Protein 1ZB7 (pdb70)

Secondary structure (DSSP, 8-state):
--------TTSPP-SSSEEEEE-S--SSS---EEEEEEETTEEEE-S-----EEEEEB-TTTT-SHHHHHHHHHHHHHHHHHHTTSHHHHHHHHHHHH-PPPS--TTS-TTEE--SSTTTEEEEEE--TTSPPEEEEEE-SEEEE---SBTT--EEE----SS--GGGSSS---EEEE--TTEEEEEEEEEE---EEEEEEE--HHHHHHHHHHHHHHHHTT--PPP--B-----B--SS-HHHHHHHHS--TTTS-HHHHHHHHHHHHHHHHHHHHHHTT--EESSSS--HHHHHHHHHHHHT-EE-TTS-EE--HHHHHHHHHIIIIIS-HHHHHHHHT----S-TTPPPEEEEE-S-TT-TTT-BTTTBT--GGGT-SGGGGGGBTTT-GGG-EEPPTTTEEEEE------

CATH classification: 3.90.1240.10

Sequence (414 aa):
PVNIKNFNYNDPINNDDIIMMEPFNDPGPGTYYKAFRIIDRIWIVPERFTYKDVYEYYDPTYLKTDAEKDKFLKTMIKLFNRINSKPSGQRLLDMIVDAIPYLGNASTPPDKFAANVANVSINKKIIQPGAEDQIKGLMTNLIIFGPGPVLSDNFTDSMIMNGHSPISEGFGARMMIRFCPSCLNVFNNVQENKIFSRRAYFADPALTLMHELIHVLHGLYGIKISNLPITPFMQHSDPVQAEELYTFGGHDPSVISPSTDMNIYNKALQNFQDIANRLNIVSSAQGSGIDISLYKQIYKNKYDFVEDPNGKYSVDKDKFDKLYKALMFGFTETNLAGEYGIKTRYSYFSEYLPPIKTEKLLDNTIYTQNEGFNIASKNLKTEFNGQNKAVNKEAYEEISLEHLVIYRIAMCKP

Nearest PDB structures (foldseek):
  1zb7-assembly1_A  TM=1.002E+00  e=2.763E-85  Clostridium botulinum
  5n0b-assembly1_A  TM=9.233E-01  e=1.230E-48  Clostridium tetani
  7by5-assembly1_A  TM=9.310E-01  e=2.118E-47  Clostridium tetani E88
  7oh1-assembly1_A  TM=9.293E-01  e=1.147E-47  Clostridium tetani
  1z7h-assembly1_A  TM=9.147E-01  e=1.084E-47  Clostridium tetani

Structure (mmCIF, N/CA/C/O backbone):
data_1ZB7
#
_entry.id   1ZB7
#
_cell.length_a   178.8660
_cell.length_b   178.8660
_cell.length_c   80.8640
_cell.angle_alpha   90
_cell.angle_beta   90
_cell.angle_gamma   120
#
_symmetry.space_group_name_H-M   'P 62 2 2'
#
loop_
_entity.id
_entity.type
_entity.pdbx_description
1 polymer neurotoxin
2 non-polymer 'ZINC ION'
3 non-polymer 'CITRATE ANION'
4 water water
#
loop_
_atom_site.group_PDB
_atom_site.id
_atom_site.type_symbol
_atom_site.label_atom_id
_atom_site.label_alt_id
_atom_site.label_comp_id
_atom_site.label_asym_id
_atom_site.label_entity_id
_atom_site.label_seq_id
_atom_site.pdbx_PDB_ins_code
_atom_site.Cartn_x
_atom_site.Cartn_y
_atom_site.Cartn_z
_atom_site.occupancy
_atom_site.B_iso_or_equiv
_atom_site.auth_seq_id
_atom_site.auth_comp_id
_atom_site.auth_asym_id
_atom_site.auth_atom_id
_atom_site.pdbx_PDB_model_num
ATOM 1 N N . PRO A 1 2 ? 11.653 53.658 -3.632 1.00 56.69 2 PRO A N 1
ATOM 2 C CA . PRO A 1 2 ? 12.871 54.442 -3.415 1.00 55.42 2 PRO A CA 1
ATOM 3 C C . PRO A 1 2 ? 12.790 55.763 -4.158 1.00 53.86 2 PRO A C 1
ATOM 4 O O . PRO A 1 2 ? 12.234 55.838 -5.259 1.00 52.50 2 PRO A O 1
ATOM 8 N N . VAL A 1 3 ? 13.316 56.779 -3.475 1.00 51.41 3 VAL A N 1
ATOM 9 C CA . VAL A 1 3 ? 13.404 58.181 -3.897 1.00 49.12 3 VAL A CA 1
ATOM 10 C C . VAL A 1 3 ? 14.211 58.290 -5.221 1.00 48.32 3 VAL A C 1
ATOM 11 O O . VAL A 1 3 ? 15.161 57.544 -5.450 1.00 46.18 3 VAL A O 1
ATOM 15 N N . ASN A 1 4 ? 13.762 59.175 -6.092 1.00 46.65 4 ASN A N 1
ATOM 16 C CA . ASN A 1 4 ? 14.524 59.495 -7.257 1.00 47.06 4 ASN A CA 1
ATOM 17 C C . ASN A 1 4 ? 15.643 60.514 -6.971 1.00 45.45 4 ASN A C 1
ATOM 18 O O . ASN A 1 4 ? 15.408 61.529 -6.393 1.00 45.55 4 ASN A O 1
ATOM 23 N N . ILE A 1 5 ? 16.810 60.264 -7.512 1.00 45.12 5 ILE A N 1
ATOM 24 C CA . ILE A 1 5 ? 17.961 61.158 -7.333 1.00 44.94 5 ILE A CA 1
ATOM 25 C C . ILE A 1 5 ? 18.380 61.682 -8.717 1.00 44.62 5 ILE A C 1
ATOM 26 O O . ILE A 1 5 ? 18.778 60.897 -9.576 1.00 41.79 5 ILE A O 1
ATOM 31 N N . LYS A 1 6 ? 18.259 63.003 -8.890 1.00 43.39 6 LYS A N 1
ATOM 32 C CA . LYS A 1 6 ? 18.526 63.647 -10.146 1.00 44.35 6 LYS A CA 1
ATOM 33 C C . LYS A 1 6 ? 20.006 64.021 -10.335 1.00 43.97 6 LYS A C 1
ATOM 34 O O . LYS A 1 6 ? 20.637 64.478 -9.415 1.00 46.18 6 LYS A O 1
ATOM 40 N N . ASN A 1 7 ? 20.530 63.778 -11.538 1.00 42.82 7 ASN A N 1
ATOM 41 C CA . ASN A 1 7 ? 21.834 64.195 -12.004 1.00 42.61 7 ASN A CA 1
ATOM 42 C C . ASN A 1 7 ? 21.839 65.615 -12.509 1.00 40.35 7 ASN A C 1
ATOM 43 O O . ASN A 1 7 ? 20.974 65.992 -13.152 1.00 40.76 7 ASN A O 1
ATOM 48 N N . PHE A 1 8 ? 22.900 66.350 -12.290 1.00 41.16 8 PHE A N 1
ATOM 49 C CA . PHE A 1 8 ? 23.056 67.752 -12.669 1.00 40.69 8 PHE A CA 1
ATOM 50 C C . PHE A 1 8 ? 24.498 67.997 -12.986 1.00 40.57 8 PHE A C 1
ATOM 51 O O . PHE A 1 8 ? 25.389 67.290 -12.462 1.00 40.49 8 PHE A O 1
ATOM 59 N N . ASN A 1 9 ? 24.724 69.004 -13.828 1.00 40.15 9 ASN A N 1
ATOM 60 C CA . ASN A 1 9 ? 26.033 69.628 -14.008 1.00 40.82 9 ASN A CA 1
ATOM 61 C C . ASN A 1 9 ? 25.944 70.969 -13.368 1.00 39.76 9 ASN A C 1
ATOM 62 O O . ASN A 1 9 ? 24.918 71.544 -13.452 1.00 41.31 9 ASN A O 1
ATOM 67 N N . TYR A 1 10 ? 27.007 71.453 -12.727 1.00 39.77 10 TYR A N 1
ATOM 68 C CA . TYR A 1 10 ? 27.047 72.775 -12.180 1.00 39.90 10 TYR A CA 1
ATOM 69 C C . TYR A 1 10 ? 26.604 73.868 -13.118 1.00 40.93 10 TYR A C 1
ATOM 70 O O . TYR A 1 10 ? 25.922 74.789 -12.701 1.00 40.09 10 TYR A O 1
ATOM 79 N N . ASN A 1 11 ? 26.951 73.739 -14.386 1.00 42.97 11 ASN A N 1
ATOM 80 C CA . ASN A 1 11 ? 26.636 74.767 -15.389 1.00 45.03 11 ASN A CA 1
ATOM 81 C C . ASN A 1 11 ? 25.308 74.664 -16.074 1.00 43.45 11 ASN A C 1
ATOM 82 O O . ASN A 1 11 ? 24.957 75.529 -16.868 1.00 44.21 11 ASN A O 1
ATOM 87 N N . ASP A 1 12 ? 24.531 73.645 -15.720 1.00 44.01 12 ASP A N 1
ATOM 88 C CA . ASP A 1 12 ? 23.170 73.513 -16.182 1.00 43.56 12 ASP A CA 1
ATOM 89 C C . ASP A 1 12 ? 22.474 74.841 -15.792 1.00 44.79 12 ASP A C 1
ATOM 90 O O . ASP A 1 12 ? 22.646 75.301 -14.647 1.00 43.69 12 ASP A O 1
ATOM 95 N N . PRO A 1 13 ? 21.712 75.476 -16.724 1.00 45.64 13 PRO A N 1
ATOM 96 C CA . PRO A 1 13 ? 21.082 76.774 -16.385 1.00 45.85 13 PRO A CA 1
ATOM 97 C C . PRO A 1 13 ? 19.963 76.774 -15.311 1.00 46.14 13 PRO A C 1
ATOM 98 O O . PRO A 1 13 ? 19.205 75.796 -15.095 1.00 45.90 13 PRO A O 1
ATOM 102 N N . ILE A 1 14 ? 19.925 77.912 -14.631 1.00 45.36 14 ILE A N 1
ATOM 103 C CA . ILE A 1 14 ? 18.870 78.249 -13.704 1.00 43.97 14 ILE A CA 1
ATOM 104 C C . ILE A 1 14 ? 17.548 77.959 -14.411 1.00 42.77 14 ILE A C 1
ATOM 105 O O . ILE A 1 14 ? 17.337 78.441 -15.513 1.00 40.86 14 ILE A O 1
ATOM 110 N N . ASN A 1 15 ? 16.643 77.201 -13.786 1.00 40.12 15 ASN A N 1
ATOM 111 C CA . ASN A 1 15 ? 15.337 77.043 -14.391 1.00 40.91 15 ASN A CA 1
ATOM 112 C C . ASN A 1 15 ? 14.160 77.438 -13.452 1.00 40.65 15 ASN A C 1
ATOM 113 O O . ASN A 1 15 ? 13.038 77.346 -13.875 1.00 42.07 15 ASN A O 1
ATOM 118 N N . ASN A 1 16 ? 14.480 77.845 -12.196 1.00 41.18 16 ASN A N 1
ATOM 119 C CA . ASN A 1 16 ? 13.551 78.344 -11.186 1.00 39.12 16 ASN A CA 1
ATOM 120 C C . ASN A 1 16 ? 12.747 77.269 -10.560 1.00 40.45 16 ASN A C 1
ATOM 121 O O . ASN A 1 16 ? 11.853 77.556 -9.832 1.00 40.70 16 ASN A O 1
ATOM 126 N N . ASP A 1 17 ? 13.042 76.016 -10.878 1.00 41.23 17 ASP A N 1
ATOM 127 C CA . ASP A 1 17 ? 12.343 74.865 -10.370 1.00 41.21 17 ASP A CA 1
ATOM 128 C C . ASP A 1 17 ? 13.343 74.061 -9.514 1.00 41.74 17 ASP A C 1
ATOM 129 O O . ASP A 1 17 ? 13.332 74.127 -8.259 1.00 42.17 17 ASP A O 1
ATOM 134 N N . ASP A 1 18 ? 14.227 73.299 -10.172 1.00 41.00 18 ASP A N 1
ATOM 135 C CA . ASP A 1 18 ? 15.151 72.464 -9.415 1.00 41.09 18 ASP A CA 1
ATOM 136 C C . ASP A 1 18 ? 16.589 72.984 -9.509 1.00 40.06 18 ASP A C 1
ATOM 137 O O . ASP A 1 18 ? 17.474 72.481 -8.854 1.00 39.92 18 ASP A O 1
ATOM 142 N N . ILE A 1 19 ? 16.773 74.045 -10.274 1.00 40.06 19 ILE A N 1
ATOM 143 C CA . ILE A 1 19 ? 18.028 74.792 -10.291 1.00 40.53 19 ILE A CA 1
ATOM 144 C C . ILE A 1 19 ? 17.667 76.258 -10.083 1.00 40.34 19 ILE A C 1
ATOM 145 O O . ILE A 1 19 ? 16.985 76.864 -10.926 1.00 41.38 19 ILE A O 1
ATOM 150 N N . ILE A 1 20 ? 18.039 76.780 -8.923 1.00 39.48 20 ILE A N 1
ATOM 151 C CA . ILE A 1 20 ? 17.591 78.074 -8.478 1.00 38.69 20 ILE A CA 1
ATOM 152 C C . ILE A 1 20 ? 18.703 78.871 -7.790 1.00 38.95 20 ILE A C 1
ATOM 153 O O . ILE A 1 20 ? 19.807 78.328 -7.447 1.00 38.86 20 ILE A O 1
ATOM 158 N N . MET A 1 21 ? 18.397 80.160 -7.598 1.00 39.73 21 MET A N 1
ATOM 159 C CA . MET A 1 21 ? 19.074 81.094 -6.708 1.00 40.94 21 MET A CA 1
ATOM 160 C C . MET A 1 21 ? 18.325 81.172 -5.402 1.00 41.71 21 MET A C 1
ATOM 161 O O . MET A 1 21 ? 17.130 81.371 -5.371 1.00 41.87 21 MET A O 1
ATOM 166 N N . MET A 1 22 ? 19.032 80.967 -4.311 1.00 42.75 22 MET A N 1
ATOM 167 C CA . MET A 1 22 ? 18.416 80.901 -3.027 1.00 44.22 22 MET A CA 1
ATOM 168 C C . MET A 1 22 ? 19.239 81.603 -1.958 1.00 43.66 22 MET A C 1
ATOM 169 O O . MET A 1 22 ? 20.431 81.672 -2.029 1.00 42.64 22 MET A O 1
ATOM 174 N N . GLU A 1 23 ? 18.540 82.126 -0.973 1.00 46.24 23 GLU A N 1
ATOM 175 C CA . GLU A 1 23 ? 19.127 82.852 0.114 1.00 49.27 23 GLU A CA 1
ATOM 176 C C . GLU A 1 23 ? 18.680 82.125 1.386 1.00 50.48 23 GLU A C 1
ATOM 177 O O . GLU A 1 23 ? 17.594 82.286 1.835 1.00 48.14 23 GLU A O 1
ATOM 183 N N . PRO A 1 24 ? 19.508 81.214 1.894 1.00 54.07 24 PRO A N 1
ATOM 184 C CA . PRO A 1 24 ? 19.092 80.327 3.005 1.00 56.14 24 PRO A CA 1
ATOM 185 C C . PRO A 1 24 ? 19.306 80.787 4.454 1.00 58.30 24 PRO A C 1
ATOM 186 O O . PRO A 1 24 ? 19.022 80.047 5.358 1.00 57.76 24 PRO A O 1
ATOM 190 N N . PHE A 1 25 ? 19.852 81.962 4.657 1.00 62.29 25 PHE A N 1
ATOM 191 C CA . PHE A 1 25 ? 20.144 82.484 5.998 1.00 66.66 25 PHE A CA 1
ATOM 192 C C . PHE A 1 25 ? 19.264 83.680 6.014 1.00 70.26 25 PHE A C 1
ATOM 193 O O . PHE A 1 25 ? 19.276 84.454 5.061 1.00 73.88 25 PHE A O 1
ATOM 201 N N . ASN A 1 26 ? 18.420 83.840 6.998 1.00 73.45 26 ASN A N 1
ATOM 202 C CA . ASN A 1 26 ? 17.404 84.916 6.865 1.00 75.35 26 ASN A CA 1
ATOM 203 C C . ASN A 1 26 ? 17.983 86.388 6.939 1.00 76.95 26 ASN A C 1
ATOM 204 O O . ASN A 1 26 ? 19.179 86.616 7.126 1.00 77.45 26 ASN A O 1
ATOM 209 N N . ASP A 1 27 ? 17.162 87.387 6.684 1.00 79.74 27 ASP A N 1
ATOM 210 C CA . ASP A 1 27 ? 17.705 88.512 5.892 1.00 81.35 27 ASP A CA 1
ATOM 211 C C . ASP A 1 27 ? 18.249 89.764 6.623 1.00 82.24 27 ASP A C 1
ATOM 212 O O . ASP A 1 27 ? 17.555 90.393 7.455 1.00 82.63 27 ASP A O 1
ATOM 217 N N . PRO A 1 28 ? 19.506 90.145 6.276 1.00 82.67 28 PRO A N 1
ATOM 218 C CA . PRO A 1 28 ? 19.910 91.566 6.376 1.00 82.62 28 PRO A CA 1
ATOM 219 C C . PRO A 1 28 ? 19.153 92.454 5.356 1.00 82.34 28 PRO A C 1
ATOM 220 O O . PRO A 1 28 ? 19.699 93.468 4.893 1.00 83.48 28 PRO A O 1
ATOM 224 N N . GLY A 1 29 ? 17.895 92.120 5.062 1.00 81.44 29 GLY A N 1
ATOM 225 C CA . GLY A 1 29 ? 17.257 92.523 3.784 1.00 80.90 29 GLY A CA 1
ATOM 226 C C . GLY A 1 29 ? 18.083 91.953 2.609 1.00 80.00 29 GLY A C 1
ATOM 227 O O . GLY A 1 29 ? 18.186 90.726 2.456 1.00 80.26 29 GLY A O 1
ATOM 228 N N . PRO A 1 30 ? 18.699 92.829 1.784 1.00 78.06 30 PRO A N 1
ATOM 229 C CA . PRO A 1 30 ? 19.620 92.300 0.789 1.00 76.32 30 PRO A CA 1
ATOM 230 C C . PRO A 1 30 ? 20.745 91.403 1.360 1.00 73.88 30 PRO A C 1
ATOM 231 O O . PRO A 1 30 ? 21.791 91.919 1.872 1.00 74.71 30 PRO A O 1
ATOM 235 N N . GLY A 1 31 ? 20.520 90.087 1.241 1.00 68.87 31 GLY A N 1
ATOM 236 C CA . GLY A 1 31 ? 21.537 89.091 1.518 1.00 66.18 31 GLY A CA 1
ATOM 237 C C . GLY A 1 31 ? 22.092 88.445 0.249 1.00 63.28 31 GLY A C 1
ATOM 238 O O . GLY A 1 31 ? 21.777 88.858 -0.860 1.00 63.01 31 GLY A O 1
ATOM 239 N N . THR A 1 32 ? 22.927 87.431 0.434 1.00 59.46 32 THR A N 1
ATOM 240 C CA . THR A 1 32 ? 23.644 86.765 -0.653 1.00 56.52 32 THR A CA 1
ATOM 241 C C . THR A 1 32 ? 22.888 85.532 -1.192 1.00 52.80 32 THR A C 1
ATOM 242 O O . THR A 1 32 ? 22.512 84.662 -0.451 1.00 51.68 32 THR A O 1
ATOM 246 N N . TYR A 1 33 ? 22.673 85.489 -2.498 1.00 49.94 33 TYR A N 1
ATOM 247 C CA . TYR A 1 33 ? 22.036 84.353 -3.158 1.00 48.05 33 TYR A CA 1
ATOM 248 C C . TYR A 1 33 ? 23.009 83.419 -3.857 1.00 47.10 33 TYR A C 1
ATOM 249 O O . TYR A 1 33 ? 23.923 83.849 -4.526 1.00 47.75 33 TYR A O 1
ATOM 258 N N . TYR A 1 34 ? 22.705 82.131 -3.784 1.00 45.60 34 TYR A N 1
ATOM 259 C CA . TYR A 1 34 ? 23.531 81.053 -4.262 1.00 44.40 34 TYR A CA 1
ATOM 260 C C . TYR A 1 34 ? 22.785 80.119 -5.187 1.00 42.92 34 TYR A C 1
ATOM 261 O O . TYR A 1 34 ? 21.584 79.901 -5.025 1.00 41.58 34 TYR A O 1
ATOM 270 N N . LYS A 1 35 ? 23.529 79.472 -6.071 1.00 41.62 35 LYS A N 1
ATOM 271 C CA . LYS A 1 35 ? 23.001 78.549 -7.072 1.00 41.27 35 LYS A CA 1
ATOM 272 C C . LYS A 1 35 ? 22.842 77.201 -6.391 1.00 40.76 35 LYS A C 1
ATOM 273 O O . LYS A 1 35 ? 23.749 76.729 -5.777 1.00 42.83 35 LYS A O 1
ATOM 279 N N . ALA A 1 36 ? 21.608 76.669 -6.364 1.00 41.55 36 ALA A N 1
ATOM 280 C CA . ALA A 1 36 ? 21.274 75.430 -5.662 1.00 39.85 36 ALA A CA 1
ATOM 281 C C . ALA A 1 36 ? 20.539 74.408 -6.560 1.00 37.66 36 ALA A C 1
ATOM 282 O O . ALA A 1 36 ? 19.944 74.770 -7.537 1.00 37.10 36 ALA A O 1
ATOM 284 N N . PHE A 1 37 ? 20.697 73.131 -6.236 1.00 38.62 37 PHE A N 1
ATOM 285 C CA . PHE A 1 37 ? 20.287 71.968 -7.080 1.00 38.37 37 PHE A CA 1
ATOM 286 C C . PHE A 1 37 ? 19.443 71.008 -6.217 1.00 38.95 37 PHE A C 1
ATOM 287 O O . PHE A 1 37 ? 19.870 70.538 -5.138 1.00 39.08 37 PHE A O 1
ATOM 295 N N . ARG A 1 38 ? 18.221 70.780 -6.674 1.00 38.92 38 ARG A N 1
ATOM 296 C CA . ARG A 1 38 ? 17.337 69.899 -5.974 1.00 39.55 38 ARG A CA 1
ATOM 297 C C . ARG A 1 38 ? 17.503 68.513 -6.556 1.00 39.96 38 ARG A C 1
ATOM 298 O O . ARG A 1 38 ? 16.882 68.150 -7.597 1.00 40.94 38 ARG A O 1
ATOM 306 N N . ILE A 1 39 ? 18.292 67.742 -5.844 1.00 39.24 39 ILE A N 1
ATOM 307 C CA . ILE A 1 39 ? 18.574 66.387 -6.239 1.00 40.72 39 ILE A CA 1
ATOM 308 C C . ILE A 1 39 ? 17.515 65.318 -5.856 1.00 41.58 39 ILE A C 1
ATOM 309 O O . ILE A 1 39 ? 17.390 64.253 -6.499 1.00 40.52 39 ILE A O 1
ATOM 314 N N . ILE A 1 40 ? 16.788 65.619 -4.787 1.00 44.03 40 ILE A N 1
ATOM 315 C CA . ILE A 1 40 ? 15.726 64.802 -4.224 1.00 45.09 40 ILE A CA 1
ATOM 316 C C . ILE A 1 40 ? 14.717 65.825 -3.792 1.00 45.12 40 ILE A C 1
ATOM 317 O O . ILE A 1 40 ? 15.079 66.939 -3.452 1.00 44.32 40 ILE A O 1
ATOM 322 N N . ASP A 1 41 ? 13.423 65.492 -3.855 1.00 47.03 41 ASP A N 1
ATOM 323 C CA . ASP A 1 41 ? 12.429 66.364 -3.198 1.00 47.37 41 ASP A CA 1
ATOM 324 C C . ASP A 1 41 ? 12.802 66.835 -1.757 1.00 44.79 41 ASP A C 1
ATOM 325 O O . ASP A 1 41 ? 13.168 66.044 -0.897 1.00 44.31 41 ASP A O 1
ATOM 330 N N . ARG A 1 42 ? 12.735 68.142 -1.594 1.00 43.96 42 ARG A N 1
ATOM 331 C CA . ARG A 1 42 ? 12.982 68.826 -0.371 1.00 45.53 42 ARG A CA 1
ATOM 332 C C . ARG A 1 42 ? 14.461 68.866 0.106 1.00 42.40 42 ARG A C 1
ATOM 333 O O . ARG A 1 42 ? 14.727 69.409 1.130 1.00 41.68 42 ARG A O 1
ATOM 341 N N . ILE A 1 43 ? 15.362 68.367 -0.731 1.00 40.76 43 ILE A N 1
ATOM 342 C CA . ILE A 1 43 ? 16.810 68.256 -0.448 1.00 42.36 43 ILE A CA 1
ATOM 343 C C . ILE A 1 43 ? 17.657 68.930 -1.565 1.00 41.89 43 ILE A C 1
ATOM 344 O O . ILE A 1 43 ? 17.640 68.510 -2.737 1.00 42.98 43 ILE A O 1
ATOM 349 N N . TRP A 1 44 ? 18.386 69.949 -1.164 1.00 40.92 44 TRP A N 1
ATOM 350 C CA . TRP A 1 44 ? 19.103 70.833 -2.022 1.00 39.48 44 TRP A CA 1
ATOM 351 C C . TRP A 1 44 ? 20.622 70.716 -1.735 1.00 39.22 44 TRP A C 1
ATOM 352 O O . TRP A 1 44 ? 21.020 70.603 -0.587 1.00 38.74 44 TRP A O 1
ATOM 363 N N . ILE A 1 45 ? 21.426 70.693 -2.809 1.00 39.30 45 ILE A N 1
ATOM 364 C CA . ILE A 1 45 ? 22.879 70.881 -2.755 1.00 39.14 45 ILE A CA 1
ATOM 365 C C . ILE A 1 45 ? 23.260 72.307 -3.211 1.00 38.13 45 ILE A C 1
ATOM 366 O O . ILE A 1 45 ? 22.900 72.765 -4.243 1.00 38.50 45 ILE A O 1
ATOM 371 N N . VAL A 1 46 ? 24.004 72.965 -2.375 1.00 40.13 46 VAL A N 1
ATOM 372 C CA . VAL A 1 46 ? 24.582 74.266 -2.611 1.00 42.10 46 VAL A CA 1
ATOM 373 C C . VAL A 1 46 ? 26.121 74.098 -2.578 1.00 40.63 46 VAL A C 1
ATOM 374 O O . VAL A 1 46 ? 26.719 74.033 -1.515 1.00 40.93 46 VAL A O 1
ATOM 378 N N . PRO A 1 47 ? 26.731 73.960 -3.730 1.00 41.57 47 PRO A N 1
ATOM 379 C CA . PRO A 1 47 ? 28.204 73.715 -3.816 1.00 45.01 47 PRO A CA 1
ATOM 380 C C . PRO A 1 47 ? 29.038 74.968 -3.619 1.00 45.59 47 PRO A C 1
ATOM 381 O O . PRO A 1 47 ? 29.669 75.422 -4.520 1.00 46.02 47 PRO A O 1
ATOM 385 N N . GLU A 1 48 ? 28.981 75.513 -2.418 1.00 45.57 48 GLU A N 1
ATOM 386 C CA . GLU A 1 48 ? 29.660 76.697 -2.107 1.00 47.37 48 GLU A CA 1
ATOM 387 C C . GLU A 1 48 ? 30.145 76.509 -0.683 1.00 46.77 48 GLU A C 1
ATOM 388 O O . GLU A 1 48 ? 29.587 75.763 0.091 1.00 45.40 48 GLU A O 1
ATOM 394 N N . ARG A 1 49 ? 31.110 77.314 -0.330 1.00 46.82 49 ARG A N 1
ATOM 395 C CA . ARG A 1 49 ? 31.547 77.410 1.034 1.00 47.37 49 ARG A CA 1
ATOM 396 C C . ARG A 1 49 ? 30.492 78.126 1.858 1.00 50.08 49 ARG A C 1
ATOM 397 O O . ARG A 1 49 ? 29.960 79.100 1.434 1.00 47.88 49 ARG A O 1
ATOM 405 N N . PHE A 1 50 ? 30.301 77.601 3.059 1.00 54.56 50 PHE A N 1
ATOM 406 C CA . PHE A 1 50 ? 29.567 78.156 4.125 1.00 59.25 50 PHE A CA 1
ATOM 407 C C . PHE A 1 50 ? 30.245 79.277 4.881 1.00 62.55 50 PHE A C 1
ATOM 408 O O . PHE A 1 50 ? 31.038 79.086 5.776 1.00 65.62 50 PHE A O 1
ATOM 416 N N . THR A 1 51 ? 29.753 80.447 4.645 1.00 67.09 51 THR A N 1
ATOM 417 C CA . THR A 1 51 ? 30.360 81.675 5.040 1.00 70.08 51 THR A CA 1
ATOM 418 C C . THR A 1 51 ? 29.693 82.334 6.217 1.00 72.60 51 THR A C 1
ATOM 419 O O . THR A 1 51 ? 30.350 83.084 6.921 1.00 74.44 51 THR A O 1
ATOM 423 N N . TYR A 1 52 ? 28.405 82.063 6.436 1.00 74.75 52 TYR A N 1
ATOM 424 C CA . TYR A 1 52 ? 27.633 82.817 7.407 1.00 76.60 52 TYR A CA 1
ATOM 425 C C . TYR A 1 52 ? 28.149 82.546 8.813 1.00 76.89 52 TYR A C 1
ATOM 426 O O . TYR A 1 52 ? 28.060 83.422 9.675 1.00 77.60 52 TYR A O 1
ATOM 435 N N . LYS A 1 68 ? 41.941 64.799 23.341 1.00 65.01 68 LYS A N 1
ATOM 436 C CA . LYS A 1 68 ? 43.397 64.942 23.541 1.00 65.90 68 LYS A CA 1
ATOM 437 C C . LYS A 1 68 ? 44.140 65.904 22.577 1.00 65.78 68 LYS A C 1
ATOM 438 O O . LYS A 1 68 ? 44.784 66.882 22.989 1.00 65.71 68 LYS A O 1
ATOM 439 N N . ASP A 1 69 ? 44.096 65.556 21.300 1.00 65.83 69 ASP A N 1
ATOM 440 C CA . ASP A 1 69 ? 44.673 66.349 20.208 1.00 65.29 69 ASP A CA 1
ATOM 441 C C . ASP A 1 69 ? 43.609 66.600 19.148 1.00 63.34 69 ASP A C 1
ATOM 442 O O . ASP A 1 69 ? 42.639 65.881 19.065 1.00 64.53 69 ASP A O 1
ATOM 447 N N . VAL A 1 70 ? 43.757 67.660 18.375 1.00 60.86 70 VAL A N 1
ATOM 448 C CA . VAL A 1 70 ? 42.693 68.139 17.474 1.00 57.73 70 VAL A CA 1
ATOM 449 C C . VAL A 1 70 ? 43.378 68.703 16.202 1.00 54.94 70 VAL A C 1
ATOM 450 O O . VAL A 1 70 ? 44.303 69.464 16.283 1.00 53.19 70 VAL A O 1
ATOM 454 N N . TYR A 1 71 ? 42.874 68.304 15.051 1.00 54.37 71 TYR A N 1
ATOM 455 C CA . TYR A 1 71 ? 43.393 68.687 13.735 1.00 54.39 71 TYR A CA 1
ATOM 456 C C . TYR A 1 71 ? 42.375 69.437 12.850 1.00 53.60 71 TYR A C 1
ATOM 457 O O . TYR A 1 71 ? 41.509 68.812 12.330 1.00 55.92 71 TYR A O 1
ATOM 466 N N . GLU A 1 72 ? 42.514 70.755 12.681 1.00 51.27 72 GLU A N 1
ATOM 467 C CA . GLU A 1 72 ? 41.706 71.535 11.771 1.00 48.78 72 GLU A CA 1
ATOM 468 C C . GLU A 1 72 ? 42.387 71.578 10.370 1.00 47.55 72 GLU A C 1
ATOM 469 O O . GLU A 1 72 ? 43.510 72.047 10.209 1.00 45.52 72 GLU A O 1
ATOM 475 N N . TYR A 1 73 ? 41.631 71.121 9.378 1.00 46.74 73 TYR A N 1
ATOM 476 C CA . TYR A 1 73 ? 41.992 71.166 7.990 1.00 45.60 73 TYR A CA 1
ATOM 477 C C . TYR A 1 73 ? 41.493 72.450 7.341 1.00 43.98 73 TYR A C 1
ATOM 478 O O . TYR A 1 73 ? 40.331 72.621 7.174 1.00 41.84 73 TYR A O 1
ATOM 487 N N . TYR A 1 74 ? 42.444 73.341 7.008 1.00 43.08 74 TYR A N 1
ATOM 488 C CA . TYR A 1 74 ? 42.190 74.520 6.167 1.00 43.13 74 TYR A CA 1
ATOM 489 C C . TYR A 1 74 ? 42.557 74.309 4.711 1.00 42.74 74 TYR A C 1
ATOM 490 O O . TYR A 1 74 ? 43.668 73.826 4.362 1.00 44.16 74 TYR A O 1
ATOM 499 N N . ASP A 1 75 ? 41.725 74.891 3.877 1.00 41.93 75 ASP A N 1
ATOM 500 C CA . ASP A 1 75 ? 41.925 74.989 2.440 1.00 40.20 75 ASP A CA 1
ATOM 501 C C . ASP A 1 75 ? 41.063 76.079 1.847 1.00 40.49 75 ASP A C 1
ATOM 502 O O . ASP A 1 75 ? 39.946 75.833 1.303 1.00 38.60 75 ASP A O 1
ATOM 507 N N . PRO A 1 76 ? 41.555 77.305 1.869 1.00 40.85 76 PRO A N 1
ATOM 508 C CA . PRO A 1 76 ? 40.804 78.431 1.338 1.00 42.85 76 PRO A CA 1
ATOM 509 C C . PRO A 1 76 ? 40.356 78.360 -0.125 1.00 43.08 76 PRO A C 1
ATOM 510 O O . PRO A 1 76 ? 39.494 79.076 -0.541 1.00 45.28 76 PRO A O 1
ATOM 514 N N . THR A 1 77 ? 40.931 77.461 -0.855 1.00 44.61 77 THR A N 1
ATOM 515 C CA . THR A 1 77 ? 40.824 77.320 -2.281 1.00 45.06 77 THR A CA 1
ATOM 516 C C . THR A 1 77 ? 39.798 76.276 -2.635 1.00 43.74 77 THR A C 1
ATOM 517 O O . THR A 1 77 ? 39.419 76.156 -3.793 1.00 44.07 77 THR A O 1
ATOM 521 N N . TYR A 1 78 ? 39.313 75.521 -1.640 1.00 42.51 78 TYR A N 1
ATOM 522 C CA . TYR A 1 78 ? 38.307 74.500 -1.907 1.00 41.92 78 TYR A CA 1
ATOM 523 C C . TYR A 1 78 ? 37.038 75.207 -2.366 1.00 41.70 78 TYR A C 1
ATOM 524 O O . TYR A 1 78 ? 36.665 76.249 -1.841 1.00 40.87 78 TYR A O 1
ATOM 533 N N . LEU A 1 79 ? 36.378 74.626 -3.350 1.00 42.74 79 LEU A N 1
ATOM 534 C CA . LEU A 1 79 ? 35.143 75.159 -3.953 1.00 45.14 79 LEU A CA 1
ATOM 535 C C . LEU A 1 79 ? 35.130 76.573 -4.529 1.00 45.85 79 LEU A C 1
ATOM 536 O O . LEU A 1 79 ? 34.111 77.243 -4.453 1.00 49.67 79 LEU A O 1
ATOM 541 N N . LYS A 1 80 ? 36.227 77.050 -5.064 1.00 47.69 80 LYS A N 1
ATOM 542 C CA . LYS A 1 80 ? 36.280 78.353 -5.705 1.00 48.74 80 LYS A CA 1
ATOM 543 C C . LYS A 1 80 ? 36.027 78.359 -7.178 1.00 47.90 80 LYS A C 1
ATOM 544 O O . LYS A 1 80 ? 35.533 79.342 -7.667 1.00 47.57 80 LYS A O 1
ATOM 550 N N . THR A 1 81 ? 36.467 77.330 -7.896 1.00 47.31 81 THR A N 1
ATOM 551 C CA . THR A 1 81 ? 36.177 77.280 -9.317 1.00 46.97 81 THR A CA 1
ATOM 552 C C . THR A 1 81 ? 34.916 76.483 -9.588 1.00 45.84 81 THR A C 1
ATOM 553 O O . THR A 1 81 ? 34.591 75.578 -8.858 1.00 45.59 81 THR A O 1
ATOM 557 N N . ASP A 1 82 ? 34.227 76.863 -10.651 1.00 45.24 82 ASP A N 1
ATOM 558 C CA . ASP A 1 82 ? 33.138 76.106 -11.217 1.00 45.04 82 ASP A CA 1
ATOM 559 C C . ASP A 1 82 ? 33.392 74.620 -11.478 1.00 44.60 82 ASP A C 1
ATOM 560 O O . ASP A 1 82 ? 32.471 73.794 -11.248 1.00 45.18 82 ASP A O 1
ATOM 565 N N . ALA A 1 83 ? 34.612 74.271 -11.943 1.00 43.41 83 ALA A N 1
ATOM 566 C CA . ALA A 1 83 ? 34.989 72.852 -12.130 1.00 43.40 83 ALA A CA 1
ATOM 567 C C . ALA A 1 83 ? 34.916 72.066 -10.790 1.00 42.64 83 ALA A C 1
ATOM 568 O O . ALA A 1 83 ? 34.434 70.931 -10.724 1.00 43.37 83 ALA A O 1
ATOM 570 N N . GLU A 1 84 ? 35.358 72.691 -9.724 1.00 42.07 84 GLU A N 1
ATOM 571 C CA . GLU A 1 84 ? 35.354 72.031 -8.429 1.00 43.04 84 GLU A CA 1
ATOM 572 C C . GLU A 1 84 ? 33.921 71.974 -7.797 1.00 42.79 84 GLU A C 1
ATOM 573 O O . GLU A 1 84 ? 33.617 71.056 -7.080 1.00 42.76 84 GLU A O 1
ATOM 579 N N . LYS A 1 85 ? 33.111 73.003 -8.015 1.00 41.65 85 LYS A N 1
ATOM 580 C CA . LYS A 1 85 ? 31.703 72.984 -7.682 1.00 42.21 85 LYS A CA 1
ATOM 581 C C . LYS A 1 85 ? 30.957 71.828 -8.294 1.00 40.95 85 LYS A C 1
ATOM 582 O O . LYS A 1 85 ? 30.143 71.174 -7.594 1.00 40.98 85 LYS A O 1
ATOM 588 N N . ASP A 1 86 ? 31.222 71.623 -9.579 1.00 39.17 86 ASP A N 1
ATOM 589 C CA . ASP A 1 86 ? 30.704 70.527 -10.337 1.00 40.04 86 ASP A CA 1
ATOM 590 C C . ASP A 1 86 ? 31.123 69.178 -9.785 1.00 39.09 86 ASP A C 1
ATOM 591 O O . ASP A 1 86 ? 30.309 68.283 -9.645 1.00 39.42 86 ASP A O 1
ATOM 596 N N . LYS A 1 87 ? 32.374 69.063 -9.413 1.00 40.77 87 LYS A N 1
ATOM 597 C CA . LYS A 1 87 ? 32.886 67.840 -8.753 1.00 41.29 87 LYS A CA 1
ATOM 598 C C . LYS A 1 87 ? 32.254 67.535 -7.378 1.00 41.98 87 LYS A C 1
ATOM 599 O O . LYS A 1 87 ? 31.911 66.327 -7.060 1.00 40.87 87 LYS A O 1
ATOM 605 N N . PHE A 1 88 ? 32.120 68.598 -6.561 1.00 40.12 88 PHE A N 1
ATOM 606 C CA . PHE A 1 88 ? 31.382 68.515 -5.281 1.00 39.42 88 PHE A CA 1
ATOM 607 C C . PHE A 1 88 ? 29.907 68.027 -5.454 1.00 39.32 88 PHE A C 1
ATOM 608 O O . PHE A 1 88 ? 29.476 67.099 -4.787 1.00 37.78 88 PHE A O 1
ATOM 616 N N . LEU A 1 89 ? 29.178 68.669 -6.371 1.00 38.98 89 LEU A N 1
ATOM 617 C CA . LEU A 1 89 ? 27.833 68.307 -6.760 1.00 38.76 89 LEU A CA 1
ATOM 618 C C . LEU A 1 89 ? 27.635 66.827 -7.219 1.00 40.28 89 LEU A C 1
ATOM 619 O O . LEU A 1 89 ? 26.744 66.106 -6.701 1.00 40.94 89 LEU A O 1
ATOM 624 N N . LYS A 1 90 ? 28.483 66.402 -8.135 1.00 38.74 90 LYS A N 1
ATOM 625 C CA . LYS A 1 90 ? 28.539 65.051 -8.612 1.00 39.70 90 LYS A CA 1
ATOM 626 C C . LYS A 1 90 ? 28.904 64.052 -7.532 1.00 39.05 90 LYS A C 1
ATOM 627 O O . LYS A 1 90 ? 28.328 62.949 -7.461 1.00 38.44 90 LYS A O 1
ATOM 633 N N . THR A 1 91 ? 29.839 64.429 -6.681 1.00 38.21 91 THR A N 1
ATOM 634 C CA . THR A 1 91 ? 30.219 63.562 -5.562 1.00 38.26 91 THR A CA 1
ATOM 635 C C . THR A 1 91 ? 29.032 63.432 -4.570 1.00 37.74 91 THR A C 1
ATOM 636 O O . THR A 1 91 ? 28.739 62.362 -4.123 1.00 37.82 91 THR A O 1
ATOM 640 N N . MET A 1 92 ? 28.372 64.524 -4.237 1.00 37.80 92 MET A N 1
ATOM 641 C CA . MET A 1 92 ? 27.193 64.484 -3.351 1.00 38.71 92 MET A CA 1
ATOM 642 C C . MET A 1 92 ? 26.102 63.559 -3.918 1.00 38.35 92 MET A C 1
ATOM 643 O O . MET A 1 92 ? 25.488 62.772 -3.186 1.00 38.00 92 MET A O 1
ATOM 648 N N . ILE A 1 93 ? 25.862 63.658 -5.231 1.00 38.49 93 ILE A N 1
ATOM 649 C CA . ILE A 1 93 ? 24.868 62.829 -5.867 1.00 37.72 93 ILE A CA 1
ATOM 650 C C . ILE A 1 93 ? 25.265 61.371 -5.813 1.00 38.59 93 ILE A C 1
ATOM 651 O O . ILE A 1 93 ? 24.402 60.484 -5.621 1.00 38.24 93 ILE A O 1
ATOM 656 N N . LYS A 1 94 ? 26.569 61.103 -6.003 1.00 39.59 94 LYS A N 1
ATOM 657 C CA . LYS A 1 94 ? 27.035 59.747 -6.005 1.00 39.44 94 LYS A CA 1
ATOM 658 C C . LYS A 1 94 ? 26.846 59.177 -4.604 1.00 39.71 94 LYS A C 1
ATOM 659 O O . LYS A 1 94 ? 26.442 58.048 -4.439 1.00 40.57 94 LYS A O 1
ATOM 665 N N . LEU A 1 95 ? 27.113 59.976 -3.596 1.00 40.22 95 LEU A N 1
ATOM 666 C CA . LEU A 1 95 ? 26.958 59.545 -2.230 1.00 39.95 95 LEU A CA 1
ATOM 667 C C . LEU A 1 95 ? 25.522 59.274 -1.897 1.00 39.17 95 LEU A C 1
ATOM 668 O O . LEU A 1 95 ? 25.227 58.258 -1.300 1.00 39.31 95 LEU A O 1
ATOM 673 N N . PHE A 1 96 ? 24.602 60.125 -2.342 1.00 39.20 96 PHE A N 1
ATOM 674 C CA . PHE A 1 96 ? 23.198 59.811 -2.134 1.00 39.00 96 PHE A CA 1
ATOM 675 C C . PHE A 1 96 ? 22.823 58.557 -2.904 1.00 39.61 96 PHE A C 1
ATOM 676 O O . PHE A 1 96 ? 22.011 57.770 -2.431 1.00 41.25 96 PHE A O 1
ATOM 684 N N . ASN A 1 97 ? 23.366 58.368 -4.090 1.00 40.39 97 ASN A N 1
ATOM 685 C CA . ASN A 1 97 ? 23.075 57.127 -4.846 1.00 40.35 97 ASN A CA 1
ATOM 686 C C . ASN A 1 97 ? 23.541 55.887 -4.111 1.00 41.21 97 ASN A C 1
ATOM 687 O O . ASN A 1 97 ? 22.842 54.903 -4.074 1.00 42.32 97 ASN A O 1
ATOM 692 N N . ARG A 1 98 ? 24.683 55.983 -3.465 1.00 41.79 98 ARG A N 1
ATOM 693 C CA . ARG A 1 98 ? 25.171 54.957 -2.610 1.00 41.62 98 ARG A CA 1
ATOM 694 C C . ARG A 1 98 ? 24.232 54.636 -1.421 1.00 41.99 98 ARG A C 1
ATOM 695 O O . ARG A 1 98 ? 23.891 53.454 -1.196 1.00 41.69 98 ARG A O 1
ATOM 703 N N . ILE A 1 99 ? 23.791 55.661 -0.713 1.00 41.18 99 ILE A N 1
ATOM 704 C CA . ILE A 1 99 ? 22.892 55.497 0.392 1.00 41.93 99 ILE A CA 1
ATOM 705 C C . ILE A 1 99 ? 21.631 54.828 -0.149 1.00 42.98 99 ILE A C 1
ATOM 706 O O . ILE A 1 99 ? 21.077 53.895 0.430 1.00 43.04 99 ILE A O 1
ATOM 711 N N . ASN A 1 100 ? 21.196 55.316 -1.294 1.00 44.53 100 ASN A N 1
ATOM 712 C CA . ASN A 1 100 ? 20.001 54.813 -1.947 1.00 44.49 100 ASN A CA 1
ATOM 713 C C . ASN A 1 100 ? 20.132 53.350 -2.515 1.00 44.61 100 ASN A C 1
ATOM 714 O O . ASN A 1 100 ? 19.145 52.871 -3.024 1.00 45.26 100 ASN A O 1
ATOM 719 N N . SER A 1 101 ? 21.269 52.656 -2.340 1.00 44.04 101 SER A N 1
ATOM 720 C CA . SER A 1 101 ? 21.506 51.338 -2.966 1.00 45.29 101 SER A CA 1
ATOM 721 C C . SER A 1 101 ? 20.978 50.205 -2.147 1.00 46.37 101 SER A C 1
ATOM 722 O O . SER A 1 101 ? 20.921 49.113 -2.618 1.00 47.23 101 SER A O 1
ATOM 725 N N . LYS A 1 102 ? 20.581 50.462 -0.919 1.00 48.35 102 LYS A N 1
ATOM 726 C CA . LYS A 1 102 ? 20.174 49.399 -0.001 1.00 48.44 102 LYS A CA 1
ATOM 727 C C . LYS A 1 102 ? 18.892 49.806 0.755 1.00 47.28 102 LYS A C 1
ATOM 728 O O . LYS A 1 102 ? 18.615 50.974 0.922 1.00 45.06 102 LYS A O 1
ATOM 734 N N . PRO A 1 103 ? 18.075 48.829 1.133 1.00 46.56 103 PRO A N 1
ATOM 735 C CA . PRO A 1 103 ? 16.748 49.228 1.696 1.00 46.78 103 PRO A CA 1
ATOM 736 C C . PRO A 1 103 ? 16.782 50.169 2.941 1.00 46.70 103 PRO A C 1
ATOM 737 O O . PRO A 1 103 ? 15.986 51.095 3.025 1.00 46.69 103 PRO A O 1
ATOM 741 N N . SER A 1 104 ? 17.746 49.997 3.849 1.00 47.08 104 SER A N 1
ATOM 742 C CA . SER A 1 104 ? 17.841 50.849 5.038 1.00 46.45 104 SER A CA 1
ATOM 743 C C . SER A 1 104 ? 18.130 52.319 4.718 1.00 45.71 104 SER A C 1
ATOM 744 O O . SER A 1 104 ? 17.463 53.238 5.249 1.00 46.97 104 SER A O 1
ATOM 747 N N . GLY A 1 105 ? 19.062 52.555 3.807 1.00 44.71 105 GLY A N 1
ATOM 748 C CA . GLY A 1 105 ? 19.346 53.923 3.386 1.00 44.14 105 GLY A CA 1
ATOM 749 C C . GLY A 1 105 ? 18.236 54.544 2.587 1.00 43.87 105 GLY A C 1
ATOM 750 O O . GLY A 1 105 ? 17.959 55.744 2.703 1.00 41.80 105 GLY A O 1
ATOM 751 N N . GLN A 1 106 ? 17.593 53.716 1.755 1.00 44.71 106 GLN A N 1
ATOM 752 C CA . GLN A 1 106 ? 16.327 54.089 1.079 1.00 44.97 106 GLN A CA 1
ATOM 753 C C . GLN A 1 106 ? 15.219 54.572 2.005 1.00 44.56 106 GLN A C 1
ATOM 754 O O . GLN A 1 106 ? 14.577 55.573 1.772 1.00 44.85 106 GLN A O 1
ATOM 760 N N . ARG A 1 107 ? 15.003 53.838 3.063 1.00 45.83 107 ARG A N 1
ATOM 761 C CA . ARG A 1 107 ? 14.072 54.219 4.096 1.00 46.68 107 ARG A CA 1
ATOM 762 C C . ARG A 1 107 ? 14.510 55.494 4.749 1.00 45.94 107 ARG A C 1
ATOM 763 O O . ARG A 1 107 ? 13.690 56.386 4.953 1.00 48.50 107 ARG A O 1
ATOM 771 N N . LEU A 1 108 ? 15.805 55.637 5.052 1.00 46.13 108 LEU A N 1
ATOM 772 C CA . LEU A 1 108 ? 16.362 56.930 5.620 1.00 44.49 108 LEU A CA 1
ATOM 773 C C . LEU A 1 108 ? 15.984 58.126 4.758 1.00 42.86 108 LEU A C 1
ATOM 774 O O . LEU A 1 108 ? 15.408 59.107 5.224 1.00 41.39 108 LEU A O 1
ATOM 779 N N . LEU A 1 109 ? 16.214 57.999 3.463 1.00 43.60 109 LEU A N 1
ATOM 780 C CA . LEU A 1 109 ? 15.875 59.106 2.531 1.00 43.02 109 LEU A CA 1
ATOM 781 C C . LEU A 1 109 ? 14.394 59.369 2.372 1.00 42.34 109 LEU A C 1
ATOM 782 O O . LEU A 1 109 ? 13.995 60.507 2.412 1.00 41.53 109 LEU A O 1
ATOM 787 N N . ASP A 1 110 ? 13.557 58.326 2.297 1.00 44.62 110 ASP A N 1
ATOM 788 C CA . ASP A 1 110 ? 12.092 58.481 2.269 1.00 46.08 110 ASP A CA 1
ATOM 789 C C . ASP A 1 110 ? 11.540 59.231 3.492 1.00 45.28 110 ASP A C 1
ATOM 790 O O . ASP A 1 110 ? 10.706 60.117 3.377 1.00 44.02 110 ASP A O 1
ATOM 795 N N . MET A 1 111 ? 12.012 58.839 4.665 1.00 45.03 111 MET A N 1
ATOM 796 C CA . MET A 1 111 ? 11.625 59.503 5.916 1.00 45.87 111 MET A CA 1
ATOM 797 C C . MET A 1 111 ? 12.035 60.967 6.022 1.00 45.47 111 MET A C 1
ATOM 798 O O . MET A 1 111 ? 11.267 61.757 6.477 1.00 45.31 111 MET A O 1
ATOM 803 N N . ILE A 1 112 ? 13.206 61.336 5.507 1.00 44.72 112 ILE A N 1
ATOM 804 C CA . ILE A 1 112 ? 13.624 62.748 5.465 1.00 42.69 112 ILE A CA 1
ATOM 805 C C . ILE A 1 112 ? 12.741 63.584 4.557 1.00 42.33 112 ILE A C 1
ATOM 806 O O . ILE A 1 112 ? 12.308 64.646 4.942 1.00 42.57 112 ILE A O 1
ATOM 811 N N . VAL A 1 113 ? 12.493 63.102 3.344 1.00 42.39 113 VAL A N 1
ATOM 812 C CA . VAL A 1 113 ? 11.605 63.723 2.369 1.00 41.42 113 VAL A CA 1
ATOM 813 C C . VAL A 1 113 ? 10.230 63.967 2.923 1.00 42.07 113 VAL A C 1
ATOM 814 O O . VAL A 1 113 ? 9.673 65.063 2.800 1.00 42.27 113 VAL A O 1
ATOM 818 N N . ASP A 1 114 ? 9.676 62.961 3.565 1.00 42.04 114 ASP A N 1
ATOM 819 C CA . ASP A 1 114 ? 8.401 63.142 4.208 1.00 43.65 114 ASP A CA 1
ATOM 820 C C . ASP A 1 114 ? 8.322 63.993 5.474 1.00 43.16 114 ASP A C 1
ATOM 821 O O . ASP A 1 114 ? 7.170 64.336 5.911 1.00 45.10 114 ASP A O 1
ATOM 826 N N . ALA A 1 115 ? 9.440 64.287 6.129 1.00 42.47 115 ALA A N 1
ATOM 827 C CA . ALA A 1 115 ? 9.410 64.895 7.473 1.00 41.34 115 ALA A CA 1
ATOM 828 C C . ALA A 1 115 ? 9.470 66.395 7.412 1.00 41.48 115 ALA A C 1
ATOM 829 O O . ALA A 1 115 ? 10.333 67.034 7.976 1.00 41.45 115 ALA A O 1
ATOM 831 N N . ILE A 1 116 ? 8.492 66.959 6.712 1.00 43.24 116 ILE A N 1
ATOM 832 C CA . ILE A 1 116 ? 8.308 68.396 6.579 1.00 43.59 116 ILE A CA 1
ATOM 833 C C . ILE A 1 116 ? 8.202 69.019 7.956 1.00 41.91 116 ILE A C 1
ATOM 834 O O . ILE A 1 116 ? 7.480 68.517 8.791 1.00 42.22 116 ILE A O 1
ATOM 839 N N . PRO A 1 117 ? 8.957 70.077 8.210 1.00 39.90 117 PRO A N 1
ATOM 840 C CA . PRO A 1 117 ? 8.763 70.860 9.434 1.00 40.21 117 PRO A CA 1
ATOM 841 C C . PRO A 1 117 ? 7.312 71.359 9.572 1.00 39.77 117 PRO A C 1
ATOM 842 O O . PRO A 1 117 ? 6.602 71.582 8.568 1.00 38.06 117 PRO A O 1
ATOM 846 N N . TYR A 1 118 ? 6.848 71.419 10.820 1.00 38.56 118 TYR A N 1
ATOM 847 C CA . TYR A 1 118 ? 5.616 72.041 11.151 1.00 37.13 118 TYR A CA 1
ATOM 848 C C . TYR A 1 118 ? 5.641 73.506 10.725 1.00 37.46 118 TYR A C 1
ATOM 849 O O . TYR A 1 118 ? 6.647 74.216 10.863 1.00 38.85 118 TYR A O 1
ATOM 858 N N . LEU A 1 119 ? 4.522 73.968 10.160 1.00 38.65 119 LEU A N 1
ATOM 859 C CA . LEU A 1 119 ? 4.287 75.410 9.855 1.00 38.98 119 LEU A CA 1
ATOM 860 C C . LEU A 1 119 ? 4.082 76.292 11.099 1.00 38.42 119 LEU A C 1
ATOM 861 O O . LEU A 1 119 ? 3.009 76.780 11.371 1.00 40.48 119 LEU A O 1
ATOM 866 N N . GLY A 1 120 ? 5.137 76.483 11.867 1.00 40.18 120 GLY A N 1
ATOM 867 C CA . GLY A 1 120 ? 5.087 77.312 13.048 1.00 39.41 120 GLY A CA 1
ATOM 868 C C . GLY A 1 120 ? 6.185 76.962 14.026 1.00 37.75 120 GLY A C 1
ATOM 869 O O . GLY A 1 120 ? 7.021 76.151 13.759 1.00 40.15 120 GLY A O 1
ATOM 870 N N . ASN A 1 121 ? 6.135 77.560 15.208 1.00 39.54 121 ASN A N 1
ATOM 871 C CA . ASN A 1 121 ? 7.102 77.343 16.297 1.00 39.91 121 ASN A CA 1
ATOM 872 C C . ASN A 1 121 ? 6.444 77.895 17.535 1.00 40.84 121 ASN A C 1
ATOM 873 O O . ASN A 1 121 ? 5.355 78.343 17.450 1.00 38.27 121 ASN A O 1
ATOM 878 N N . ALA A 1 122 ? 7.123 77.810 18.676 1.00 41.71 122 ALA A N 1
ATOM 879 C CA . ALA A 1 122 ? 6.599 78.247 19.975 1.00 42.74 122 ALA A CA 1
ATOM 880 C C . ALA A 1 122 ? 5.995 79.613 19.953 1.00 43.50 122 ALA A C 1
ATOM 881 O O . ALA A 1 122 ? 5.129 79.875 20.724 1.00 44.46 122 ALA A O 1
ATOM 883 N N . SER A 1 123 ? 6.431 80.497 19.075 1.00 45.61 123 SER A N 1
ATOM 884 C CA . SER A 1 123 ? 5.925 81.861 19.071 1.00 46.81 123 SER A CA 1
ATOM 885 C C . SER A 1 123 ? 4.839 82.084 18.068 1.00 47.21 123 SER A C 1
ATOM 886 O O . SER A 1 123 ? 4.350 83.208 17.926 1.00 47.87 123 SER A O 1
ATOM 889 N N . THR A 1 124 ? 4.454 81.058 17.303 1.00 47.62 124 THR A N 1
ATOM 890 C CA . THR A 1 124 ? 3.296 81.251 16.412 1.00 47.02 124 THR A CA 1
ATOM 891 C C . THR A 1 124 ? 2.023 80.891 17.132 1.00 45.47 124 THR A C 1
ATOM 892 O O . THR A 1 124 ? 2.027 79.962 17.913 1.00 44.91 124 THR A O 1
ATOM 896 N N . PRO A 1 125 ? 0.928 81.634 16.866 1.00 43.65 125 PRO A N 1
ATOM 897 C CA . PRO A 1 125 ? -0.364 81.275 17.463 1.00 43.80 125 PRO A CA 1
ATOM 898 C C . PRO A 1 125 ? -0.757 79.805 17.173 1.00 42.16 125 PRO A C 1
ATOM 899 O O . PRO A 1 125 ? -0.720 79.390 16.064 1.00 39.05 125 PRO A O 1
ATOM 903 N N . PRO A 1 126 ? -1.152 79.057 18.205 1.00 42.63 126 PRO A N 1
ATOM 904 C CA . PRO A 1 126 ? -1.471 77.650 18.110 1.00 42.70 126 PRO A CA 1
ATOM 905 C C . PRO A 1 126 ? -2.618 77.352 17.153 1.00 42.71 126 PRO A C 1
ATOM 906 O O . PRO A 1 126 ? -2.674 76.278 16.594 1.00 42.56 126 PRO A O 1
ATOM 910 N N . ASP A 1 127 ? -3.504 78.315 16.968 1.00 42.61 127 ASP A N 1
ATOM 911 C CA . ASP A 1 127 ? -4.596 78.187 16.064 1.00 42.83 127 ASP A CA 1
ATOM 912 C C . ASP A 1 127 ? -4.291 78.546 14.581 1.00 42.42 127 ASP A C 1
ATOM 913 O O . ASP A 1 127 ? -5.208 78.478 13.735 1.00 38.00 127 ASP A O 1
ATOM 918 N N . LYS A 1 128 ? -3.026 78.860 14.305 1.00 42.16 128 LYS A N 1
ATOM 919 C CA . LYS A 1 128 ? -2.568 79.084 12.921 1.00 43.79 128 LYS A CA 1
ATOM 920 C C . LYS A 1 128 ? -1.340 78.255 12.422 1.00 41.69 128 LYS A C 1
ATOM 921 O O . LYS A 1 128 ? -0.620 77.681 13.206 1.00 42.89 128 LYS A O 1
ATOM 927 N N . PHE A 1 129 ? -1.319 78.056 11.103 1.00 40.23 129 PHE A N 1
ATOM 928 C CA . PHE A 1 129 ? -0.222 77.714 10.392 1.00 41.75 129 PHE A CA 1
ATOM 929 C C . PHE A 1 129 ? 0.482 79.042 9.939 1.00 42.92 129 PHE A C 1
ATOM 930 O O . PHE A 1 129 ? -0.195 80.014 9.518 1.00 42.52 129 PHE A O 1
ATOM 938 N N . ALA A 1 130 ? 1.800 79.038 10.038 1.00 41.05 130 ALA A N 1
ATOM 939 C CA . ALA A 1 130 ? 2.655 80.152 9.661 1.00 42.64 130 ALA A CA 1
ATOM 940 C C . ALA A 1 130 ? 3.854 79.541 8.870 1.00 42.25 130 ALA A C 1
ATOM 941 O O . ALA A 1 130 ? 4.697 78.930 9.447 1.00 44.16 130 ALA A O 1
ATOM 943 N N . ALA A 1 131 ? 3.848 79.650 7.555 1.00 42.63 131 ALA A N 1
ATOM 944 C CA . ALA A 1 131 ? 4.935 79.197 6.691 1.00 42.80 131 ALA A CA 1
ATOM 945 C C . ALA A 1 131 ? 6.067 80.196 6.623 1.00 45.13 131 ALA A C 1
ATOM 946 O O . ALA A 1 131 ? 7.183 79.855 6.299 1.00 45.33 131 ALA A O 1
ATOM 948 N N . ASN A 1 132 ? 5.784 81.435 6.946 1.00 47.44 132 ASN A N 1
ATOM 949 C CA . ASN A 1 132 ? 6.702 82.499 6.719 1.00 51.05 132 ASN A CA 1
ATOM 950 C C . ASN A 1 132 ? 7.608 82.696 7.910 1.00 50.82 132 ASN A C 1
ATOM 951 O O . ASN A 1 132 ? 7.740 83.831 8.390 1.00 53.27 132 ASN A O 1
ATOM 956 N N . VAL A 1 133 ? 8.135 81.605 8.462 1.00 49.61 133 VAL A N 1
ATOM 957 C CA . VAL A 1 133 ? 9.001 81.685 9.612 1.00 47.03 133 VAL A CA 1
ATOM 958 C C . VAL A 1 133 ? 10.310 80.952 9.317 1.00 47.06 133 VAL A C 1
ATOM 959 O O . VAL A 1 133 ? 10.334 80.038 8.480 1.00 45.89 133 VAL A O 1
ATOM 963 N N . ALA A 1 134 ? 11.346 81.301 10.085 1.00 45.67 134 ALA A N 1
ATOM 964 C CA . ALA A 1 134 ? 12.730 80.989 9.724 1.00 46.21 134 ALA A CA 1
ATOM 965 C C . ALA A 1 134 ? 13.018 79.509 9.840 1.00 45.35 134 ALA A C 1
ATOM 966 O O . ALA A 1 134 ? 13.847 79.009 9.081 1.00 45.88 134 ALA A O 1
ATOM 968 N N . ASN A 1 135 ? 12.288 78.794 10.710 1.00 43.28 135 ASN A N 1
ATOM 969 C CA . ASN A 1 135 ? 12.444 77.328 10.747 1.00 42.25 135 ASN A CA 1
ATOM 970 C C . ASN A 1 135 ? 11.770 76.582 9.574 1.00 41.91 135 ASN A C 1
ATOM 971 O O . ASN A 1 135 ? 11.901 75.344 9.463 1.00 43.41 135 ASN A O 1
ATOM 976 N N . VAL A 1 136 ? 10.988 77.301 8.770 1.00 41.13 136 VAL A N 1
ATOM 977 C CA . VAL A 1 136 ? 10.230 76.683 7.724 1.00 40.91 136 VAL A CA 1
ATOM 978 C C . VAL A 1 136 ? 10.703 77.048 6.270 1.00 41.57 136 VAL A C 1
ATOM 979 O O . VAL A 1 136 ? 10.861 76.145 5.432 1.00 42.55 136 VAL A O 1
ATOM 983 N N . SER A 1 137 ? 10.847 78.351 6.030 1.00 41.82 137 SER A N 1
ATOM 984 C CA . SER A 1 137 ? 10.994 79.009 4.719 1.00 42.79 137 SER A CA 1
ATOM 985 C C . SER A 1 137 ? 12.296 79.852 4.565 1.00 43.33 137 SER A C 1
ATOM 986 O O . SER A 1 137 ? 12.748 80.529 5.497 1.00 42.71 137 SER A O 1
ATOM 989 N N . ILE A 1 138 ? 12.866 79.759 3.366 1.00 43.73 138 ILE A N 1
ATOM 990 C CA . ILE A 1 138 ? 13.942 80.616 2.843 1.00 44.87 138 ILE A CA 1
ATOM 991 C C . ILE A 1 138 ? 13.444 81.400 1.643 1.00 45.35 138 ILE A C 1
ATOM 992 O O . ILE A 1 138 ? 12.343 81.189 1.144 1.00 44.31 138 ILE A O 1
ATOM 997 N N . ASN A 1 139 ? 14.262 82.334 1.190 1.00 47.07 139 ASN A N 1
ATOM 998 C CA . ASN A 1 139 ? 13.979 83.123 -0.009 1.00 47.44 139 ASN A CA 1
ATOM 999 C C . ASN A 1 139 ? 14.548 82.414 -1.240 1.00 46.36 139 ASN A C 1
ATOM 1000 O O . ASN A 1 139 ? 15.705 81.983 -1.269 1.00 45.61 139 ASN A O 1
ATOM 1005 N N . LYS A 1 140 ? 13.726 82.362 -2.256 1.00 46.11 140 LYS A N 1
ATOM 1006 C CA . LYS A 1 140 ? 14.067 81.928 -3.591 1.00 46.84 140 LYS A CA 1
ATOM 1007 C C . LYS A 1 140 ? 13.846 83.106 -4.556 1.00 48.19 140 LYS A C 1
ATOM 1008 O O . LYS A 1 140 ? 12.867 83.866 -4.472 1.00 47.54 140 LYS A O 1
ATOM 1014 N N . LYS A 1 141 ? 14.716 83.231 -5.532 1.00 50.24 141 LYS A N 1
ATOM 1015 C CA . LYS A 1 141 ? 14.618 84.308 -6.486 1.00 51.55 141 LYS A CA 1
ATOM 1016 C C . LYS A 1 141 ? 14.265 83.709 -7.823 1.00 53.90 141 LYS A C 1
ATOM 1017 O O . LYS A 1 141 ? 15.070 82.942 -8.368 1.00 57.28 141 LYS A O 1
ATOM 1023 N N . ILE A 1 142 ? 13.117 84.101 -8.364 1.00 55.34 142 ILE A N 1
ATOM 1024 C CA . ILE A 1 142 ? 12.632 83.687 -9.684 1.00 57.42 142 ILE A CA 1
ATOM 1025 C C . ILE A 1 142 ? 13.322 84.576 -10.711 1.00 59.01 142 ILE A C 1
ATOM 1026 O O . ILE A 1 142 ? 13.080 85.747 -10.723 1.00 59.67 142 ILE A O 1
ATOM 1031 N N . ILE A 1 143 ? 14.187 84.013 -11.540 1.00 61.73 143 ILE A N 1
ATOM 1032 C CA . ILE A 1 143 ? 14.949 84.774 -12.500 1.00 64.53 143 ILE A CA 1
ATOM 1033 C C . ILE A 1 143 ? 14.236 84.773 -13.833 1.00 67.12 143 ILE A C 1
ATOM 1034 O O . ILE A 1 143 ? 14.186 83.751 -14.510 1.00 67.25 143 ILE A O 1
ATOM 1039 N N . GLN A 1 144 ? 13.739 85.933 -14.228 1.00 70.53 144 GLN A N 1
ATOM 1040 C CA . GLN A 1 144 ? 13.049 86.084 -15.501 1.00 73.58 144 GLN A CA 1
ATOM 1041 C C . GLN A 1 144 ? 13.743 87.170 -16.307 1.00 74.96 144 GLN A C 1
ATOM 1042 O O . GLN A 1 144 ? 13.985 88.261 -15.785 1.00 74.40 144 GLN A O 1
ATOM 1048 N N . PRO A 1 145 ? 14.149 86.842 -17.550 1.00 77.26 145 PRO A N 1
ATOM 1049 C CA . PRO A 1 145 ? 14.723 87.842 -18.465 1.00 78.46 145 PRO A CA 1
ATOM 1050 C C . PRO A 1 145 ? 13.725 88.883 -18.963 1.00 78.71 145 PRO A C 1
ATOM 1051 O O . PRO A 1 145 ? 12.668 88.530 -19.492 1.00 79.64 145 PRO A O 1
ATOM 1055 N N . GLY A 1 146 ? 14.051 90.156 -18.746 1.00 78.92 146 GLY A N 1
ATOM 1056 C CA . GLY A 1 146 ? 13.177 91.250 -19.162 1.00 79.34 146 GLY A CA 1
ATOM 1057 C C . GLY A 1 146 ? 12.538 91.974 -17.998 1.00 79.48 146 GLY A C 1
ATOM 1058 O O . GLY A 1 146 ? 12.334 93.181 -18.062 1.00 79.98 146 GLY A O 1
ATOM 1059 N N . ALA A 1 147 ? 12.224 91.250 -16.926 1.00 79.48 147 ALA A N 1
ATOM 1060 C CA . ALA A 1 147 ? 11.574 91.862 -15.762 1.00 79.00 147 ALA A CA 1
ATOM 1061 C C . ALA A 1 147 ? 12.402 91.743 -14.494 1.00 78.16 147 ALA A C 1
ATOM 1062 O O . ALA A 1 147 ? 13.311 90.911 -14.402 1.00 77.93 147 ALA A O 1
ATOM 1064 N N . GLU A 1 148 ? 12.067 92.581 -13.513 1.00 76.95 148 GLU A N 1
ATOM 1065 C CA . GLU A 1 148 ? 12.685 92.486 -12.189 1.00 75.88 148 GLU A CA 1
ATOM 1066 C C . GLU A 1 148 ? 12.383 91.141 -11.515 1.00 73.81 148 GLU A C 1
ATOM 1067 O O . GLU A 1 148 ? 11.282 90.599 -11.609 1.00 73.23 148 GLU A O 1
ATOM 1073 N N . ASP A 1 149 ? 13.392 90.616 -10.845 1.00 71.50 149 ASP A N 1
ATOM 1074 C CA . ASP A 1 149 ? 13.336 89.285 -10.232 1.00 69.68 149 ASP A CA 1
ATOM 1075 C C . ASP A 1 149 ? 12.525 89.265 -8.940 1.00 67.91 149 ASP A C 1
ATOM 1076 O O . ASP A 1 149 ? 12.740 90.087 -8.056 1.00 68.15 149 ASP A O 1
ATOM 1081 N N . GLN A 1 150 ? 11.584 88.323 -8.855 1.00 64.89 150 GLN A N 1
ATOM 1082 C CA . GLN A 1 150 ? 10.697 88.237 -7.712 1.00 63.06 150 GLN A CA 1
ATOM 1083 C C . GLN A 1 150 ? 11.298 87.355 -6.642 1.00 59.55 150 GLN A C 1
ATOM 1084 O O . GLN A 1 150 ? 11.972 86.399 -6.956 1.00 58.21 150 GLN A O 1
ATOM 1090 N N . ILE A 1 151 ? 11.025 87.698 -5.388 1.00 56.78 151 ILE A N 1
ATOM 1091 C CA . ILE A 1 151 ? 11.461 86.963 -4.210 1.00 54.92 151 ILE A CA 1
ATOM 1092 C C . ILE A 1 151 ? 10.241 86.217 -3.627 1.00 52.98 151 ILE A C 1
ATOM 1093 O O . ILE A 1 151 ? 9.284 86.807 -3.221 1.00 53.39 151 ILE A O 1
ATOM 1098 N N . LYS A 1 152 ? 10.314 84.903 -3.574 1.00 51.70 152 LYS A N 1
ATOM 1099 C CA . LYS A 1 152 ? 9.210 84.007 -3.171 1.00 49.91 152 LYS A CA 1
ATOM 1100 C C . LYS A 1 152 ? 9.711 83.103 -2.022 1.00 47.25 152 LYS A C 1
ATOM 1101 O O . LYS A 1 152 ? 10.900 82.788 -1.923 1.00 47.75 152 LYS A O 1
ATOM 1107 N N . GLY A 1 153 ? 8.841 82.753 -1.121 1.00 44.21 153 GLY A N 1
ATOM 1108 C CA . GLY A 1 153 ? 9.148 81.839 -0.041 1.00 44.77 153 GLY A CA 1
ATOM 1109 C C . GLY A 1 153 ? 9.341 80.410 -0.556 1.00 44.95 153 GLY A C 1
ATOM 1110 O O . GLY A 1 153 ? 8.840 80.088 -1.598 1.00 45.44 153 GLY A O 1
ATOM 1111 N N . LEU A 1 154 ? 10.164 79.596 0.114 1.00 44.82 154 LEU A N 1
ATOM 1112 C CA . LEU A 1 154 ? 10.435 78.255 -0.337 1.00 43.64 154 LEU A CA 1
ATOM 1113 C C . LEU A 1 154 ? 10.683 77.405 0.836 1.00 42.79 154 LEU A C 1
ATOM 1114 O O . LEU A 1 154 ? 11.601 77.671 1.603 1.00 43.03 154 LEU A O 1
ATOM 1119 N N . MET A 1 155 ? 9.925 76.315 0.906 1.00 41.79 155 MET A N 1
ATOM 1120 C CA . MET A 1 155 ? 10.025 75.377 1.984 1.00 42.21 155 MET A CA 1
ATOM 1121 C C . MET A 1 155 ? 10.951 74.208 1.580 1.00 42.31 155 MET A C 1
ATOM 1122 O O . MET A 1 155 ? 10.836 73.675 0.479 1.00 42.45 155 MET A O 1
ATOM 1127 N N . THR A 1 156 ? 11.881 73.833 2.465 1.00 40.99 156 THR A N 1
ATOM 1128 C CA . THR A 1 156 ? 12.805 72.795 2.213 1.00 40.58 156 THR A CA 1
ATOM 1129 C C . THR A 1 156 ? 12.932 71.945 3.475 1.00 40.01 156 THR A C 1
ATOM 1130 O O . THR A 1 156 ? 12.672 72.441 4.556 1.00 38.55 156 THR A O 1
ATOM 1134 N N . ASN A 1 157 ? 13.442 70.716 3.365 1.00 38.84 157 ASN A N 1
ATOM 1135 C CA . ASN A 1 157 ? 13.783 69.902 4.557 1.00 38.49 157 ASN A CA 1
ATOM 1136 C C . ASN A 1 157 ? 15.294 69.939 4.924 1.00 40.05 157 ASN A C 1
ATOM 1137 O O . ASN A 1 157 ? 15.658 69.990 6.091 1.00 41.43 157 ASN A O 1
ATOM 1142 N N . LEU A 1 158 ? 16.1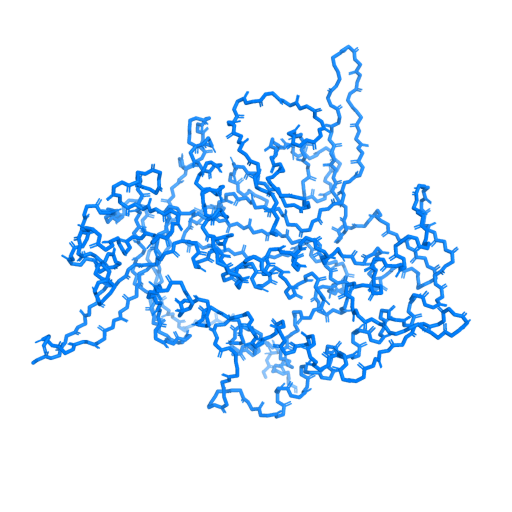47 69.893 3.884 1.00 41.45 158 LEU A N 1
ATOM 1143 C CA . LEU A 1 158 ? 17.575 69.779 3.948 1.00 40.33 158 LEU A CA 1
ATOM 1144 C C . LEU A 1 158 ? 18.267 70.575 2.842 1.00 41.20 158 LEU A C 1
ATOM 1145 O O . LEU A 1 158 ? 17.936 70.422 1.631 1.00 41.57 158 LEU A O 1
ATOM 1150 N N . ILE A 1 159 ? 19.172 71.471 3.286 1.00 41.75 159 ILE A N 1
ATOM 1151 C CA . ILE A 1 159 ? 20.135 72.162 2.467 1.00 41.99 159 ILE A CA 1
ATOM 1152 C C . ILE A 1 159 ? 21.607 71.758 2.876 1.00 42.23 159 ILE A C 1
ATOM 1153 O O . ILE A 1 159 ? 21.994 71.843 4.049 1.00 41.40 159 ILE A O 1
ATOM 1158 N N . ILE A 1 160 ? 22.345 71.212 1.883 1.00 41.76 160 ILE A N 1
ATOM 1159 C CA . ILE A 1 160 ? 23.748 70.822 2.028 1.00 41.44 160 ILE A CA 1
ATOM 1160 C C . ILE A 1 160 ? 24.659 71.806 1.347 1.00 40.56 160 ILE A C 1
ATOM 1161 O O . ILE A 1 160 ? 24.690 71.923 0.121 1.00 40.91 160 ILE A O 1
ATOM 1166 N N . PHE A 1 161 ? 25.393 72.536 2.187 1.00 40.76 161 PHE A N 1
ATOM 1167 C CA . PHE A 1 161 ? 26.546 73.342 1.796 1.00 40.66 161 PHE A CA 1
ATOM 1168 C C . PHE A 1 161 ? 27.848 72.604 1.794 1.00 40.45 161 PHE A C 1
ATOM 1169 O O . PHE A 1 161 ? 27.985 71.557 2.394 1.00 38.42 161 PHE A O 1
ATOM 1177 N N . GLY A 1 162 ? 28.833 73.251 1.170 1.00 41.10 162 GLY A N 1
ATOM 1178 C CA . GLY A 1 162 ? 30.222 72.994 1.367 1.00 40.40 162 GLY A CA 1
ATOM 1179 C C . GLY A 1 162 ? 30.640 73.502 2.754 1.00 41.34 162 GLY A C 1
ATOM 1180 O O . GLY A 1 162 ? 29.829 74.113 3.510 1.00 41.05 162 GLY A O 1
ATOM 1181 N N . PRO A 1 163 ? 31.908 73.269 3.116 1.00 40.39 163 PRO A N 1
ATOM 1182 C CA . PRO A 1 163 ? 32.405 73.573 4.464 1.00 40.03 163 PRO A CA 1
ATOM 1183 C C . PRO A 1 163 ? 32.615 75.060 4.715 1.00 39.38 163 PRO A C 1
ATOM 1184 O O . PRO A 1 163 ? 32.634 75.868 3.771 1.00 38.57 163 PRO A O 1
ATOM 1188 N N . GLY A 1 164 ? 32.694 75.443 5.987 1.00 39.04 164 GLY A N 1
ATOM 1189 C CA . GLY A 1 164 ? 33.101 76.807 6.325 1.00 40.17 164 GLY A CA 1
ATOM 1190 C C . GLY A 1 164 ? 34.638 76.828 6.237 1.00 39.88 164 GLY A C 1
ATOM 1191 O O . GLY A 1 164 ? 35.210 76.082 5.495 1.00 40.25 164 GLY A O 1
ATOM 1192 N N . PRO A 1 165 ? 35.304 77.685 6.956 1.00 40.52 165 PRO A N 1
ATOM 1193 C CA . PRO A 1 165 ? 36.813 77.685 6.938 1.00 40.53 165 PRO A CA 1
ATOM 1194 C C . PRO A 1 165 ? 37.582 76.366 7.276 1.00 40.83 165 PRO A C 1
ATOM 1195 O O . PRO A 1 165 ? 38.674 76.107 6.709 1.00 39.36 165 PRO A O 1
ATOM 1199 N N . VAL A 1 166 ? 37.026 75.578 8.188 1.00 40.38 166 VAL A N 1
ATOM 1200 C CA . VAL A 1 166 ? 37.581 74.326 8.613 1.00 41.46 166 VAL A CA 1
ATOM 1201 C C . VAL A 1 166 ? 36.877 73.232 7.803 1.00 43.88 166 VAL A C 1
ATOM 1202 O O . VAL A 1 166 ? 35.709 73.056 7.950 1.00 43.18 166 VAL A O 1
ATOM 1206 N N . LEU A 1 167 ? 37.583 72.514 6.926 1.00 45.81 167 LEU A N 1
ATOM 1207 C CA . LEU A 1 167 ? 36.954 71.467 6.144 1.00 48.20 167 LEU A CA 1
ATOM 1208 C C . LEU A 1 167 ? 36.653 70.211 6.942 1.00 50.44 167 LEU A C 1
ATOM 1209 O O . LEU A 1 167 ? 35.688 69.521 6.672 1.00 52.61 167 LEU A O 1
ATOM 1214 N N . SER A 1 168 ? 37.514 69.896 7.884 1.00 54.60 168 SER A N 1
ATOM 1215 C CA . SER A 1 168 ? 37.506 68.650 8.640 1.00 58.22 168 SER A CA 1
ATOM 1216 C C . SER A 1 168 ? 36.297 68.632 9.625 1.00 62.84 168 SER A C 1
ATOM 1217 O O . SER A 1 168 ? 36.187 67.714 10.453 1.00 65.77 168 SER A O 1
ATOM 1220 N N . ASP A 1 169 ? 35.413 69.632 9.568 1.00 65.74 169 ASP A N 1
ATOM 1221 C CA . ASP A 1 169 ? 34.422 69.789 10.603 1.00 68.20 169 ASP A CA 1
ATOM 1222 C C . ASP A 1 169 ? 32.995 69.848 9.994 1.00 69.14 169 ASP A C 1
ATOM 1223 O O . ASP A 1 169 ? 32.265 70.830 10.163 1.00 71.45 169 ASP A O 1
ATOM 1228 N N . ASN A 1 170 ? 32.620 68.769 9.275 1.00 69.35 170 ASN A N 1
ATOM 1229 C CA . ASN A 1 170 ? 31.188 68.417 8.992 1.00 68.75 170 ASN A CA 1
ATOM 1230 C C . ASN A 1 170 ? 30.331 68.711 10.195 1.00 69.65 170 ASN A C 1
ATOM 1231 O O . ASN A 1 170 ? 30.690 68.348 11.329 1.00 69.88 170 ASN A O 1
ATOM 1236 N N . PHE A 1 171 ? 29.199 69.350 9.950 1.00 70.18 171 PHE A N 1
ATOM 1237 C CA . PHE A 1 171 ? 28.348 69.774 11.031 1.00 71.96 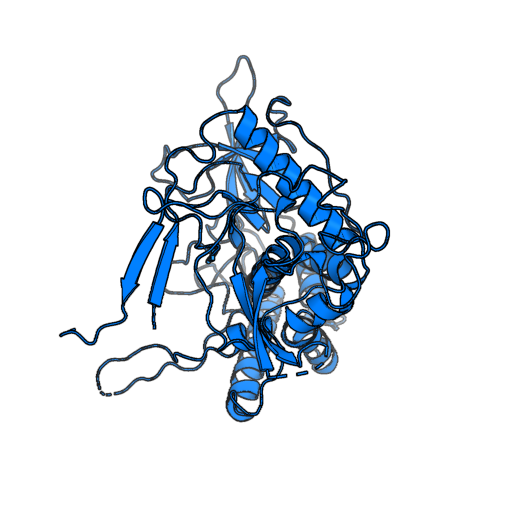171 PHE A CA 1
ATOM 1238 C C . PHE A 1 171 ? 26.902 70.067 10.581 1.00 71.74 171 PHE A C 1
ATOM 1239 O O . PHE A 1 171 ? 26.688 70.725 9.588 1.00 69.22 171 PHE A O 1
ATOM 1247 N N . THR A 1 172 ? 25.925 69.592 11.344 1.00 73.74 172 THR A N 1
ATOM 1248 C CA . THR A 1 172 ? 24.521 69.916 11.073 1.00 75.87 172 THR A CA 1
ATOM 1249 C C . THR A 1 172 ? 23.855 70.748 12.141 1.00 77.33 172 THR A C 1
ATOM 1250 O O . THR A 1 172 ? 24.005 70.484 13.312 1.00 77.91 172 THR A O 1
ATOM 1254 N N . ASP A 1 173 ? 23.037 71.694 11.687 1.00 79.69 173 ASP A N 1
ATOM 1255 C CA . ASP A 1 173 ? 22.370 72.707 12.532 1.00 80.77 173 ASP A CA 1
ATOM 1256 C C . ASP A 1 173 ? 21.031 73.223 11.942 1.00 81.20 173 ASP A C 1
ATOM 1257 O O . ASP A 1 173 ? 20.538 72.754 10.905 1.00 77.65 173 ASP A O 1
ATOM 1262 N N . SER A 1 174 ? 20.437 74.152 12.698 1.00 83.52 174 SER A N 1
ATOM 1263 C CA . SER A 1 174 ? 19.408 75.092 12.221 1.00 85.23 174 SER A CA 1
ATOM 1264 C C . SER A 1 174 ? 19.871 76.544 12.414 1.00 86.77 174 SER A C 1
ATOM 1265 O O . SER A 1 174 ? 21.001 76.820 12.844 1.00 86.54 174 SER A O 1
ATOM 1268 N N . MET A 1 175 ? 18.990 77.471 12.049 1.00 88.26 175 MET A N 1
ATOM 1269 C CA . MET A 1 175 ? 19.021 78.831 12.598 1.00 89.82 175 MET A CA 1
ATOM 1270 C C . MET A 1 175 ? 17.963 78.773 13.700 1.00 91.15 175 MET A C 1
ATOM 1271 O O . MET A 1 175 ? 16.752 78.631 13.387 1.00 92.17 175 MET A O 1
ATOM 1272 N N . ILE A 1 176 ? 18.397 78.824 14.970 1.00 91.98 176 ILE A N 1
ATOM 1273 C CA . ILE A 1 176 ? 17.431 78.752 16.101 1.00 92.60 176 ILE A CA 1
ATOM 1274 C C . ILE A 1 176 ? 16.932 80.156 16.583 1.00 92.75 176 ILE A C 1
ATOM 1275 O O . ILE A 1 176 ? 17.615 81.193 16.516 1.00 91.30 176 ILE A O 1
ATOM 1280 N N . MET A 1 177 ? 15.679 80.125 17.029 1.00 93.23 177 MET A N 1
ATOM 1281 C CA . MET A 1 177 ? 14.831 81.289 17.144 1.00 93.48 177 MET A CA 1
ATOM 1282 C C . MET A 1 177 ? 15.202 82.087 18.384 1.00 93.07 177 MET A C 1
ATOM 1283 O O . MET A 1 177 ? 16.150 81.731 19.124 1.00 93.31 177 MET A O 1
ATOM 1288 N N . ASN A 1 178 ? 14.477 83.187 18.571 1.00 92.01 178 ASN A N 1
ATOM 1289 C CA . ASN A 1 178 ? 14.580 84.005 19.779 1.00 91.13 178 ASN A CA 1
ATOM 1290 C C . ASN A 1 178 ? 13.820 83.317 20.934 1.00 89.56 178 ASN A C 1
ATOM 1291 O O . ASN A 1 178 ? 12.570 83.277 20.957 1.00 89.19 178 ASN A O 1
ATOM 1296 N N . GLY A 1 179 ? 14.593 82.792 21.884 1.00 87.50 179 GLY A N 1
ATOM 1297 C CA . GLY A 1 179 ? 14.064 81.929 22.935 1.00 85.72 179 GLY A CA 1
ATOM 1298 C C . GLY A 1 179 ? 14.080 80.497 22.406 1.00 83.88 179 GLY A C 1
ATOM 1299 O O . GLY A 1 179 ? 15.140 79.928 22.147 1.00 84.42 179 GLY A O 1
ATOM 1300 N N . HIS A 1 180 ? 12.887 79.953 22.205 1.00 80.77 180 HIS A N 1
ATOM 1301 C CA . HIS A 1 180 ? 12.645 78.547 21.836 1.00 78.13 180 HIS A CA 1
ATOM 1302 C C . HIS A 1 180 ? 13.528 77.813 20.747 1.00 73.81 180 HIS A C 1
ATOM 1303 O O . HIS A 1 180 ? 14.292 78.421 19.950 1.00 73.76 180 HIS A O 1
ATOM 1310 N N . SER A 1 181 ? 13.406 76.485 20.729 1.00 67.62 181 SER A N 1
ATOM 1311 C CA . SER A 1 181 ? 14.173 75.654 19.789 1.00 62.72 181 SER A CA 1
ATOM 1312 C C . SER A 1 181 ? 13.331 74.558 19.121 1.00 57.01 181 SER A C 1
ATOM 1313 O O . SER A 1 181 ? 13.116 73.492 19.698 1.00 55.09 181 SER A O 1
ATOM 1316 N N . PRO A 1 182 ? 12.844 74.839 17.909 1.00 51.34 182 PRO A N 1
ATOM 1317 C CA . PRO A 1 182 ? 11.902 73.926 17.233 1.00 49.53 182 PRO A CA 1
ATOM 1318 C C . PRO A 1 182 ? 12.343 72.493 16.985 1.00 46.26 182 PRO A C 1
ATOM 1319 O O . PRO A 1 182 ? 11.498 71.592 16.959 1.00 43.40 182 PRO A O 1
ATOM 1323 N N . ILE A 1 183 ? 13.636 72.296 16.825 1.00 44.88 183 ILE A N 1
ATOM 1324 C CA . ILE A 1 183 ? 14.193 70.982 16.612 1.00 45.77 183 ILE A CA 1
ATOM 1325 C C . ILE A 1 183 ? 14.174 70.049 17.835 1.00 43.81 183 ILE A C 1
ATOM 1326 O O . ILE A 1 183 ? 14.416 68.866 17.669 1.00 40.67 183 ILE A O 1
ATOM 1331 N N . SER A 1 184 ? 13.886 70.612 19.020 1.00 42.88 184 SER A N 1
ATOM 1332 C CA . SER A 1 184 ? 13.739 69.867 20.230 1.00 43.57 184 SER A CA 1
ATOM 1333 C C . SER A 1 184 ? 12.307 69.954 20.823 1.00 43.86 184 SER A C 1
ATOM 1334 O O . SER A 1 184 ? 12.096 69.485 21.946 1.00 43.70 184 SER A O 1
ATOM 1337 N N . GLU A 1 185 ? 11.345 70.567 20.113 1.00 43.85 185 GLU A N 1
ATOM 1338 C CA . GLU A 1 185 ? 9.987 70.715 20.634 1.00 43.58 185 GLU A CA 1
ATOM 1339 C C . GLU A 1 185 ? 8.899 70.192 19.687 1.00 43.05 185 GLU A C 1
ATOM 1340 O O . GLU A 1 185 ? 7.751 70.687 19.733 1.00 45.33 185 GLU A O 1
ATOM 1346 N N . GLY A 1 186 ? 9.236 69.227 18.831 1.00 41.06 186 GLY A N 1
ATOM 1347 C CA . GLY A 1 186 ? 8.233 68.540 17.976 1.00 40.38 186 GLY A CA 1
ATOM 1348 C C . GLY A 1 186 ? 7.939 69.263 16.661 1.00 40.20 186 GLY A C 1
ATOM 1349 O O . GLY A 1 186 ? 7.607 68.645 15.680 1.00 39.18 186 GLY A O 1
ATOM 1350 N N . PHE A 1 187 ? 8.069 70.588 16.637 1.00 40.49 187 PHE A N 1
ATOM 1351 C CA . PHE A 1 187 ? 7.839 71.346 15.383 1.00 41.05 187 PHE A CA 1
ATOM 1352 C C . PHE A 1 187 ? 8.792 70.883 14.292 1.00 41.86 187 PHE A C 1
ATOM 1353 O O . PHE A 1 187 ? 8.392 70.703 13.149 1.00 42.76 187 PHE A O 1
ATOM 1361 N N . GLY A 1 188 ? 10.055 70.655 14.678 1.00 41.90 188 GLY A N 1
ATOM 1362 C CA . GLY A 1 188 ? 11.136 70.378 13.759 1.00 42.34 188 GLY A CA 1
ATOM 1363 C C . GLY A 1 188 ? 11.510 71.673 13.063 1.00 42.09 188 GLY A C 1
ATOM 1364 O O . GLY A 1 188 ? 10.897 72.725 13.331 1.00 43.56 188 GLY A O 1
ATOM 1365 N N . ALA A 1 189 ? 12.399 71.578 12.103 1.00 40.88 189 ALA A N 1
ATOM 1366 C CA . ALA A 1 189 ? 12.998 72.781 11.507 1.00 42.14 189 ALA A CA 1
ATOM 1367 C C . ALA A 1 189 ? 13.724 72.334 10.307 1.00 41.53 189 ALA A C 1
ATOM 1368 O O . ALA A 1 189 ? 14.187 71.199 10.264 1.00 40.95 189 ALA A O 1
ATOM 1370 N N . ARG A 1 190 ? 13.703 73.174 9.274 1.00 41.42 190 ARG A N 1
ATOM 1371 C CA . ARG A 1 190 ? 14.487 72.911 8.108 1.00 40.38 190 ARG A CA 1
ATOM 1372 C C . ARG A 1 190 ? 15.956 72.804 8.595 1.00 39.92 190 ARG A C 1
ATOM 1373 O O . ARG A 1 190 ? 16.405 73.541 9.478 1.00 37.34 190 ARG A O 1
ATOM 1381 N N . MET A 1 191 ? 16.679 71.864 8.004 1.00 41.66 191 MET A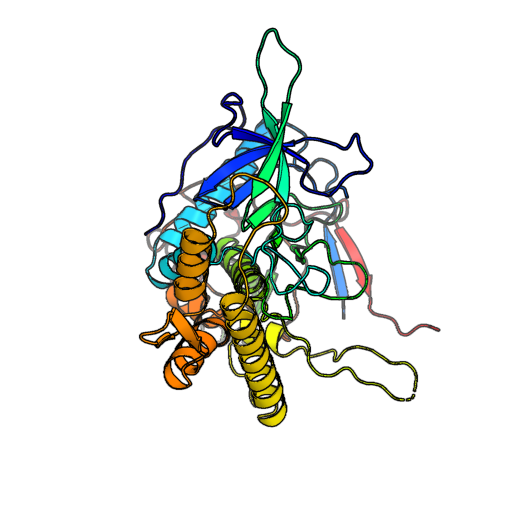 N 1
ATOM 1382 C CA . MET A 1 191 ? 18.062 71.495 8.474 1.00 41.02 191 MET A CA 1
ATOM 1383 C C . MET A 1 191 ? 19.099 71.914 7.443 1.00 41.98 191 MET A C 1
ATOM 1384 O O . MET A 1 191 ? 18.818 71.908 6.268 1.00 40.74 191 MET A O 1
ATOM 1389 N N . MET A 1 192 ? 20.243 72.376 7.899 1.00 44.02 192 MET A N 1
ATOM 1390 C CA . MET A 1 192 ? 21.426 72.641 7.079 1.00 46.49 192 MET A CA 1
ATOM 1391 C C . MET A 1 192 ? 22.626 71.848 7.555 1.00 46.62 192 MET A C 1
ATOM 1392 O O . MET A 1 192 ? 22.910 71.794 8.751 1.00 47.05 192 MET A O 1
ATOM 1397 N N . ILE A 1 193 ? 23.320 71.247 6.580 1.00 46.58 193 ILE A N 1
ATOM 1398 C CA . ILE A 1 193 ? 24.587 70.536 6.757 1.00 46.36 193 ILE A CA 1
ATOM 1399 C C . ILE A 1 193 ? 25.692 71.323 6.034 1.00 45.87 193 ILE A C 1
ATOM 1400 O O . ILE A 1 193 ? 25.508 71.790 4.916 1.00 45.08 193 ILE A O 1
ATOM 1405 N N . ARG A 1 194 ? 26.835 71.468 6.690 1.00 45.71 194 ARG A N 1
ATOM 1406 C CA . ARG A 1 194 ? 28.131 71.724 6.039 1.00 46.26 194 ARG A CA 1
ATOM 1407 C C . ARG A 1 194 ? 28.915 70.433 5.866 1.00 44.02 194 ARG A C 1
ATOM 1408 O O . ARG A 1 194 ? 29.190 69.773 6.857 1.00 44.38 194 ARG A O 1
ATOM 1416 N N . PHE A 1 195 ? 29.300 70.115 4.631 1.00 41.80 195 PHE A N 1
ATOM 1417 C CA . PHE A 1 195 ? 29.895 68.865 4.287 1.00 39.98 195 PHE A CA 1
ATOM 1418 C C . PHE A 1 195 ? 31.067 69.003 3.325 1.00 40.95 195 PHE A C 1
ATOM 1419 O O . PHE A 1 195 ? 31.010 69.786 2.352 1.00 40.74 195 PHE A O 1
ATOM 1427 N N . CYS A 1 196 ? 32.150 68.217 3.617 1.00 40.45 196 CYS A N 1
ATOM 1428 C CA . CYS A 1 196 ? 33.268 67.976 2.753 1.00 40.57 196 CYS A CA 1
ATOM 1429 C C . CYS A 1 196 ? 33.395 66.493 2.391 1.00 40.71 196 CYS A C 1
ATOM 1430 O O . CYS A 1 196 ? 33.891 65.683 3.179 1.00 42.35 196 CYS A O 1
ATOM 1433 N N . PRO A 1 197 ? 32.906 66.105 1.222 1.00 41.81 197 PRO A N 1
ATOM 1434 C CA . PRO A 1 197 ? 32.911 64.672 0.943 1.00 41.75 197 PRO A CA 1
ATOM 1435 C C . PRO A 1 197 ? 34.274 64.016 0.742 1.00 42.25 197 PRO A C 1
ATOM 1436 O O . PRO A 1 197 ? 34.441 62.804 0.972 1.00 42.65 197 PRO A O 1
ATOM 1440 N N . SER A 1 198 ? 35.227 64.842 0.341 1.00 43.06 198 SER A N 1
ATOM 1441 C CA . SER A 1 198 ? 36.528 64.454 -0.059 1.00 42.90 198 SER A CA 1
ATOM 1442 C C . SER A 1 198 ? 37.559 64.497 1.123 1.00 42.91 198 SER A C 1
ATOM 1443 O O . SER A 1 198 ? 38.699 64.003 1.024 1.00 40.72 198 SER A O 1
ATOM 1446 N N . CYS A 1 199 ? 37.069 64.941 2.256 1.00 42.84 199 CYS A N 1
ATOM 1447 C CA . CYS A 1 199 ? 37.847 65.007 3.513 1.00 44.45 199 CYS A CA 1
ATOM 1448 C C . CYS A 1 199 ? 37.524 63.789 4.406 1.00 43.47 199 CYS A C 1
ATOM 1449 O O . CYS A 1 199 ? 36.427 63.713 4.887 1.00 44.88 199 CYS A O 1
ATOM 1454 N N . LEU A 1 200 ? 38.438 62.838 4.597 1.00 43.44 200 LEU A N 1
ATOM 1455 C CA . LEU A 1 200 ? 38.082 61.571 5.210 1.00 43.61 200 LEU A CA 1
ATOM 1456 C C . LEU A 1 200 ? 38.570 61.517 6.618 1.00 43.77 200 LEU A C 1
ATOM 1457 O O . LEU A 1 200 ? 39.749 61.810 6.883 1.00 47.20 200 LEU A O 1
ATOM 1462 N N . ASN A 1 201 ? 37.679 61.183 7.525 1.00 43.08 201 ASN A N 1
ATOM 1463 C CA . ASN A 1 201 ? 38.039 60.872 8.920 1.00 43.80 201 ASN A CA 1
ATOM 1464 C C . ASN A 1 201 ? 38.913 59.635 8.916 1.00 41.37 201 ASN A C 1
ATOM 1465 O O . ASN A 1 201 ? 38.693 58.731 8.154 1.00 39.89 201 ASN A O 1
ATOM 1470 N N . VAL A 1 202 ? 39.830 59.594 9.856 1.00 41.80 202 VAL A N 1
ATOM 1471 C CA . VAL A 1 202 ? 40.767 58.463 10.069 1.00 41.20 202 VAL A CA 1
ATOM 1472 C C . VAL A 1 202 ? 40.641 57.967 11.521 1.00 40.03 202 VAL A C 1
ATOM 1473 O O . VAL A 1 202 ? 40.648 58.713 12.430 1.00 39.14 202 VAL A O 1
ATOM 1477 N N . PHE A 1 203 ? 40.533 56.662 11.703 1.00 41.43 203 PHE A N 1
ATOM 1478 C CA . PHE A 1 203 ? 40.439 56.034 13.022 1.00 40.51 203 PHE A CA 1
ATOM 1479 C C . PHE A 1 203 ? 41.349 54.767 13.092 1.00 42.87 203 PHE A C 1
ATOM 1480 O O . PHE A 1 203 ? 41.924 54.400 12.114 1.00 40.56 203 PHE A O 1
ATOM 1488 N N . ASN A 1 204 ? 41.484 54.187 14.292 1.00 45.72 204 ASN A N 1
ATOM 1489 C CA . ASN A 1 204 ? 42.254 53.005 14.605 1.00 48.55 204 ASN A CA 1
ATOM 1490 C C . ASN A 1 204 ? 41.462 51.755 14.910 1.00 49.21 204 ASN A C 1
ATOM 1491 O O . ASN A 1 204 ? 40.367 51.825 15.372 1.00 50.19 204 ASN A O 1
ATOM 1496 N N . ASN A 1 205 ? 42.108 50.610 14.761 1.00 50.11 205 ASN A N 1
ATOM 1497 C CA . ASN A 1 205 ? 41.669 49.330 15.266 1.00 50.24 205 ASN A CA 1
ATOM 1498 C C . ASN A 1 205 ? 42.940 48.643 15.708 1.00 50.67 205 ASN A C 1
ATOM 1499 O O . ASN A 1 205 ? 43.905 48.562 14.964 1.00 48.11 205 ASN A O 1
ATOM 1504 N N . VAL A 1 206 ? 42.917 48.143 16.934 1.00 51.87 206 VAL A N 1
ATOM 1505 C CA . VAL A 1 206 ? 43.887 47.241 17.420 1.00 52.55 206 VAL A CA 1
ATOM 1506 C C . VAL A 1 206 ? 43.568 45.879 16.767 1.00 54.03 206 VAL A C 1
ATOM 1507 O O . VAL A 1 206 ? 42.449 45.331 16.903 1.00 51.63 206 VAL A O 1
ATOM 1511 N N . GLN A 1 207 ? 44.560 45.352 16.054 1.00 55.71 207 GLN A N 1
ATOM 1512 C CA . GLN A 1 207 ? 44.340 44.160 15.247 1.00 59.16 207 GLN A CA 1
ATOM 1513 C C . GLN A 1 207 ? 45.446 43.085 15.336 1.00 60.99 207 GLN A C 1
ATOM 1514 O O . GLN A 1 207 ? 46.664 43.381 15.463 1.00 58.47 207 GLN A O 1
ATOM 1520 N N . GLU A 1 208 ? 44.927 41.852 15.362 1.00 64.91 208 GLU A N 1
ATOM 1521 C CA . GLU A 1 208 ? 45.696 40.594 15.422 1.00 69.10 208 GLU A CA 1
ATOM 1522 C C . GLU A 1 208 ? 46.414 40.337 14.092 1.00 71.06 208 GLU A C 1
ATOM 1523 O O . GLU A 1 208 ? 45.715 40.204 13.068 1.00 71.96 208 GLU A O 1
ATOM 1529 N N . ASN A 1 209 ? 47.761 40.339 14.097 1.00 73.56 209 ASN A N 1
ATOM 1530 C CA . ASN A 1 209 ? 48.594 40.134 12.852 1.00 76.51 209 ASN A CA 1
ATOM 1531 C C . ASN A 1 209 ? 48.155 38.878 12.062 1.00 78.23 209 ASN A C 1
ATOM 1532 O O . ASN A 1 209 ? 48.843 37.817 12.059 1.00 78.25 209 ASN A O 1
ATOM 1537 N N . LYS A 1 210 ? 47.005 39.052 11.393 1.00 80.04 210 LYS A N 1
ATOM 1538 C CA . LYS A 1 210 ? 46.242 37.968 10.790 1.00 81.50 210 LYS A CA 1
ATOM 1539 C C . LYS A 1 210 ? 46.497 36.642 11.547 1.00 82.08 210 LYS A C 1
ATOM 1540 O O . LYS A 1 210 ? 46.399 36.587 12.829 1.00 82.32 210 LYS A O 1
ATOM 1546 N N . ILE A 1 214 ? 51.143 38.872 17.107 1.00 66.94 214 ILE A N 1
ATOM 1547 C CA . ILE A 1 214 ? 51.401 40.246 17.543 1.00 66.79 214 ILE A CA 1
ATOM 1548 C C . ILE A 1 214 ? 50.223 41.188 17.188 1.00 65.08 214 ILE A C 1
ATOM 1549 O O . ILE A 1 214 ? 49.595 41.053 16.142 1.00 65.10 214 ILE A O 1
ATOM 1554 N N . PHE A 1 215 ? 49.944 42.111 18.117 1.00 62.75 215 PHE A N 1
ATOM 1555 C CA . PHE A 1 215 ? 48.873 43.109 18.037 1.00 60.16 215 PHE A CA 1
ATOM 1556 C C . PHE A 1 215 ? 49.470 44.458 17.673 1.00 58.33 215 PHE A C 1
ATOM 1557 O O . PHE A 1 215 ? 50.557 44.826 18.167 1.00 57.05 215 PHE A O 1
ATOM 1565 N N . SER A 1 216 ? 48.760 45.180 16.797 1.00 55.85 216 SER A N 1
ATOM 1566 C CA . SER A 1 216 ? 49.201 46.501 16.375 1.00 55.11 216 SER A CA 1
ATOM 1567 C C . SER A 1 216 ? 47.982 47.363 16.007 1.00 54.55 216 SER A C 1
ATOM 1568 O O . SER A 1 216 ? 46.871 46.856 15.818 1.00 53.29 216 SER A O 1
ATOM 1571 N N . ARG A 1 217 ? 48.222 48.665 15.889 1.00 53.87 217 ARG A N 1
ATOM 1572 C CA . ARG A 1 217 ? 47.185 49.606 15.559 1.00 54.27 217 ARG A CA 1
ATOM 1573 C C . ARG A 1 217 ? 47.109 49.747 14.064 1.00 53.76 217 ARG A C 1
ATOM 1574 O O . ARG A 1 217 ? 48.073 50.114 13.423 1.00 54.48 217 ARG A O 1
ATOM 1582 N N . ARG A 1 218 ? 45.955 49.424 13.515 1.00 52.10 218 ARG A N 1
ATOM 1583 C CA . ARG A 1 218 ? 45.748 49.632 12.104 1.00 51.62 218 ARG A CA 1
ATOM 1584 C C . ARG A 1 218 ? 44.815 50.837 11.837 1.00 48.00 218 ARG A C 1
ATOM 1585 O O . ARG A 1 218 ? 43.783 50.957 12.429 1.00 47.51 218 ARG A O 1
ATOM 1593 N N . ALA A 1 219 ? 45.260 51.726 10.957 1.00 44.31 219 ALA A N 1
ATOM 1594 C CA . ALA A 1 219 ? 44.623 52.950 10.617 1.00 41.38 219 ALA A CA 1
ATOM 1595 C C . ALA A 1 219 ? 43.634 52.747 9.457 1.00 40.95 219 ALA A C 1
ATOM 1596 O O . ALA A 1 219 ? 43.963 52.132 8.432 1.00 39.47 219 ALA A O 1
ATOM 1598 N N . TYR A 1 220 ? 42.404 53.272 9.600 1.00 40.59 220 TYR A N 1
ATOM 1599 C CA . TYR A 1 220 ? 41.438 53.238 8.519 1.00 39.82 220 TYR A CA 1
ATOM 1600 C C . TYR A 1 220 ? 40.859 54.630 8.319 1.00 40.18 220 TYR A C 1
ATOM 1601 O O . TYR A 1 220 ? 40.900 55.486 9.226 1.00 40.53 220 TYR A O 1
ATOM 1610 N N . PHE A 1 221 ? 40.294 54.802 7.131 1.00 39.30 221 PHE A N 1
ATOM 1611 C CA . PHE A 1 221 ? 39.604 55.973 6.725 1.00 40.36 221 PHE A CA 1
ATOM 1612 C C . PHE A 1 221 ? 38.129 55.683 6.506 1.00 39.52 221 PHE A C 1
ATOM 1613 O O . PHE A 1 221 ? 37.743 54.545 6.169 1.00 38.70 221 PHE A O 1
ATOM 1621 N N . ALA A 1 222 ? 37.313 56.701 6.802 1.00 38.99 222 ALA A N 1
ATOM 1622 C CA . ALA A 1 222 ? 35.844 56.632 6.623 1.00 38.85 222 ALA A CA 1
ATOM 1623 C C . ALA A 1 222 ? 35.411 56.548 5.164 1.00 40.00 222 ALA A C 1
ATOM 1624 O O . ALA A 1 222 ? 36.056 57.102 4.253 1.00 39.85 222 ALA A O 1
ATOM 1626 N N . ASP A 1 223 ? 34.334 55.773 4.955 1.00 40.50 223 ASP A N 1
ATOM 1627 C CA . ASP A 1 223 ? 33.530 55.892 3.774 1.00 41.09 223 ASP A CA 1
ATOM 1628 C C . ASP A 1 223 ? 32.621 57.138 3.907 1.00 40.78 223 ASP A C 1
ATOM 1629 O O . ASP A 1 223 ? 31.762 57.169 4.744 1.00 39.58 223 ASP A O 1
ATOM 1634 N N . PRO A 1 224 ? 32.786 58.135 3.043 1.00 41.03 224 PRO A N 1
ATOM 1635 C CA . PRO A 1 224 ? 32.084 59.398 3.205 1.00 40.98 224 PRO A CA 1
ATOM 1636 C C . PRO A 1 224 ? 30.533 59.320 3.086 1.00 41.33 224 PRO A C 1
ATOM 1637 O O . PRO A 1 224 ? 29.845 60.228 3.515 1.00 40.31 224 PRO A O 1
ATOM 1641 N N . ALA A 1 225 ? 30.030 58.248 2.488 1.00 40.57 225 ALA A N 1
ATOM 1642 C CA . ALA A 1 225 ? 28.621 57.967 2.486 1.00 40.48 225 ALA A CA 1
ATOM 1643 C C . ALA A 1 225 ? 28.127 57.615 3.838 1.00 39.93 225 ALA A C 1
ATOM 1644 O O . ALA A 1 225 ? 26.971 57.912 4.116 1.00 39.80 225 ALA A O 1
ATOM 1646 N N . LEU A 1 226 ? 28.943 56.932 4.653 1.00 40.31 226 LEU A N 1
ATOM 1647 C CA . LEU A 1 226 ? 28.510 56.646 6.019 1.00 41.02 226 LEU A CA 1
ATOM 1648 C C . LEU A 1 226 ? 28.651 57.932 6.864 1.00 40.82 226 LEU A C 1
ATOM 1649 O O . LEU A 1 226 ? 27.785 58.240 7.666 1.00 40.71 226 LEU A O 1
ATOM 1654 N N . THR A 1 227 ? 29.723 58.701 6.605 1.00 39.03 227 THR A N 1
ATOM 1655 C CA . THR A 1 227 ? 29.821 60.015 7.180 1.00 39.66 227 THR A CA 1
ATOM 1656 C C . THR A 1 227 ? 28.536 60.902 6.898 1.00 37.84 227 THR A C 1
ATOM 1657 O O . THR A 1 227 ? 28.048 61.559 7.766 1.00 38.32 227 THR A O 1
ATOM 1661 N N . LEU A 1 228 ? 28.057 60.898 5.670 1.00 36.56 228 LEU A N 1
ATOM 1662 C CA . LEU A 1 228 ? 26.863 61.582 5.268 1.00 36.28 228 LEU A CA 1
ATOM 1663 C C . LEU A 1 228 ? 25.631 61.009 5.977 1.00 36.35 228 LEU A C 1
ATOM 1664 O O . LEU A 1 228 ? 24.802 61.767 6.485 1.00 37.50 228 LEU A O 1
ATOM 1669 N N . MET A 1 229 ? 25.493 59.702 5.996 1.00 37.32 229 MET A N 1
ATOM 1670 C CA . MET A 1 229 ? 24.363 59.016 6.623 1.00 39.66 229 MET A CA 1
ATOM 1671 C C . MET A 1 229 ? 24.246 59.415 8.135 1.00 41.14 229 MET A C 1
ATOM 1672 O O . MET A 1 229 ? 23.183 59.605 8.673 1.00 42.11 229 MET A O 1
ATOM 1677 N N . HIS A 1 230 ? 25.387 59.532 8.782 1.00 41.66 230 HIS A N 1
ATOM 1678 C CA . HIS A 1 230 ? 25.472 59.959 10.134 1.00 41.11 230 HIS A CA 1
ATOM 1679 C C . HIS A 1 230 ? 24.811 61.366 10.309 1.00 39.71 230 HIS A C 1
ATOM 1680 O O . HIS A 1 230 ? 23.934 61.526 11.108 1.00 38.84 230 HIS A O 1
ATOM 1687 N N . GLU A 1 231 ? 25.254 62.373 9.580 1.00 39.99 231 GLU A N 1
ATOM 1688 C CA . GLU A 1 231 ? 24.627 63.696 9.624 1.00 40.99 231 GLU A CA 1
ATOM 1689 C C . GLU A 1 231 ? 23.117 63.631 9.257 1.00 40.39 231 GLU A C 1
ATOM 1690 O O . GLU A 1 231 ? 22.336 64.369 9.839 1.00 39.51 231 GLU A O 1
ATOM 1696 N N . LEU A 1 232 ? 22.747 62.755 8.290 1.00 38.67 232 LEU A N 1
ATOM 1697 C CA . LEU A 1 232 ? 21.370 62.597 7.866 1.00 39.74 232 LEU A CA 1
ATOM 1698 C C . LEU A 1 232 ? 20.495 62.107 8.992 1.00 40.68 232 LEU A C 1
ATOM 1699 O O . LEU A 1 232 ? 19.327 62.474 9.043 1.00 41.84 232 LEU A O 1
ATOM 1704 N N . ILE A 1 233 ? 21.043 61.277 9.877 1.00 40.22 233 ILE A N 1
ATOM 1705 C CA . ILE A 1 233 ? 20.329 60.837 11.083 1.00 39.95 233 ILE A CA 1
ATOM 1706 C C . ILE A 1 233 ? 19.948 61.990 12.018 1.00 39.45 233 ILE A C 1
ATOM 1707 O O . ILE A 1 233 ? 18.838 62.082 12.509 1.00 38.58 233 ILE A O 1
ATOM 1712 N N . HIS A 1 234 ? 20.883 62.885 12.203 1.00 38.86 234 HIS A N 1
ATOM 1713 C CA . HIS A 1 234 ? 20.665 64.093 12.884 1.00 39.25 234 HIS A CA 1
ATOM 1714 C C . HIS A 1 234 ? 19.643 65.010 12.280 1.00 39.36 234 HIS A C 1
ATOM 1715 O O . HIS A 1 234 ? 18.903 65.626 13.036 1.00 39.34 234 HIS A O 1
ATOM 1722 N N . VAL A 1 235 ? 19.745 65.165 10.948 1.00 38.65 235 VAL A N 1
ATOM 1723 C CA . VAL A 1 235 ? 18.767 65.820 10.139 1.00 38.24 235 VAL A CA 1
ATOM 1724 C C . VAL A 1 235 ? 17.360 65.269 10.436 1.00 38.20 2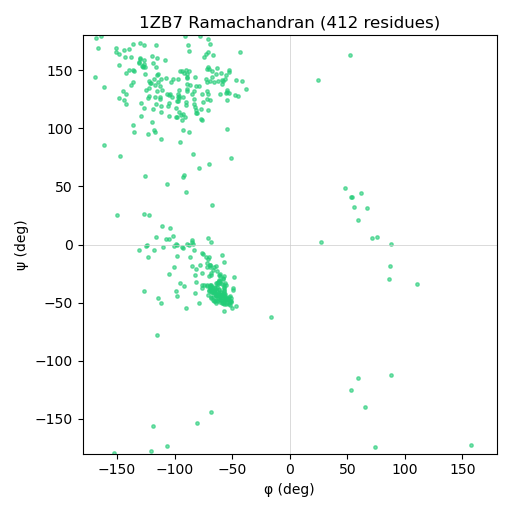35 VAL A C 1
ATOM 1725 O O . VAL A 1 235 ? 16.463 66.050 10.776 1.00 39.20 235 VAL A O 1
ATOM 1729 N N . LEU A 1 236 ? 17.196 63.961 10.341 1.00 36.94 236 LEU A N 1
ATOM 1730 C CA . LEU A 1 236 ? 15.959 63.316 10.626 1.00 38.14 236 LEU A CA 1
ATOM 1731 C C . LEU A 1 236 ? 15.403 63.594 12.050 1.00 38.87 236 LEU A C 1
ATOM 1732 O O . LEU A 1 236 ? 14.226 63.960 12.238 1.00 40.24 236 LEU A O 1
ATOM 1737 N N . HIS A 1 237 ? 16.264 63.484 13.044 1.00 38.90 237 HIS A N 1
ATOM 1738 C CA . HIS A 1 237 ? 15.885 63.809 14.384 1.00 38.50 237 HIS A CA 1
ATOM 1739 C C . HIS A 1 237 ? 15.437 65.241 14.493 1.00 38.65 237 HIS A C 1
ATOM 1740 O O . HIS A 1 237 ? 14.453 65.514 15.146 1.00 38.20 237 HIS A O 1
ATOM 1747 N N . GLY A 1 238 ? 16.220 66.156 13.929 1.00 38.92 238 GLY A N 1
ATOM 1748 C CA . GLY A 1 238 ? 15.815 67.576 13.900 1.00 39.02 238 GLY A CA 1
ATOM 1749 C C . GLY A 1 238 ? 14.498 67.909 13.197 1.00 36.79 238 GLY A C 1
ATOM 1750 O O . GLY A 1 238 ? 13.789 68.811 13.618 1.00 38.70 238 GLY A O 1
ATOM 1751 N N . LEU A 1 239 ? 14.270 67.317 12.040 1.00 36.87 239 LEU A N 1
ATOM 1752 C CA . LEU A 1 239 ? 13.006 67.453 11.317 1.00 37.62 239 LEU A CA 1
ATOM 1753 C C . LEU A 1 239 ? 11.752 66.935 12.080 1.00 37.99 239 LEU A C 1
ATOM 1754 O O . LEU A 1 239 ? 10.631 67.464 11.900 1.00 38.09 239 LEU A O 1
ATOM 1759 N N . TYR A 1 240 ? 11.940 65.915 12.915 1.00 38.66 240 TYR A N 1
ATOM 1760 C CA . TYR A 1 240 ? 10.902 65.392 13.825 1.00 39.02 240 TYR A CA 1
ATOM 1761 C C . TYR A 1 240 ? 10.742 66.150 15.158 1.00 39.80 240 TYR A C 1
ATOM 1762 O O . TYR A 1 240 ? 9.770 65.912 15.935 1.00 39.39 240 TYR A O 1
ATOM 1771 N N . GLY A 1 241 ? 11.609 67.123 15.374 1.00 39.59 241 GLY A N 1
ATOM 1772 C CA . GLY A 1 241 ? 11.573 67.915 16.565 1.00 40.29 241 GLY A CA 1
ATOM 1773 C C . GLY A 1 241 ? 11.921 67.095 17.800 1.00 42.22 241 GLY A C 1
ATOM 1774 O O . GLY A 1 241 ? 11.458 67.408 18.915 1.00 43.60 241 GLY A O 1
ATOM 1775 N N . ILE A 1 242 ? 12.779 66.083 17.634 1.00 44.01 242 ILE A N 1
ATOM 1776 C CA . ILE A 1 242 ? 13.203 65.247 18.733 1.00 44.75 242 ILE A CA 1
ATOM 1777 C C . ILE A 1 242 ? 14.695 65.219 18.953 1.00 46.85 242 ILE A C 1
ATOM 1778 O O . ILE A 1 242 ? 15.214 64.254 19.553 1.00 47.16 242 ILE A O 1
ATOM 1783 N N . LYS A 1 243 ? 15.391 66.288 18.535 1.00 47.70 243 LYS A N 1
ATOM 1784 C CA . LYS A 1 243 ? 16.758 66.432 18.881 1.00 48.94 243 LYS A CA 1
ATOM 1785 C C . LYS A 1 243 ? 16.899 67.049 20.257 1.00 47.93 243 LYS A C 1
ATOM 1786 O O . LYS A 1 243 ? 17.184 68.221 20.433 1.00 48.45 243 LYS A O 1
ATOM 1792 N N . ILE A 1 244 ? 16.683 66.215 21.245 1.00 46.49 244 ILE A N 1
ATOM 1793 C CA . ILE A 1 244 ? 16.434 66.637 22.602 1.00 45.68 244 ILE A CA 1
ATOM 1794 C C . ILE A 1 244 ? 17.696 66.417 23.435 1.00 46.04 244 ILE A C 1
ATOM 1795 O O . ILE A 1 244 ? 18.264 65.357 23.397 1.00 46.04 244 ILE A O 1
ATOM 1800 N N . SER A 1 245 ? 18.098 67.452 24.139 1.00 46.92 245 SER A N 1
ATOM 1801 C CA . SER A 1 245 ? 19.175 67.469 25.098 1.00 49.74 245 SER A CA 1
ATOM 1802 C C . SER A 1 245 ? 18.901 66.768 26.417 1.00 48.68 245 SER A C 1
ATOM 1803 O O . SER A 1 245 ? 17.815 66.763 26.830 1.00 49.37 245 SER A O 1
ATOM 1806 N N . ASN A 1 246 ? 19.900 66.090 26.981 1.00 49.61 246 ASN A N 1
ATOM 1807 C CA . ASN A 1 246 ? 19.926 65.664 28.370 1.00 50.19 246 ASN A CA 1
ATOM 1808 C C . ASN A 1 246 ? 19.654 66.924 29.197 1.00 51.18 246 ASN A C 1
ATOM 1809 O O . ASN A 1 246 ? 20.058 68.039 28.803 1.00 49.58 246 ASN A O 1
ATOM 1814 N N . LEU A 1 247 ? 19.012 66.751 30.346 1.00 52.63 247 LEU A N 1
ATOM 1815 C CA . LEU A 1 247 ? 18.961 67.802 31.373 1.00 54.54 247 LEU A CA 1
ATOM 1816 C C . LEU A 1 247 ? 20.344 68.483 31.501 1.00 55.54 247 LEU A C 1
ATOM 1817 O O . LEU A 1 247 ? 21.373 67.830 31.345 1.00 55.11 247 LEU A O 1
ATOM 1822 N N . PRO A 1 248 ? 20.375 69.809 31.690 1.00 57.55 248 PRO A N 1
ATOM 1823 C CA . PRO A 1 248 ? 21.670 70.436 31.891 1.00 59.90 248 PRO A CA 1
ATOM 1824 C C . PRO A 1 248 ? 22.253 70.075 33.274 1.00 62.05 248 PRO A C 1
ATOM 1825 O O . PRO A 1 248 ? 21.528 69.626 34.164 1.00 62.61 248 PRO A O 1
ATOM 1829 N N . ILE A 1 249 ? 23.529 70.343 33.459 1.00 64.14 249 ILE A N 1
ATOM 1830 C CA . ILE A 1 249 ? 24.150 70.200 34.789 1.00 66.50 249 ILE A CA 1
ATOM 1831 C C . ILE A 1 249 ? 24.162 71.593 35.539 1.00 68.13 249 ILE A C 1
ATOM 1832 O O . ILE A 1 249 ? 25.100 72.367 35.412 1.00 67.19 249 ILE A O 1
ATOM 1837 N N . THR A 1 250 ? 23.076 71.908 36.282 1.00 71.39 250 THR A N 1
ATOM 1838 C CA . THR A 1 250 ? 22.763 73.310 36.759 1.00 72.92 250 THR A CA 1
ATOM 1839 C C . THR A 1 250 ? 22.806 73.455 38.281 1.00 74.04 250 THR A C 1
ATOM 1840 O O . THR A 1 250 ? 22.223 72.632 38.969 1.00 74.40 250 THR A O 1
ATOM 1844 N N . PRO A 1 251 ? 23.501 74.498 38.825 1.00 75.98 251 PRO A N 1
ATOM 1845 C CA . PRO A 1 251 ? 23.675 74.637 40.317 1.00 76.38 251 PRO A CA 1
ATOM 1846 C C . PRO A 1 251 ? 22.433 74.946 41.116 1.00 76.67 251 PRO A C 1
ATOM 1847 O O . PRO A 1 251 ? 22.551 75.006 42.344 1.00 77.98 251 PRO A O 1
ATOM 1851 N N . PHE A 1 257 ? 29.173 76.507 41.160 1.00 74.26 257 PHE A N 1
ATOM 1852 C CA . PHE A 1 257 ? 29.317 76.150 39.731 1.00 73.85 257 PHE A CA 1
ATOM 1853 C C . PHE A 1 257 ? 28.283 76.848 38.764 1.00 74.20 257 PHE A C 1
ATOM 1854 O O . PHE A 1 257 ? 27.236 77.395 39.156 1.00 74.23 257 PHE A O 1
ATOM 1862 N N . MET A 1 258 ? 28.661 76.795 37.482 1.00 74.29 258 MET A N 1
ATOM 1863 C CA . MET A 1 258 ? 28.033 77.505 36.382 1.00 74.03 258 MET A CA 1
ATOM 1864 C C . MET A 1 258 ? 27.360 76.471 35.454 1.00 73.10 258 MET A C 1
ATOM 1865 O O . MET A 1 258 ? 27.994 75.502 35.030 1.00 72.24 258 MET A O 1
ATOM 1870 N N . GLN A 1 259 ? 26.058 76.673 35.217 1.00 72.23 259 GLN A N 1
ATOM 1871 C CA . GLN A 1 259 ? 25.218 75.808 34.378 1.00 71.66 259 GLN A CA 1
ATOM 1872 C C . GLN A 1 259 ? 25.902 75.486 33.072 1.00 70.85 259 GLN A C 1
ATOM 1873 O O . GLN A 1 259 ? 26.599 76.319 32.525 1.00 71.42 259 GLN A O 1
ATOM 1879 N N . HIS A 1 260 ? 25.752 74.248 32.611 1.00 69.88 260 HIS A N 1
ATOM 1880 C CA . HIS A 1 260 ? 26.358 73.791 31.351 1.00 68.82 260 HIS A CA 1
ATOM 1881 C C . HIS A 1 260 ? 25.744 72.487 30.946 1.00 66.61 260 HIS A C 1
ATOM 1882 O O . HIS A 1 260 ? 24.962 71.886 31.715 1.00 66.51 260 HIS A O 1
ATOM 1889 N N . SER A 1 261 ? 26.040 72.076 29.715 1.00 64.11 261 SER A N 1
ATOM 1890 C CA . SER A 1 261 ? 25.395 70.906 29.167 1.00 62.93 261 SER A CA 1
ATOM 1891 C C . SER A 1 261 ? 26.204 69.637 29.478 1.00 61.60 261 SER A C 1
ATOM 1892 O O . SER A 1 261 ? 27.442 69.670 29.671 1.00 61.38 261 SER A O 1
ATOM 1895 N N . ASP A 1 262 ? 25.480 68.531 29.600 1.00 60.12 262 ASP A N 1
ATOM 1896 C CA . ASP A 1 262 ? 26.097 67.224 29.750 1.00 59.86 262 ASP A CA 1
ATOM 1897 C C . ASP A 1 262 ? 27.104 66.939 28.588 1.00 58.67 262 ASP A C 1
ATOM 1898 O O . ASP A 1 262 ? 26.743 67.043 27.414 1.00 60.26 262 ASP A O 1
ATOM 1903 N N . PRO A 1 263 ? 28.369 66.623 28.905 1.00 56.79 263 PRO A N 1
ATOM 1904 C CA . PRO A 1 263 ? 29.309 66.218 27.843 1.00 56.22 263 PRO A CA 1
ATOM 1905 C C . PRO A 1 263 ? 28.837 65.021 27.041 1.00 54.92 263 PRO A C 1
ATOM 1906 O O . PRO A 1 263 ? 29.172 64.902 25.872 1.00 54.92 263 PRO A O 1
ATOM 1910 N N . VAL A 1 264 ? 28.015 64.171 27.655 1.00 53.82 264 VAL A N 1
ATOM 1911 C CA . VAL A 1 264 ? 27.596 62.933 27.013 1.00 52.02 264 VAL A CA 1
ATOM 1912 C C . VAL A 1 264 ? 26.127 63.027 26.706 1.00 49.16 264 VAL A C 1
ATOM 1913 O O . VAL A 1 264 ? 25.324 62.633 27.496 1.00 47.83 264 VAL A O 1
ATOM 1917 N N . GLN A 1 265 ? 25.811 63.523 25.509 1.00 46.44 265 GLN A N 1
ATOM 1918 C CA . GLN A 1 265 ? 24.465 63.728 25.035 1.00 43.75 265 GLN A CA 1
ATOM 1919 C C . GLN A 1 265 ? 23.911 62.448 24.468 1.00 42.83 265 GLN A C 1
ATOM 1920 O O . GLN A 1 265 ? 24.523 61.872 23.593 1.00 43.69 265 GLN A O 1
ATOM 1926 N N . ALA A 1 266 ? 22.759 62.009 24.973 1.00 40.62 266 ALA A N 1
ATOM 1927 C CA . ALA A 1 266 ? 22.146 60.751 24.589 1.00 41.26 266 ALA A CA 1
ATOM 1928 C C . ALA A 1 266 ? 21.767 60.645 23.096 1.00 42.67 266 ALA A C 1
ATOM 1929 O O . ALA A 1 266 ? 21.890 59.573 22.526 1.00 42.88 266 ALA A O 1
ATOM 1931 N N . GLU A 1 267 ? 21.260 61.731 22.491 1.00 43.25 267 GLU A N 1
ATOM 1932 C CA . GLU A 1 267 ? 20.945 61.741 21.076 1.0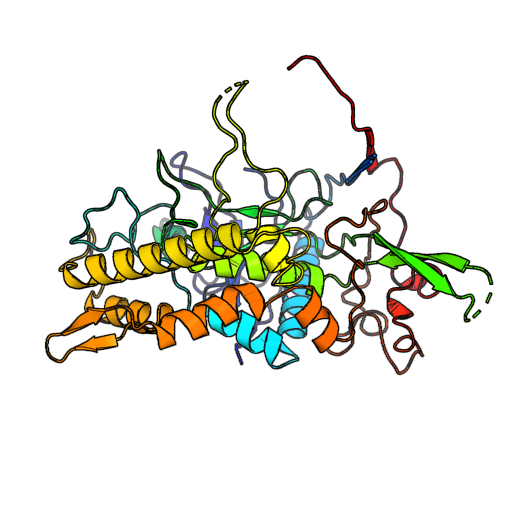0 43.70 267 GLU A CA 1
ATOM 1933 C C . GLU A 1 267 ? 22.205 61.527 20.217 1.00 43.82 267 GLU A C 1
ATOM 1934 O O . GLU A 1 267 ? 22.113 60.938 19.125 1.00 44.31 267 GLU A O 1
ATOM 1940 N N . GLU A 1 268 ? 23.366 62.007 20.686 1.00 43.32 268 GLU A N 1
ATOM 1941 C CA . GLU A 1 268 ? 24.633 61.819 19.964 1.00 43.50 268 GLU A CA 1
ATOM 1942 C C . GLU A 1 268 ? 25.013 60.351 19.988 1.00 41.97 268 GLU A C 1
ATOM 1943 O O . GLU A 1 268 ? 25.383 59.788 18.976 1.00 42.15 268 GLU A O 1
ATOM 1949 N N . LEU A 1 269 ? 24.902 59.735 21.160 1.00 41.31 269 LEU A N 1
ATOM 1950 C CA . LEU A 1 269 ? 25.183 58.341 21.328 1.00 41.78 269 LEU A CA 1
ATOM 1951 C C . LEU A 1 269 ? 24.202 57.421 20.598 1.00 41.35 269 LEU A C 1
ATOM 1952 O O . LEU A 1 269 ? 24.624 56.390 20.058 1.00 41.04 269 LEU A O 1
ATOM 1957 N N . TYR A 1 270 ? 22.917 57.762 20.644 1.00 40.33 270 TYR A N 1
ATOM 1958 C CA . TYR A 1 270 ? 21.898 57.094 19.835 1.00 40.28 270 TYR A CA 1
ATOM 1959 C C . TYR A 1 270 ? 22.246 57.122 18.339 1.00 39.51 270 TYR A C 1
ATOM 1960 O O . TYR A 1 270 ? 22.162 56.101 17.660 1.00 39.54 270 TYR A O 1
ATOM 1969 N N . THR A 1 271 ? 22.662 58.280 17.853 1.00 39.48 271 THR A N 1
ATOM 1970 C CA . THR A 1 271 ? 22.984 58.410 16.465 1.00 41.31 271 THR A CA 1
ATOM 1971 C C . THR A 1 271 ? 24.126 57.501 16.022 1.00 41.78 271 THR A C 1
ATOM 1972 O O . THR A 1 271 ? 24.083 57.023 14.888 1.00 43.56 271 THR A O 1
ATOM 1976 N N . PHE A 1 272 ? 25.078 57.230 16.938 1.00 42.16 272 PHE A N 1
ATOM 1977 C CA . PHE A 1 272 ? 26.214 56.342 16.718 1.00 41.53 272 PHE A CA 1
ATOM 1978 C C . PHE A 1 272 ? 25.876 54.873 16.822 1.00 40.96 272 PHE A C 1
ATOM 1979 O O . PHE A 1 272 ? 26.217 54.105 15.957 1.00 39.17 272 PHE A O 1
ATOM 1987 N N . GLY A 1 273 ? 25.221 54.461 17.884 1.00 41.93 273 GLY A N 1
ATOM 1988 C CA . GLY A 1 273 ? 24.979 53.031 18.115 1.00 43.00 273 GLY A CA 1
ATOM 1989 C C . GLY A 1 273 ? 23.721 52.663 18.868 1.00 44.65 273 GLY A C 1
ATOM 1990 O O . GLY A 1 273 ? 23.704 51.639 19.530 1.00 45.96 273 GLY A O 1
ATOM 1991 N N . GLY A 1 274 ? 22.685 53.509 18.825 1.00 45.70 274 GLY A N 1
ATOM 1992 C CA . GLY A 1 274 ? 21.458 53.215 19.530 1.00 46.07 274 GLY A CA 1
ATOM 1993 C C . GLY A 1 274 ? 21.647 53.202 21.026 1.00 46.75 274 GLY A C 1
ATOM 1994 O O . GLY A 1 274 ? 22.331 54.059 21.575 1.00 47.62 274 GLY A O 1
ATOM 1995 N N . HIS A 1 275 ? 21.014 52.254 21.717 1.00 46.66 275 HIS A N 1
ATOM 1996 C CA . HIS A 1 275 ? 21.175 52.198 23.148 1.00 47.59 275 HIS A CA 1
ATOM 1997 C C . HIS A 1 275 ? 22.642 52.005 23.516 1.00 48.39 275 HIS A C 1
ATOM 1998 O O . HIS A 1 275 ? 23.420 51.411 22.778 1.00 48.87 275 HIS A O 1
ATOM 2005 N N . ASP A 1 276 ? 23.024 52.572 24.651 1.00 49.55 276 ASP A N 1
ATOM 2006 C CA . ASP A 1 276 ? 24.341 52.412 25.167 1.00 49.94 276 ASP A CA 1
ATOM 2007 C C . ASP A 1 276 ? 24.226 52.435 26.666 1.00 49.50 276 ASP A C 1
ATOM 2008 O O . ASP A 1 276 ? 24.558 53.472 27.282 1.00 49.00 276 ASP A O 1
ATOM 2013 N N . PRO A 1 277 ? 23.739 51.306 27.261 1.00 48.83 277 PRO A N 1
ATOM 2014 C CA . PRO A 1 277 ? 23.386 51.217 28.717 1.00 48.90 277 PRO A CA 1
ATOM 2015 C C . PRO A 1 277 ? 24.534 51.415 29.668 1.00 48.35 277 PRO A C 1
ATOM 2016 O O . PRO A 1 277 ? 24.310 51.742 30.839 1.00 47.88 277 PRO A O 1
ATOM 2020 N N . SER A 1 278 ? 25.737 51.175 29.174 1.00 47.96 278 SER A N 1
ATOM 2021 C CA . SER A 1 278 ? 26.922 51.280 29.975 1.00 49.16 278 SER A CA 1
ATOM 2022 C C . SER A 1 278 ? 27.296 52.740 30.126 1.00 49.13 278 SER A C 1
ATOM 2023 O O . SER A 1 278 ? 28.107 53.048 31.010 1.00 49.56 278 SER A O 1
ATOM 2026 N N . VAL A 1 279 ? 26.742 53.599 29.246 1.00 47.57 279 VAL A N 1
ATOM 2027 C CA . VAL A 1 279 ? 26.978 55.027 29.264 1.00 46.32 279 VAL A CA 1
ATOM 2028 C C . VAL A 1 279 ? 25.691 55.843 29.592 1.00 45.47 279 VAL A C 1
ATOM 2029 O O . VAL A 1 279 ? 25.749 56.737 30.416 1.00 45.49 279 VAL A O 1
ATOM 2033 N N . ILE A 1 280 ? 24.553 55.527 28.955 1.00 45.15 280 ILE A N 1
ATOM 2034 C CA . ILE A 1 280 ? 23.293 56.193 29.164 1.00 44.54 280 ILE A CA 1
ATOM 2035 C C . ILE A 1 280 ? 22.434 55.377 30.135 1.00 43.88 280 ILE A C 1
ATOM 2036 O O . ILE A 1 280 ? 22.115 54.231 29.900 1.00 44.33 280 ILE A O 1
ATOM 2041 N N . SER A 1 281 ? 22.019 55.999 31.211 1.00 42.00 281 SER A N 1
ATOM 2042 C CA . SER A 1 281 ? 21.088 55.357 32.101 1.00 42.17 281 SER A CA 1
ATOM 2043 C C . SER A 1 281 ? 19.634 55.208 31.595 1.00 41.54 281 SER A C 1
ATOM 2044 O O . SER A 1 281 ? 19.161 56.019 30.754 1.00 41.61 281 SER A O 1
ATOM 2047 N N . PRO A 1 282 ? 18.935 54.146 32.065 1.00 40.47 282 PRO A N 1
ATOM 2048 C CA . PRO A 1 282 ? 17.523 53.943 31.712 1.00 40.08 282 PRO A CA 1
ATOM 2049 C C . PRO A 1 282 ? 16.608 55.124 32.066 1.00 39.7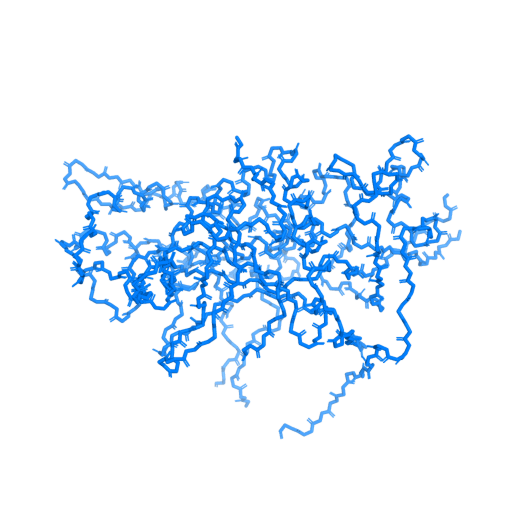7 282 PRO A C 1
ATOM 2050 O O . PRO A 1 282 ? 15.641 55.353 31.372 1.00 38.22 282 PRO A O 1
ATOM 2054 N N . SER A 1 283 ? 16.900 55.828 33.151 1.00 39.60 283 SER A N 1
ATOM 2055 C CA . SER A 1 283 ? 16.247 57.084 33.437 1.00 40.10 283 SER A CA 1
ATOM 2056 C C . SER A 1 283 ? 16.446 58.182 32.402 1.00 39.82 283 SER A C 1
ATOM 2057 O O . SER A 1 283 ? 15.506 58.922 32.122 1.00 39.27 283 SER A O 1
ATOM 2060 N N . THR A 1 284 ? 17.674 58.361 31.937 1.00 39.42 284 THR A N 1
ATOM 2061 C CA . THR A 1 284 ? 17.949 59.293 30.824 1.00 39.82 284 THR A CA 1
ATOM 2062 C C . THR A 1 284 ? 17.256 58.852 29.556 1.00 39.92 284 THR A C 1
ATOM 2063 O O . THR A 1 284 ? 16.623 59.686 28.923 1.00 42.20 284 THR A O 1
ATOM 2067 N N . ASP A 1 285 ? 17.267 57.553 29.236 1.00 39.90 285 ASP A N 1
ATOM 2068 C CA . ASP A 1 285 ? 16.502 57.042 28.089 1.00 39.82 285 ASP A CA 1
ATOM 2069 C C . ASP A 1 285 ? 15.032 57.506 28.173 1.00 40.76 285 ASP A C 1
ATOM 2070 O O . ASP A 1 285 ? 14.475 58.073 27.196 1.00 38.90 285 ASP A O 1
ATOM 2075 N N . MET A 1 286 ? 14.432 57.251 29.336 1.00 41.93 286 MET A N 1
ATOM 2076 C CA . MET A 1 286 ? 13.026 57.492 29.589 1.00 44.27 286 MET A CA 1
ATOM 2077 C C . MET A 1 286 ? 12.630 58.971 29.535 1.00 44.22 286 MET A C 1
ATOM 2078 O O . MET A 1 286 ? 11.667 59.324 28.901 1.00 45.34 286 MET A O 1
ATOM 2083 N N . ASN A 1 287 ? 13.388 59.817 30.211 1.00 44.75 287 ASN A N 1
ATOM 2084 C CA . ASN A 1 287 ? 13.268 61.274 30.108 1.00 44.25 287 ASN A CA 1
ATOM 2085 C C . ASN A 1 287 ? 13.180 61.789 28.616 1.00 42.97 287 ASN A C 1
ATOM 2086 O O . ASN A 1 287 ? 12.276 62.529 28.242 1.00 41.82 287 ASN A O 1
ATOM 2091 N N . ILE A 1 288 ? 14.139 61.381 27.796 1.00 42.33 288 ILE A N 1
ATOM 2092 C CA . ILE A 1 288 ? 14.124 61.695 26.396 1.00 42.54 288 ILE A CA 1
ATOM 2093 C C . ILE A 1 288 ? 12.895 61.079 25.635 1.00 41.16 288 ILE A C 1
ATOM 2094 O O . ILE A 1 288 ? 12.275 61.757 24.817 1.00 39.43 288 ILE A O 1
ATOM 2099 N N . TYR A 1 289 ? 12.579 59.812 25.917 1.00 39.51 289 TYR A N 1
ATOM 2100 C CA . TYR A 1 289 ? 11.345 59.198 25.450 1.00 39.76 289 TYR A CA 1
ATOM 2101 C C . TYR A 1 289 ? 10.102 60.043 25.767 1.00 38.58 289 TYR A C 1
ATOM 2102 O O . TYR A 1 289 ? 9.293 60.325 24.875 1.00 37.96 289 TYR A O 1
ATOM 2111 N N . ASN A 1 290 ? 9.982 60.466 27.012 1.00 38.54 290 ASN A N 1
ATOM 2112 C CA . ASN A 1 290 ? 8.793 61.163 27.504 1.00 38.96 290 ASN A CA 1
ATOM 2113 C C . ASN A 1 290 ? 8.673 62.556 26.909 1.00 38.63 290 ASN A C 1
ATOM 2114 O O . ASN A 1 290 ? 7.577 63.049 26.659 1.00 37.47 290 ASN A O 1
ATOM 2119 N N . LYS A 1 291 ? 9.810 63.226 26.770 1.00 39.48 291 LYS A N 1
ATOM 2120 C CA . LYS A 1 291 ? 9.845 64.540 26.138 1.00 41.30 291 LYS A CA 1
ATOM 2121 C C . LYS A 1 291 ? 9.555 64.470 24.606 1.00 40.98 291 LYS A C 1
ATOM 2122 O O . LYS A 1 291 ? 8.890 65.345 24.074 1.00 43.43 291 LYS A O 1
ATOM 2128 N N . ALA A 1 292 ? 9.980 63.429 23.914 1.00 39.43 292 ALA A N 1
ATOM 2129 C CA . ALA A 1 292 ? 9.605 63.268 22.534 1.00 39.27 292 ALA A CA 1
ATOM 2130 C C . ALA A 1 292 ? 8.054 63.027 22.431 1.00 40.00 292 ALA A C 1
ATOM 2131 O O . ALA A 1 292 ? 7.370 63.585 21.568 1.00 39.33 292 ALA A O 1
ATOM 2133 N N . LEU A 1 293 ? 7.509 62.240 23.356 1.00 38.82 293 LEU A N 1
ATOM 2134 C CA . LEU A 1 293 ? 6.114 61.913 23.348 1.00 39.09 293 LEU A CA 1
ATOM 2135 C C . LEU A 1 293 ? 5.285 63.183 23.567 1.00 39.15 293 LEU A C 1
ATOM 2136 O O . LEU A 1 293 ? 4.430 63.487 22.768 1.00 39.49 293 LEU A O 1
ATOM 2141 N N . GLN A 1 294 ? 5.628 63.947 24.589 1.00 39.34 294 GLN A N 1
ATOM 2142 C CA . GLN A 1 294 ? 5.024 65.222 24.876 1.00 40.32 294 GLN A CA 1
ATOM 2143 C C . GLN A 1 294 ? 5.140 66.193 23.672 1.00 40.26 294 GLN A C 1
ATOM 2144 O O . GLN A 1 294 ? 4.192 66.880 23.341 1.00 40.42 294 GLN A O 1
ATOM 2150 N N . ASN A 1 295 ? 6.294 66.226 23.027 1.00 40.97 295 ASN A N 1
ATOM 2151 C CA . ASN A 1 295 ? 6.449 67.004 21.799 1.00 41.28 295 ASN A CA 1
ATOM 2152 C C . ASN A 1 295 ? 5.384 66.577 20.717 1.00 40.31 295 ASN A C 1
ATOM 2153 O O . ASN A 1 295 ? 4.767 67.407 20.082 1.00 40.00 295 ASN A O 1
ATOM 2158 N N . PHE A 1 296 ? 5.229 65.283 20.481 1.00 39.91 296 PHE A N 1
ATOM 2159 C CA . PHE A 1 296 ? 4.229 64.821 19.507 1.00 39.44 296 PHE A CA 1
ATOM 2160 C C . PHE A 1 296 ? 2.820 65.223 19.944 1.00 39.23 296 PHE A C 1
ATOM 2161 O O . PHE A 1 296 ? 2.026 65.695 19.100 1.00 38.23 296 PHE A O 1
ATOM 2169 N N . GLN A 1 297 ? 2.482 65.006 21.245 1.00 39.04 297 GLN A N 1
ATOM 2170 C CA . GLN A 1 297 ? 1.194 65.420 21.765 1.00 39.45 297 GLN A CA 1
ATOM 2171 C C . GLN A 1 297 ? 0.961 66.940 21.577 1.00 38.53 297 GLN A C 1
ATOM 2172 O O . GLN A 1 297 ? -0.106 67.360 21.179 1.00 38.66 297 GLN A O 1
ATOM 2178 N N . ASP A 1 298 ? 1.978 67.755 21.819 1.00 37.80 298 ASP A N 1
ATOM 2179 C CA . ASP A 1 298 ? 1.862 69.180 21.563 1.00 37.68 298 ASP A CA 1
ATOM 2180 C C . ASP A 1 298 ? 1.487 69.499 20.120 1.00 36.45 298 ASP A C 1
ATOM 2181 O O . ASP A 1 298 ? 0.679 70.428 19.863 1.00 36.68 298 ASP A O 1
ATOM 2186 N N . ILE A 1 299 ? 2.067 68.756 19.185 1.00 35.43 299 ILE A N 1
ATOM 2187 C CA . ILE A 1 299 ? 1.779 68.934 17.758 1.00 35.46 299 ILE A CA 1
ATOM 2188 C C . ILE A 1 299 ? 0.352 68.491 17.456 1.00 35.27 299 ILE A C 1
ATOM 2189 O O . ILE A 1 299 ? -0.382 69.216 16.785 1.00 32.16 299 ILE A O 1
ATOM 2194 N N . ALA A 1 300 ? -0.025 67.328 17.984 1.00 36.21 300 ALA A N 1
ATOM 2195 C CA . ALA A 1 300 ? -1.416 66.870 17.842 1.00 37.61 300 ALA A CA 1
ATOM 2196 C C . ALA A 1 300 ? -2.404 67.898 18.450 1.00 38.18 300 ALA A C 1
ATOM 2197 O O . ALA A 1 300 ? -3.362 68.247 17.767 1.00 39.73 300 ALA A O 1
ATOM 2199 N N . ASN A 1 301 ? -2.196 68.364 19.688 1.00 38.74 301 ASN A N 1
ATOM 2200 C CA . ASN A 1 301 ? -3.011 69.439 20.258 1.00 39.87 301 ASN A CA 1
ATOM 2201 C C . ASN A 1 301 ? -3.133 70.707 19.335 1.00 39.28 301 ASN A C 1
ATOM 2202 O O . ASN A 1 301 ? -4.223 71.218 19.132 1.00 39.36 301 ASN A O 1
ATOM 2207 N N . ARG A 1 302 ? -2.019 71.187 18.772 1.00 39.24 302 ARG A N 1
ATOM 2208 C CA . ARG A 1 302 ? -2.015 72.282 17.792 1.00 40.14 302 ARG A CA 1
ATOM 2209 C C . ARG A 1 302 ? -2.896 71.995 16.563 1.00 40.69 302 ARG A C 1
ATOM 2210 O O . ARG A 1 302 ? -3.712 72.866 16.178 1.00 41.61 302 ARG A O 1
ATOM 2218 N N . LEU A 1 303 ? -2.798 70.769 16.025 1.00 39.50 303 LEU A N 1
ATOM 2219 C CA . LEU A 1 303 ? -3.487 70.395 14.843 1.00 39.99 303 LEU A CA 1
ATOM 2220 C C . LEU A 1 303 ? -4.984 70.465 15.092 1.00 39.33 303 LEU A C 1
ATOM 2221 O O . LEU A 1 303 ? -5.719 70.778 14.197 1.00 38.96 303 LEU A O 1
ATOM 2226 N N . ASN A 1 304 ? -5.404 70.169 16.324 1.00 38.60 304 ASN A N 1
ATOM 2227 C CA . ASN A 1 304 ? -6.795 70.168 16.644 1.00 38.58 304 ASN A CA 1
ATOM 2228 C C . ASN A 1 304 ? -7.378 71.540 16.725 1.00 37.44 304 ASN A C 1
ATOM 2229 O O . ASN A 1 304 ? -8.506 71.626 16.875 1.00 38.49 304 ASN A O 1
ATOM 2234 N N . ILE A 1 305 ? -6.593 72.597 16.719 1.00 38.64 305 ILE A N 1
ATOM 2235 C CA . ILE A 1 305 ? -7.105 73.927 16.812 1.00 39.07 305 ILE A CA 1
ATOM 2236 C C . ILE A 1 305 ? -6.695 74.813 15.699 1.00 38.45 305 ILE A C 1
ATOM 2237 O O . ILE A 1 305 ? -7.140 75.927 15.693 1.00 37.51 305 ILE A O 1
ATOM 2242 N N . VAL A 1 306 ? -5.906 74.331 14.750 1.00 38.99 306 VAL A N 1
ATOM 2243 C CA . VAL A 1 306 ? -5.532 75.128 13.581 1.00 40.41 306 VAL A CA 1
ATOM 2244 C C . VAL A 1 306 ? -6.665 75.266 12.717 1.00 39.25 306 VAL A C 1
ATOM 2245 O O . VAL A 1 306 ? -7.387 74.314 12.491 1.00 43.37 306 VAL A O 1
ATOM 2249 N N . SER A 1 307 ? -6.986 76.504 12.407 1.00 43.99 307 SER A N 1
ATOM 2250 C CA . SER A 1 307 ? -8.205 76.821 11.587 1.00 41.93 307 SER A CA 1
ATOM 2251 C C . SER A 1 307 ? -7.844 77.775 10.434 1.00 42.85 307 SER A C 1
ATOM 2252 O O . SER A 1 307 ? -8.700 78.024 9.613 1.00 41.25 307 SER A O 1
ATOM 2255 N N . SER A 1 308 ? -6.576 78.258 10.372 1.00 41.37 308 SER A N 1
ATOM 2256 C CA . SER A 1 308 ? -6.165 79.074 9.264 1.00 43.03 308 SER A CA 1
ATOM 2257 C C . SER A 1 308 ? -4.667 79.244 9.285 1.00 44.32 308 SER A C 1
ATOM 2258 O O . SER A 1 308 ? -3.928 78.751 10.149 1.00 42.23 308 SER A O 1
ATOM 2261 N N . ALA A 1 309 ? -4.214 79.942 8.270 1.00 44.04 309 ALA A N 1
ATOM 2262 C CA . ALA A 1 309 ? -2.866 80.206 8.036 1.00 44.95 309 ALA A CA 1
ATOM 2263 C C . ALA A 1 309 ? -2.622 81.703 8.132 1.00 47.04 309 ALA A C 1
ATOM 2264 O O . ALA A 1 309 ? -3.496 82.469 7.888 1.00 46.15 309 ALA A O 1
ATOM 2266 N N . GLN A 1 310 ? -1.402 82.110 8.483 1.00 50.76 310 GLN A N 1
ATOM 2267 C CA . GLN A 1 310 ? -1.069 83.542 8.559 1.00 52.57 310 GLN A CA 1
ATOM 2268 C C . GLN A 1 310 ? -1.148 84.250 7.215 1.00 53.43 310 GLN A C 1
ATOM 2269 O O . GLN A 1 310 ? -1.588 85.441 7.158 1.00 53.54 310 GLN A O 1
ATOM 2275 N N . GLY A 1 311 ? -0.819 83.508 6.159 1.00 53.76 311 GLY A N 1
ATOM 2276 C CA . GLY A 1 311 ? -0.722 84.052 4.825 1.00 54.65 311 GLY A CA 1
ATOM 2277 C C . GLY A 1 311 ? -1.717 83.371 3.908 1.00 56.42 311 GLY A C 1
ATOM 2278 O O . GLY A 1 311 ? -2.789 82.875 4.356 1.00 59.74 311 GLY A O 1
ATOM 2279 N N . SER A 1 312 ? -1.428 83.397 2.612 1.00 55.69 312 SER A N 1
ATOM 2280 C CA . SER A 1 312 ? -2.417 83.017 1.608 1.00 55.54 312 SER A CA 1
ATOM 2281 C C . SER A 1 312 ? -1.819 81.777 0.989 1.00 53.78 312 SER A C 1
ATOM 2282 O O . SER A 1 312 ? -0.645 81.546 1.178 1.00 54.34 312 SER A O 1
ATOM 2285 N N . GLY A 1 313 ? -2.615 80.948 0.316 1.00 51.62 313 GLY A N 1
ATOM 2286 C CA . GLY A 1 313 ? -2.092 79.763 -0.361 1.00 50.05 313 GLY A CA 1
ATOM 2287 C C . GLY A 1 313 ? -1.968 78.493 0.459 1.00 49.27 313 GLY A C 1
ATOM 2288 O O . GLY A 1 313 ? -1.811 77.420 -0.101 1.00 50.21 313 GLY A O 1
ATOM 2289 N N . ILE A 1 314 ? -1.968 78.584 1.784 1.00 48.11 314 ILE A N 1
ATOM 2290 C CA . ILE A 1 314 ? -1.772 77.392 2.614 1.00 47.20 314 ILE A CA 1
ATOM 2291 C C . ILE A 1 314 ? -3.109 76.668 2.740 1.00 44.00 314 ILE A C 1
ATOM 2292 O O . ILE A 1 314 ? -4.046 77.184 3.258 1.00 43.46 314 ILE A O 1
ATOM 2297 N N . ASP A 1 315 ? -3.176 75.454 2.273 1.00 41.83 315 ASP A N 1
ATOM 2298 C CA . ASP A 1 315 ? -4.380 74.671 2.370 1.00 41.55 315 ASP A CA 1
ATOM 2299 C C . ASP A 1 315 ? -4.273 73.852 3.636 1.00 41.24 315 ASP A C 1
ATOM 2300 O O . ASP A 1 315 ? -3.492 72.925 3.689 1.00 40.10 315 ASP A O 1
ATOM 2305 N N . ILE A 1 316 ? -5.048 74.233 4.646 1.00 40.69 316 ILE A N 1
ATOM 2306 C CA . ILE A 1 316 ? -4.974 73.673 5.999 1.00 42.77 316 ILE A CA 1
ATOM 2307 C C . ILE A 1 316 ? -5.119 72.153 6.105 1.00 42.62 316 ILE A C 1
ATOM 2308 O O . ILE A 1 316 ? -4.328 71.494 6.819 1.00 42.26 316 ILE A O 1
ATOM 2313 N N . SER A 1 317 ? -6.162 71.610 5.492 1.00 39.97 317 SER A N 1
ATOM 2314 C CA . SER A 1 317 ? -6.443 70.154 5.548 1.00 39.96 317 SER A CA 1
ATOM 2315 C C . SER A 1 317 ? -5.366 69.356 4.864 1.00 39.91 317 SER A C 1
ATOM 2316 O O . SER A 1 317 ? -5.021 68.301 5.259 1.00 39.73 317 SER A O 1
ATOM 2319 N N . LEU A 1 318 ? -4.827 69.858 3.790 1.00 39.20 318 LEU A N 1
ATOM 2320 C CA . LEU A 1 318 ? -3.734 69.180 3.177 1.00 40.60 318 LEU A CA 1
ATOM 2321 C C . LEU A 1 318 ? -2.514 69.026 4.183 1.00 40.25 318 LEU A C 1
ATOM 2322 O O . LEU A 1 318 ? -1.960 67.974 4.356 1.00 39.78 318 LEU A O 1
ATOM 2327 N N . TYR A 1 319 ? -2.147 70.108 4.857 1.00 39.34 319 TYR A N 1
ATOM 2328 C CA . TYR A 1 319 ? -1.056 70.073 5.760 1.00 37.74 319 TYR A CA 1
ATOM 2329 C C . TYR A 1 319 ? -1.357 69.313 7.037 1.00 38.12 319 TYR A C 1
ATOM 2330 O O . TYR A 1 319 ? -0.486 68.729 7.565 1.00 37.73 319 TYR A O 1
ATOM 2339 N N . LYS A 1 320 ? -2.576 69.372 7.550 1.00 39.19 320 LYS A N 1
ATOM 2340 C CA . LYS A 1 320 ? -3.016 68.448 8.592 1.00 39.86 320 LYS A CA 1
ATOM 2341 C C . LYS A 1 320 ? -2.793 66.979 8.238 1.00 39.84 320 LYS A C 1
ATOM 2342 O O . LYS A 1 320 ? -2.347 66.185 9.071 1.00 38.97 320 LYS A O 1
ATOM 2348 N N . GLN A 1 321 ? -3.127 66.613 7.010 1.00 40.48 321 GLN A N 1
ATOM 2349 C CA . GLN A 1 321 ? -2.874 65.247 6.528 1.00 41.39 321 GLN A CA 1
ATOM 2350 C C . GLN A 1 321 ? -1.359 64.803 6.415 1.00 38.75 321 GLN A C 1
ATOM 2351 O O . GLN A 1 321 ? -0.958 63.695 6.739 1.00 37.43 321 GLN A O 1
ATOM 2357 N N . ILE A 1 322 ? -0.570 65.687 5.894 1.00 38.11 322 ILE A N 1
ATOM 2358 C CA . ILE A 1 322 ? 0.842 65.570 5.895 1.00 38.47 322 ILE A CA 1
ATOM 2359 C C . ILE A 1 322 ? 1.414 65.305 7.328 1.00 38.07 322 ILE A C 1
ATOM 2360 O O . ILE A 1 322 ? 2.203 64.362 7.543 1.00 37.67 322 ILE A O 1
ATOM 2365 N N . TYR A 1 323 ? 1.016 66.126 8.293 1.00 37.34 323 TYR A N 1
ATOM 2366 C CA . TYR A 1 323 ? 1.492 65.966 9.666 1.00 37.38 323 TYR A CA 1
ATOM 2367 C C . TYR A 1 323 ? 0.954 64.709 10.322 1.00 38.69 323 TYR A C 1
ATOM 2368 O O . TYR A 1 323 ? 1.676 64.050 11.057 1.00 40.28 323 TYR A O 1
ATOM 2377 N N . LYS A 1 324 ? -0.308 64.381 10.108 1.00 40.65 324 LYS A N 1
ATOM 2378 C CA . LYS A 1 324 ? -0.840 63.083 10.529 1.00 41.67 324 LYS A CA 1
ATOM 2379 C C . LYS A 1 324 ? 0.055 61.914 10.032 1.00 41.61 324 LYS A C 1
ATOM 2380 O O . LYS A 1 324 ? 0.423 61.058 10.791 1.00 41.55 324 LYS A O 1
ATOM 2386 N N . ASN A 1 325 ? 0.405 61.927 8.750 1.00 42.59 325 ASN A N 1
ATOM 2387 C CA . ASN A 1 325 ? 1.323 60.973 8.143 1.00 42.46 325 ASN A CA 1
ATOM 2388 C C . ASN A 1 325 ? 2.719 61.052 8.717 1.00 40.63 325 ASN A C 1
ATOM 2389 O O . ASN A 1 325 ? 3.282 60.014 9.080 1.00 39.78 325 ASN A O 1
ATOM 2394 N N . LYS A 1 326 ? 3.302 62.246 8.830 1.00 38.79 326 LYS A N 1
ATOM 2395 C CA . LYS A 1 326 ? 4.654 62.386 9.439 1.00 36.88 326 LYS A CA 1
ATOM 2396 C C . LYS A 1 326 ? 4.756 61.842 10.868 1.00 37.53 326 LYS A C 1
ATOM 2397 O O . LYS A 1 326 ? 5.704 61.080 11.183 1.00 38.32 326 LYS A O 1
ATOM 2403 N N . TYR A 1 327 ? 3.818 62.247 11.732 1.00 37.01 327 TYR A N 1
ATOM 2404 C CA . TYR A 1 327 ? 3.890 61.914 13.165 1.00 37.17 327 TYR A CA 1
ATOM 2405 C C . TYR A 1 327 ? 3.119 60.644 13.485 1.00 37.46 327 TYR A C 1
ATOM 2406 O O . TYR A 1 327 ? 3.150 60.174 14.617 1.00 36.13 327 TYR A O 1
ATOM 2415 N N . ASP A 1 328 ? 2.476 60.082 12.456 1.00 39.60 328 ASP A N 1
ATOM 2416 C CA . ASP A 1 328 ? 1.662 58.877 12.561 1.00 40.59 328 ASP A CA 1
ATOM 2417 C C . ASP A 1 328 ? 0.561 58.957 13.667 1.00 40.60 328 ASP A C 1
ATOM 2418 O O . ASP A 1 328 ? 0.290 58.016 14.390 1.00 40.32 328 ASP A O 1
ATOM 2423 N N 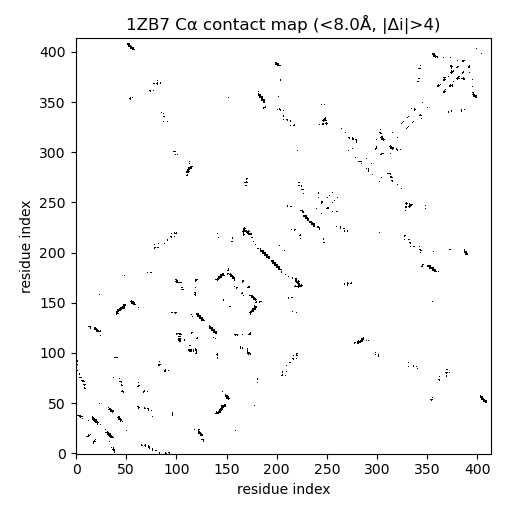. PHE A 1 329 ? -0.069 60.126 13.746 1.00 40.84 329 PHE A N 1
ATOM 2424 C CA . PHE A 1 329 ? -1.229 60.393 14.611 1.00 39.75 329 PHE A CA 1
ATOM 2425 C C . PHE A 1 329 ? -2.411 59.548 14.211 1.00 40.22 329 PHE A C 1
ATOM 2426 O O . PHE A 1 329 ? -2.535 59.163 13.049 1.00 39.05 329 PHE A O 1
ATOM 2434 N N . VAL A 1 330 ? -3.279 59.243 15.194 1.00 40.66 330 VAL A N 1
ATOM 2435 C CA . VAL A 1 330 ? -4.595 58.689 14.904 1.00 40.87 330 VAL A CA 1
ATOM 2436 C C . VAL A 1 330 ? -5.634 59.811 14.857 1.00 39.97 330 VAL A C 1
ATOM 2437 O O . VAL A 1 330 ? -5.475 60.855 15.442 1.00 39.02 330 VAL A O 1
ATOM 2441 N N . GLU A 1 331 ? -6.641 59.612 14.049 1.00 40.32 331 GLU A N 1
ATOM 2442 C CA . GLU A 1 331 ? -7.661 60.615 13.799 1.00 41.79 331 GLU A CA 1
ATOM 2443 C C . GLU A 1 331 ? -8.943 59.984 14.182 1.00 41.39 331 GLU A C 1
ATOM 2444 O O . GLU A 1 331 ? -9.188 58.901 13.740 1.00 42.29 331 GLU A O 1
ATOM 2450 N N . ASP A 1 332 ? -9.735 60.629 15.034 1.00 41.67 332 ASP A N 1
ATOM 2451 C CA . ASP A 1 332 ? -11.021 60.067 15.444 1.00 40.10 332 ASP A CA 1
ATOM 2452 C C . ASP A 1 332 ? -12.101 60.517 14.456 1.00 40.25 332 ASP A C 1
ATOM 2453 O O . ASP A 1 332 ? -11.825 61.348 13.531 1.00 41.61 332 ASP A O 1
ATOM 2458 N N . PRO A 1 333 ? -13.299 59.943 14.594 1.00 39.60 333 PRO A N 1
ATOM 2459 C CA . PRO A 1 333 ? -14.392 60.301 13.694 1.00 39.59 333 PRO A CA 1
ATOM 2460 C C . PRO A 1 333 ? -14.800 61.801 13.672 1.00 41.14 333 PRO A C 1
ATOM 2461 O O . PRO A 1 333 ? -15.605 62.194 12.775 1.00 40.49 333 PRO A O 1
ATOM 2465 N N . ASN A 1 334 ? -14.261 62.622 14.600 1.00 41.45 334 ASN A N 1
ATOM 2466 C CA . ASN A 1 334 ? -14.524 64.068 14.561 1.00 41.37 334 ASN A CA 1
ATOM 2467 C C . ASN A 1 334 ? -13.507 64.892 14.032 1.00 42.20 334 ASN A C 1
ATOM 2468 O O . ASN A 1 334 ? -13.602 66.152 14.168 1.00 42.25 334 ASN A O 1
ATOM 2473 N N . GLY A 1 335 ? -12.444 64.218 13.467 1.00 42.29 335 GLY A N 1
ATOM 2474 C CA . GLY A 1 335 ? -11.368 64.890 12.970 1.00 41.33 335 GLY A CA 1
ATOM 2475 C C . GLY A 1 335 ? -10.268 65.170 13.986 1.00 42.74 335 GLY A C 1
ATOM 2476 O O . GLY A 1 335 ? -9.258 65.834 13.622 1.00 39.36 335 GLY A O 1
ATOM 2477 N N . LYS A 1 336 ? -10.469 64.712 15.248 1.00 41.42 336 LYS A N 1
ATOM 2478 C CA . LYS A 1 336 ? -9.400 64.971 16.266 1.00 41.46 336 LYS A CA 1
ATOM 2479 C C . LYS A 1 336 ? -8.258 64.015 16.281 1.00 40.17 336 LYS A C 1
ATOM 2480 O O . LYS A 1 336 ? -8.447 62.782 16.355 1.00 37.56 336 LYS A O 1
ATOM 2486 N N . TYR A 1 337 ? -7.041 64.626 16.298 1.00 40.18 337 TYR A N 1
ATOM 2487 C CA . TYR A 1 337 ? -5.812 63.918 16.338 1.00 39.89 337 TYR A CA 1
ATOM 2488 C C . TYR A 1 337 ? -5.350 63.631 17.733 1.00 40.77 337 TYR A C 1
ATOM 2489 O O . TYR A 1 337 ? -5.536 64.445 18.673 1.00 40.85 337 TYR A O 1
ATOM 2498 N N . SER A 1 338 ? -4.738 62.448 17.870 1.00 40.47 338 SER A N 1
ATOM 2499 C CA . SER A 1 338 ? -4.193 62.002 19.141 1.00 39.68 338 SER A CA 1
ATOM 2500 C C . SER A 1 338 ? -2.962 61.123 18.852 1.00 39.74 338 SER A C 1
ATOM 2501 O O . SER A 1 338 ? -2.687 60.757 17.716 1.00 39.32 338 SER A O 1
ATOM 2504 N N . VAL A 1 339 ? -2.155 60.914 19.888 1.00 40.80 339 VAL A N 1
ATOM 2505 C CA . VAL A 1 339 ? -0.968 60.068 19.840 1.00 41.19 339 VAL A CA 1
ATOM 2506 C C . VAL A 1 339 ? -1.293 58.714 20.421 1.00 42.11 339 VAL A C 1
ATOM 2507 O O . VAL A 1 339 ? -1.647 58.587 21.620 1.00 40.91 339 VAL A O 1
ATOM 2511 N N . ASP A 1 340 ? -1.166 57.711 19.565 1.00 43.73 340 ASP A N 1
ATOM 2512 C CA . ASP A 1 340 ? -1.285 56.311 19.948 1.00 45.52 340 ASP A CA 1
ATOM 2513 C C . ASP A 1 340 ? 0.063 55.826 20.459 1.00 45.98 340 ASP A C 1
ATOM 2514 O O . ASP A 1 340 ? 1.100 56.012 19.800 1.00 45.13 340 ASP A O 1
ATOM 2519 N N . LYS A 1 341 ? 0.044 55.210 21.642 1.00 47.21 341 LYS A N 1
ATOM 2520 C CA . LYS A 1 341 ? 1.242 54.765 22.329 1.00 48.82 341 LYS A CA 1
ATOM 2521 C C . LYS A 1 341 ? 2.013 53.706 21.551 1.00 48.50 341 LYS A C 1
ATOM 2522 O O . LYS A 1 341 ? 3.187 53.778 21.478 1.00 48.18 341 LYS A O 1
ATOM 2528 N N . ASP A 1 342 ? 1.363 52.745 20.942 1.00 49.52 342 ASP A N 1
ATOM 2529 C CA . ASP A 1 342 ? 2.085 51.762 20.125 1.00 50.73 342 ASP A CA 1
ATOM 2530 C C . ASP A 1 342 ? 2.682 52.361 18.854 1.00 49.74 342 ASP A C 1
ATOM 2531 O O . ASP A 1 342 ? 3.807 52.035 18.459 1.00 50.72 342 ASP A O 1
ATOM 2536 N N . LYS A 1 343 ? 1.950 53.274 18.242 1.00 48.03 343 LYS A N 1
ATOM 2537 C CA . LYS A 1 343 ? 2.446 53.890 17.043 1.00 47.50 343 LYS A CA 1
ATOM 2538 C C . LYS A 1 343 ? 3.632 54.806 17.335 1.00 46.76 343 LYS A C 1
ATOM 2539 O O . LYS A 1 343 ? 4.533 54.894 16.526 1.00 46.79 343 LYS A O 1
ATOM 2545 N N . PHE A 1 344 ? 3.596 55.506 18.469 1.00 45.93 344 PHE A N 1
ATOM 2546 C CA . PHE A 1 344 ? 4.674 56.394 18.851 1.00 44.98 344 PHE A CA 1
ATOM 2547 C C . PHE A 1 344 ? 5.915 55.556 19.134 1.00 45.61 344 PHE A C 1
ATOM 2548 O O . PHE A 1 344 ? 7.026 55.875 18.697 1.00 42.50 344 PHE A O 1
ATOM 2556 N N . ASP A 1 345 ? 5.707 54.500 19.920 1.00 46.83 345 ASP A N 1
ATOM 2557 C CA . ASP A 1 345 ? 6.795 53.598 20.355 1.00 47.97 345 ASP A CA 1
ATOM 2558 C C . ASP A 1 345 ? 7.553 53.016 19.171 1.00 47.01 345 ASP A C 1
ATOM 2559 O O . ASP A 1 345 ? 8.781 53.025 19.125 1.00 46.95 345 ASP A O 1
ATOM 2564 N N . LYS A 1 346 ? 6.813 52.523 18.190 1.00 47.58 346 LYS A N 1
ATOM 2565 C CA . LYS A 1 346 ? 7.435 51.957 16.997 1.00 48.29 346 LYS A CA 1
ATOM 2566 C C . LYS A 1 346 ? 8.203 53.017 16.146 1.00 46.78 346 LYS A C 1
ATOM 2567 O O . LYS A 1 346 ? 9.273 52.709 15.593 1.00 47.66 346 LYS A O 1
ATOM 2573 N N . LEU A 1 347 ? 7.631 54.222 15.994 1.00 44.90 347 LEU A N 1
ATOM 2574 C CA . LEU A 1 347 ? 8.246 55.316 15.254 1.00 44.15 347 LEU A CA 1
ATOM 2575 C C . LEU A 1 347 ? 9.471 55.891 16.027 1.00 44.01 347 LEU A C 1
ATOM 2576 O O . LEU A 1 347 ? 10.513 56.100 15.477 1.00 44.64 347 LEU A O 1
ATOM 2581 N N . TYR A 1 348 ? 9.343 56.083 17.324 1.00 43.39 348 TYR A N 1
ATOM 2582 C CA . TYR A 1 348 ? 10.426 56.557 18.120 1.00 43.74 348 TYR A CA 1
ATOM 2583 C C . TYR A 1 348 ? 11.658 55.647 17.994 1.00 44.88 348 TYR A C 1
ATOM 2584 O O . TYR A 1 348 ? 12.789 56.138 17.814 1.00 44.95 348 TYR A O 1
ATOM 2593 N N . LYS A 1 349 ? 11.418 54.344 18.110 1.00 44.64 349 LYS A N 1
ATOM 2594 C CA . LYS A 1 349 ? 12.482 53.379 18.104 1.00 45.24 349 LYS A CA 1
ATOM 2595 C C . LYS A 1 349 ? 13.136 53.320 16.775 1.00 44.35 349 LYS A C 1
ATOM 2596 O O . LYS A 1 349 ? 14.335 53.135 16.717 1.00 42.44 349 LYS A O 1
ATOM 2602 N N . ALA A 1 350 ? 12.357 53.464 15.712 1.00 43.70 350 ALA A N 1
ATOM 2603 C CA . ALA A 1 350 ? 12.945 53.488 14.387 1.00 44.53 350 ALA A CA 1
ATOM 2604 C C . ALA A 1 350 ? 13.927 54.663 14.234 1.00 44.52 350 ALA A C 1
ATOM 2605 O O . ALA A 1 350 ? 15.051 54.469 13.777 1.00 45.47 350 ALA A O 1
ATOM 2607 N N . LEU A 1 351 ? 13.466 55.847 14.650 1.00 44.64 351 LEU A N 1
ATOM 2608 C CA . LEU A 1 351 ? 14.199 57.108 14.550 1.00 45.05 351 LEU A CA 1
ATOM 2609 C C . LEU A 1 351 ? 15.439 57.218 15.449 1.00 44.66 351 LEU A C 1
ATOM 2610 O O . LEU A 1 351 ? 16.423 57.850 15.036 1.00 43.44 351 LEU A O 1
ATOM 2615 N N . MET A 1 352 ? 15.370 56.641 16.671 1.00 42.89 352 MET A N 1
ATOM 2616 C CA . MET A 1 352 ? 16.458 56.709 17.585 1.00 41.85 352 MET A CA 1
ATOM 2617 C C . MET A 1 352 ? 17.403 55.500 17.558 1.00 41.52 352 MET A C 1
ATOM 2618 O O . MET A 1 352 ? 18.626 55.683 17.745 1.00 40.93 352 MET A O 1
ATOM 2623 N N . PHE A 1 353 ? 16.863 54.317 17.293 1.00 39.87 353 PHE A N 1
ATOM 2624 C CA . PHE A 1 353 ? 17.594 53.111 17.472 1.00 40.97 353 PHE A CA 1
ATOM 2625 C C . PHE A 1 353 ? 17.674 52.294 16.223 1.00 41.97 353 PHE A C 1
ATOM 2626 O O . PHE A 1 353 ? 18.464 51.377 16.168 1.00 43.89 353 PHE A O 1
ATOM 2634 N N . GLY A 1 354 ? 16.917 52.630 15.213 1.00 44.04 354 GLY A N 1
ATOM 2635 C CA . GLY A 1 354 ? 16.905 51.868 13.950 1.00 45.23 354 GLY A CA 1
ATOM 2636 C C . GLY A 1 354 ? 17.974 52.464 13.030 1.00 45.82 354 GLY A C 1
ATOM 2637 O O . GLY A 1 354 ? 18.897 51.803 12.665 1.00 46.49 354 GLY A O 1
ATOM 2638 N N . PHE A 1 355 ? 17.900 53.763 12.793 1.00 45.85 355 PHE A N 1
ATOM 2639 C CA . PHE A 1 355 ? 18.909 54.449 12.041 1.00 45.61 355 PHE A CA 1
ATOM 2640 C C . PHE A 1 355 ? 20.041 54.920 12.953 1.00 46.29 355 PHE A C 1
ATOM 2641 O O . PHE A 1 355 ? 19.930 55.982 13.652 1.00 44.68 355 PHE A O 1
ATOM 2649 N N . THR A 1 356 ? 21.092 54.096 12.983 1.00 45.58 356 THR A N 1
ATOM 2650 C CA . THR A 1 356 ? 22.334 54.448 13.675 1.00 45.60 356 THR A CA 1
ATOM 2651 C C . THR A 1 356 ? 23.454 54.199 12.754 1.00 46.16 356 THR A C 1
ATOM 2652 O O . THR A 1 356 ? 23.367 53.361 11.873 1.00 46.01 356 THR A O 1
ATOM 2656 N N . GLU A 1 357 ? 24.546 54.902 13.015 1.00 47.26 357 GLU A N 1
ATOM 2657 C CA . GLU A 1 357 ? 25.758 54.780 12.212 1.00 46.54 357 GLU A CA 1
ATOM 2658 C C . GLU A 1 357 ? 26.281 53.341 12.189 1.00 45.81 357 GLU A C 1
ATOM 2659 O O . GLU A 1 357 ? 26.721 52.881 11.153 1.00 46.01 357 GLU A O 1
ATOM 2665 N N . THR A 1 358 ? 26.309 52.661 13.335 1.00 45.71 358 THR A N 1
ATOM 2666 C CA . THR A 1 358 ? 26.771 51.272 13.403 1.00 45.84 358 THR A CA 1
ATOM 2667 C C . THR A 1 358 ? 25.801 50.243 12.783 1.00 45.36 358 THR A C 1
ATOM 2668 O O . THR A 1 358 ? 26.236 49.255 12.186 1.00 43.43 358 THR A O 1
ATOM 2672 N N . ASN A 1 359 ? 24.491 50.452 12.914 1.00 45.29 359 ASN A N 1
ATOM 2673 C CA . ASN A 1 359 ? 23.550 49.638 12.122 1.00 45.42 359 ASN A CA 1
ATOM 2674 C C . ASN A 1 359 ? 23.817 49.786 10.639 1.00 43.90 359 ASN A C 1
ATOM 2675 O O . ASN A 1 359 ? 23.949 48.778 9.936 1.00 42.19 359 ASN A O 1
ATOM 2680 N N . LEU A 1 360 ? 23.917 51.024 10.170 1.00 43.38 360 LEU A N 1
ATOM 2681 C CA . LEU A 1 360 ? 24.102 51.250 8.721 1.00 44.67 360 LEU A CA 1
ATOM 2682 C C . LEU A 1 360 ? 25.462 50.778 8.246 1.00 44.91 360 LEU A C 1
ATOM 2683 O O . LEU A 1 360 ? 25.586 50.163 7.227 1.00 47.51 360 LEU A O 1
ATOM 2688 N N . ALA A 1 361 ? 26.489 50.981 9.010 1.00 45.13 361 ALA A N 1
ATOM 2689 C CA . ALA A 1 361 ? 27.800 50.491 8.629 1.00 45.13 361 ALA A CA 1
ATOM 2690 C C . ALA A 1 361 ? 27.737 49.001 8.347 1.00 45.08 361 ALA A C 1
ATOM 2691 O O . ALA A 1 361 ? 28.227 48.489 7.328 1.00 45.49 361 ALA A O 1
ATOM 2693 N N . GLY A 1 362 ? 27.102 48.300 9.258 1.00 45.54 362 GLY A N 1
ATOM 2694 C CA . GLY A 1 362 ? 26.927 46.847 9.145 1.00 46.24 362 GLY A CA 1
ATOM 2695 C C . GLY A 1 362 ? 26.115 46.422 7.932 1.00 47.00 362 GLY A C 1
ATOM 2696 O O . GLY A 1 362 ? 26.481 45.482 7.222 1.00 47.51 362 GLY A O 1
ATOM 2697 N N . GLU A 1 363 ? 25.027 47.127 7.673 1.00 47.92 363 GLU A N 1
ATOM 2698 C CA . GLU A 1 363 ? 24.255 46.880 6.483 1.00 49.06 363 GLU A CA 1
ATOM 2699 C C . GLU A 1 363 ? 25.079 47.117 5.196 1.00 47.51 363 GLU A C 1
ATOM 2700 O O . GLU A 1 363 ? 24.862 46.444 4.207 1.00 47.28 363 GLU A O 1
ATOM 2706 N N . TYR A 1 364 ? 26.004 48.072 5.212 1.00 45.91 364 TYR A N 1
ATOM 2707 C CA . TYR A 1 364 ? 26.722 48.514 3.984 1.00 43.83 364 TYR A CA 1
ATOM 2708 C C . TYR A 1 364 ? 28.139 47.908 3.866 1.00 43.12 364 TYR A C 1
ATOM 2709 O O . TYR A 1 364 ? 28.838 48.147 2.856 1.00 42.68 364 TYR A O 1
ATOM 2718 N N . GLY A 1 365 ? 28.557 47.101 4.852 1.00 41.88 365 GLY A N 1
ATOM 2719 C CA . GLY A 1 365 ? 29.942 46.513 4.844 1.00 40.42 365 GLY A CA 1
ATOM 2720 C C . GLY A 1 365 ? 30.983 47.627 4.902 1.00 40.61 365 GLY A C 1
ATOM 2721 O O . GLY A 1 365 ? 31.965 47.675 4.147 1.00 40.87 365 GLY A O 1
ATOM 2722 N N . ILE A 1 366 ? 30.715 48.586 5.774 1.00 41.15 366 ILE A N 1
ATOM 2723 C CA . ILE A 1 366 ? 31.585 49.740 5.981 1.00 41.62 366 ILE A CA 1
ATOM 2724 C C . ILE A 1 366 ? 32.172 49.624 7.357 1.00 41.32 366 ILE A C 1
ATOM 2725 O O . ILE A 1 366 ? 31.491 49.372 8.339 1.00 40.86 366 ILE A O 1
ATOM 2730 N N . LYS A 1 367 ? 33.489 49.711 7.403 1.00 41.95 367 LYS A N 1
ATOM 2731 C CA . LYS A 1 367 ? 34.166 49.918 8.650 1.00 42.00 367 LYS A CA 1
ATOM 2732 C C . LYS A 1 367 ? 34.012 51.348 9.243 1.00 41.38 367 LYS A C 1
ATOM 2733 O O . LYS A 1 367 ? 34.225 52.347 8.584 1.00 40.80 367 LYS A O 1
ATOM 2739 N N . THR A 1 368 ? 33.678 51.387 10.514 1.00 43.21 368 THR A N 1
ATOM 2740 C CA . THR A 1 368 ? 33.724 52.611 11.314 1.00 43.90 368 THR A CA 1
ATOM 2741 C C . THR A 1 368 ? 34.465 52.395 12.630 1.00 42.91 368 THR A C 1
ATOM 2742 O O . THR A 1 368 ? 34.901 51.312 12.967 1.00 41.80 368 THR A O 1
ATOM 2746 N N . ARG A 1 369 ? 34.661 53.472 13.344 1.00 43.45 369 ARG A N 1
ATOM 2747 C CA . ARG A 1 369 ? 35.235 53.452 14.658 1.00 43.26 369 ARG A CA 1
ATOM 2748 C C . ARG A 1 369 ? 34.488 52.496 15.545 1.00 42.56 369 ARG A C 1
ATOM 2749 O O . ARG A 1 369 ? 33.285 52.286 15.437 1.00 43.36 369 ARG A O 1
ATOM 2757 N N . TYR A 1 370 ? 35.235 51.956 16.461 1.00 42.70 370 TYR A N 1
ATOM 2758 C CA . TYR A 1 370 ? 34.772 50.920 17.332 1.00 42.91 370 TYR A CA 1
ATOM 2759 C C . TYR A 1 370 ? 33.750 51.479 18.326 1.00 42.31 370 TYR A C 1
ATOM 2760 O O . TYR A 1 370 ? 32.750 50.824 18.671 1.00 42.03 370 TYR A O 1
ATOM 2769 N N . SER A 1 371 ? 34.032 52.675 18.813 1.00 42.32 371 SER A N 1
ATOM 2770 C CA . SER A 1 371 ? 33.080 53.381 19.652 1.00 42.75 371 SER A CA 1
ATOM 2771 C C . SER A 1 371 ? 33.046 54.899 19.470 1.00 42.78 371 SER A C 1
ATOM 2772 O O . SER A 1 371 ? 33.844 55.535 18.780 1.00 42.46 371 SER A O 1
ATOM 2775 N N . TYR A 1 372 ? 32.011 55.460 20.049 1.00 44.08 372 TYR A N 1
ATOM 2776 C CA . TYR A 1 372 ? 31.798 56.883 20.043 1.00 43.76 372 TYR A CA 1
ATOM 2777 C C . TYR A 1 372 ? 32.943 57.612 20.741 1.00 42.78 372 TYR A C 1
ATOM 2778 O O . TYR A 1 372 ? 33.249 58.747 20.439 1.00 42.25 372 TYR A O 1
ATOM 2787 N N . PHE A 1 373 ? 33.553 56.967 21.713 1.00 42.38 373 PHE A N 1
ATOM 2788 C CA . PHE A 1 373 ? 34.726 57.523 22.370 1.00 43.03 373 PHE A CA 1
ATOM 2789 C C . PHE A 1 373 ? 36.131 57.278 21.670 1.00 43.93 373 PHE A C 1
ATOM 2790 O O . PHE A 1 373 ? 37.158 57.713 22.163 1.00 44.90 373 PHE A O 1
ATOM 2798 N N . SER A 1 374 ? 36.183 56.598 20.541 1.00 44.87 374 SER A N 1
ATOM 2799 C CA . SER A 1 374 ? 37.449 56.336 19.848 1.00 46.55 374 SER A CA 1
ATOM 2800 C C . SER A 1 374 ? 37.994 57.628 19.289 1.00 48.43 374 SER A C 1
ATOM 2801 O O . SER A 1 374 ? 37.250 58.411 18.712 1.00 49.59 374 SER A O 1
ATOM 2804 N N . GLU A 1 375 ? 39.283 57.856 19.332 1.00 50.02 375 GLU A N 1
ATOM 2805 C CA . GLU A 1 375 ? 39.722 59.121 18.775 1.00 52.08 375 GLU A CA 1
ATOM 2806 C C . GLU A 1 375 ? 40.010 59.059 17.255 1.00 51.00 375 GLU A C 1
ATOM 2807 O O . GLU A 1 375 ? 40.358 58.018 16.703 1.00 52.09 375 GLU A O 1
ATOM 2813 N N . TYR A 1 376 ? 39.788 60.203 16.629 1.00 49.73 376 TYR A N 1
ATOM 2814 C CA . TYR A 1 376 ? 40.173 60.524 15.279 1.00 49.06 376 TYR A CA 1
ATOM 2815 C C . TYR A 1 376 ? 41.635 60.888 15.156 1.00 47.95 376 TYR A C 1
ATOM 2816 O O . TYR A 1 376 ? 42.180 61.643 15.955 1.00 49.12 376 TYR A O 1
ATOM 2825 N N . LEU A 1 377 ? 42.263 60.360 14.122 1.00 45.15 377 LEU A N 1
ATOM 2826 C CA . LEU A 1 377 ? 43.595 60.744 13.795 1.00 44.63 377 LEU A CA 1
ATOM 2827 C C . LEU A 1 377 ? 43.534 61.908 12.813 1.00 43.28 377 LEU A C 1
ATOM 2828 O O . LEU A 1 377 ? 42.462 62.397 12.487 1.00 42.43 377 LEU A O 1
ATOM 2833 N N . PRO A 1 378 ? 44.675 62.418 12.394 1.00 42.22 378 PRO A N 1
ATOM 2834 C CA . PRO A 1 378 ? 44.590 63.496 11.440 1.00 42.39 378 PRO A CA 1
ATOM 2835 C C . PRO A 1 378 ? 43.792 63.124 10.153 1.00 43.52 378 PRO A C 1
ATOM 2836 O O . PRO A 1 378 ? 43.869 62.004 9.649 1.00 44.03 378 PRO A O 1
ATOM 2840 N N . PRO A 1 379 ? 43.009 64.064 9.614 1.00 43.62 379 PRO A N 1
ATOM 2841 C CA . PRO A 1 379 ? 42.212 63.648 8.433 1.00 42.22 379 PRO A CA 1
ATOM 2842 C C . PRO A 1 379 ? 43.098 63.467 7.158 1.00 41.89 379 PRO A C 1
ATOM 2843 O O . PRO A 1 379 ? 44.250 63.848 7.142 1.00 40.79 379 PRO A O 1
ATOM 2847 N N . ILE A 1 380 ? 42.564 62.796 6.142 1.00 40.65 380 ILE A N 1
ATOM 2848 C CA . ILE A 1 380 ? 43.200 62.641 4.868 1.00 39.31 380 ILE A CA 1
ATOM 2849 C C . ILE A 1 380 ? 42.221 63.104 3.766 1.00 38.84 380 ILE A C 1
ATOM 2850 O O . ILE A 1 380 ? 41.104 63.365 4.034 1.00 39.03 380 ILE A O 1
ATOM 2855 N N . LYS A 1 381 ? 42.675 63.204 2.537 1.00 40.67 381 LYS A N 1
ATOM 2856 C CA . LYS A 1 381 ? 41.975 63.826 1.371 1.00 42.92 381 LYS A CA 1
ATOM 2857 C C . LYS A 1 381 ? 41.870 62.695 0.362 1.00 42.32 381 LYS A C 1
ATOM 2858 O O . LYS A 1 381 ? 42.782 61.904 0.214 1.00 45.23 381 LYS A O 1
ATOM 2864 N N . THR A 1 382 ? 40.756 62.570 -0.300 1.00 42.14 382 THR A N 1
ATOM 2865 C CA . THR A 1 382 ? 40.709 61.811 -1.536 1.00 42.18 382 THR A CA 1
ATOM 2866 C C . THR A 1 382 ? 40.237 62.676 -2.659 1.00 40.89 382 THR A C 1
ATOM 2867 O O . THR A 1 382 ? 39.270 63.412 -2.524 1.00 47.22 382 THR A O 1
ATOM 2871 N N . GLU A 1 383 ? 40.845 62.527 -3.800 1.00 40.28 383 GLU A N 1
ATOM 2872 C CA . GLU A 1 383 ? 40.432 63.164 -5.057 1.00 40.44 383 GLU A CA 1
ATOM 2873 C C . GLU A 1 383 ? 39.751 62.143 -5.992 1.00 39.08 383 GLU A C 1
ATOM 2874 O O . GLU A 1 383 ? 39.406 62.492 -7.081 1.00 36.99 383 GLU A O 1
ATOM 2880 N N . LYS A 1 384 ? 39.541 60.912 -5.540 1.00 38.93 384 LYS A N 1
ATOM 2881 C CA . LYS A 1 384 ? 39.143 59.799 -6.414 1.00 39.50 384 LYS A CA 1
ATOM 2882 C C . LYS A 1 384 ? 37.725 59.232 -6.255 1.00 39.15 384 LYS A C 1
ATOM 2883 O O . LYS A 1 384 ? 37.452 58.164 -6.760 1.00 38.40 384 LYS A O 1
ATOM 2889 N N . LEU A 1 385 ? 36.829 59.953 -5.582 1.00 40.70 385 LEU A N 1
ATOM 2890 C CA . LEU A 1 385 ? 35.485 59.461 -5.260 1.00 41.72 385 LEU A CA 1
ATOM 2891 C C . LEU A 1 385 ? 34.619 59.306 -6.501 1.00 44.12 385 LEU A C 1
ATOM 2892 O O . LEU A 1 385 ? 33.710 58.480 -6.522 1.00 44.53 385 LEU A O 1
ATOM 2897 N N . LEU A 1 386 ? 34.914 60.079 -7.541 1.00 46.44 386 LEU A N 1
ATOM 2898 C CA . LEU A 1 386 ? 34.327 59.857 -8.896 1.00 47.11 386 LEU A CA 1
ATOM 2899 C C . LEU A 1 386 ? 35.042 58.834 -9.796 1.00 47.58 386 LEU A C 1
ATOM 2900 O O . LEU A 1 386 ? 34.617 58.642 -10.926 1.00 50.37 386 LEU A O 1
ATOM 2905 N N . ASP A 1 387 ? 36.101 58.179 -9.323 1.00 48.00 387 ASP A N 1
ATOM 2906 C CA . ASP A 1 387 ? 36.779 57.130 -10.045 1.00 45.72 387 ASP A CA 1
ATOM 2907 C C . ASP A 1 387 ? 36.186 55.769 -9.631 1.00 45.78 387 ASP A C 1
ATOM 2908 O O . ASP A 1 387 ? 36.402 55.315 -8.503 1.00 43.99 387 ASP A O 1
ATOM 2913 N N . ASN A 1 388 ? 35.489 55.094 -10.538 1.00 46.27 388 ASN A N 1
ATOM 2914 C CA . ASN A 1 388 ? 34.909 53.769 -10.240 1.00 46.53 388 ASN A CA 1
ATOM 2915 C C . ASN A 1 388 ? 35.911 52.600 -10.072 1.00 46.25 388 ASN A C 1
ATOM 2916 O O . ASN A 1 388 ? 35.557 51.580 -9.518 1.00 47.31 388 ASN A O 1
ATOM 2921 N N . THR A 1 389 ? 37.171 52.783 -10.413 1.00 45.96 389 THR A N 1
ATOM 2922 C CA . THR A 1 389 ? 38.186 51.777 -10.028 1.00 45.39 389 THR A CA 1
ATOM 2923 C C . THR A 1 389 ? 38.580 51.846 -8.559 1.00 45.57 389 THR A C 1
ATOM 2924 O O . THR A 1 389 ? 39.270 50.932 -8.050 1.00 45.21 389 THR A O 1
ATOM 2928 N N . ILE A 1 390 ? 38.088 52.889 -7.858 1.00 44.40 390 ILE A N 1
ATOM 2929 C CA . ILE A 1 390 ? 38.519 53.212 -6.488 1.00 43.24 390 ILE A CA 1
ATOM 2930 C C . ILE A 1 390 ? 37.304 53.334 -5.540 1.00 42.38 390 ILE A C 1
ATOM 2931 O O . ILE A 1 390 ? 37.392 52.988 -4.398 1.00 43.28 390 ILE A O 1
ATOM 2936 N N . TYR A 1 391 ? 36.210 53.933 -5.997 1.00 42.47 391 TYR A N 1
ATOM 2937 C CA . TYR A 1 391 ? 35.022 54.109 -5.163 1.00 42.49 391 TYR A CA 1
ATOM 2938 C C . TYR A 1 391 ? 33.805 53.912 -5.986 1.00 42.18 391 TYR A C 1
ATOM 2939 O O . TYR A 1 391 ? 33.610 54.630 -6.953 1.00 43.78 391 TYR A O 1
ATOM 2948 N N . THR A 1 392 ? 32.971 52.940 -5.595 1.00 42.56 392 THR A N 1
ATOM 2949 C CA . THR A 1 392 ? 31.709 52.645 -6.325 1.00 42.71 392 THR A CA 1
ATOM 2950 C C . THR A 1 392 ? 30.468 52.846 -5.429 1.00 43.34 392 THR A C 1
ATOM 2951 O O . THR A 1 392 ? 30.536 52.787 -4.187 1.00 41.61 392 THR A O 1
ATOM 2955 N N . GLN A 1 393 ? 29.340 53.098 -6.093 1.00 43.82 393 GLN A N 1
ATOM 2956 C CA . GLN A 1 393 ? 28.056 53.170 -5.468 1.00 44.91 393 GLN A CA 1
ATOM 2957 C C . GLN A 1 393 ? 27.727 51.969 -4.605 1.00 44.96 393 GLN A C 1
ATOM 2958 O O . GLN A 1 393 ? 27.281 52.112 -3.439 1.00 43.00 393 GLN A O 1
ATOM 2964 N N . ASN A 1 394 ? 27.933 50.786 -5.185 1.00 44.46 394 ASN A N 1
ATOM 2965 C CA . ASN A 1 394 ? 27.480 49.580 -4.541 1.00 45.28 394 ASN A CA 1
ATOM 2966 C C . ASN A 1 394 ? 28.391 49.047 -3.464 1.00 44.87 394 ASN A C 1
ATOM 2967 O O . ASN A 1 394 ? 27.887 48.442 -2.516 1.00 46.52 394 ASN A O 1
ATOM 2972 N N . GLU A 1 395 ? 29.708 49.237 -3.612 1.00 43.46 395 GLU A N 1
ATOM 2973 C CA . GLU A 1 395 ? 30.705 48.694 -2.651 1.00 42.55 395 GLU A CA 1
ATOM 2974 C C . GLU A 1 395 ? 31.556 49.744 -1.920 1.00 40.92 395 GLU A C 1
ATOM 2975 O O . GLU A 1 395 ? 32.353 49.383 -1.072 1.00 39.93 395 GLU A O 1
ATOM 2981 N N . GLY A 1 396 ? 31.413 51.030 -2.256 1.00 40.15 396 GLY A N 1
ATOM 2982 C CA . GLY A 1 396 ? 32.381 52.075 -1.832 1.00 38.73 396 GLY A CA 1
ATOM 2983 C C . GLY A 1 396 ? 33.802 51.746 -2.181 1.00 38.87 396 GLY A C 1
ATOM 2984 O O . GLY A 1 396 ? 34.083 51.398 -3.306 1.00 39.84 396 GLY A O 1
ATOM 2985 N N . PHE A 1 397 ? 34.709 51.749 -1.188 1.00 38.95 397 PHE A N 1
ATOM 2986 C CA . PHE A 1 397 ? 36.141 51.457 -1.396 1.00 38.21 397 PHE A CA 1
ATOM 2987 C C . PHE A 1 397 ? 36.406 49.964 -1.367 1.00 37.90 397 PHE A C 1
ATOM 2988 O O . PHE A 1 397 ? 37.448 49.508 -1.847 1.00 38.02 397 PHE A O 1
ATOM 2996 N N . ASN A 1 398 ? 35.472 49.217 -0.810 1.00 38.08 398 ASN A N 1
ATOM 2997 C CA . ASN A 1 398 ? 35.699 47.822 -0.435 1.00 40.16 398 ASN A CA 1
ATOM 2998 C C . ASN A 1 398 ? 35.283 46.859 -1.600 1.00 40.63 398 ASN A C 1
ATOM 2999 O O . ASN A 1 398 ? 34.403 46.023 -1.463 1.00 41.18 398 ASN A O 1
ATOM 3004 N N . ILE A 1 399 ? 35.930 47.047 -2.731 1.00 40.92 399 ILE A N 1
ATOM 3005 C CA . ILE A 1 399 ? 35.542 46.413 -4.029 1.00 41.72 399 ILE A CA 1
ATOM 3006 C C . ILE A 1 399 ? 36.058 44.957 -4.117 1.00 41.43 399 ILE A C 1
ATOM 3007 O O . ILE A 1 399 ? 37.271 44.691 -4.041 1.00 39.09 399 ILE A O 1
ATOM 3012 N N . ALA A 1 400 ? 35.114 44.017 -4.127 1.00 42.69 400 ALA A N 1
ATOM 3013 C CA . ALA A 1 400 ? 35.497 42.560 -4.097 1.00 43.81 400 ALA A CA 1
ATOM 3014 C C . ALA A 1 400 ? 36.420 42.166 -5.257 1.00 43.97 400 ALA A C 1
ATOM 3015 O O . ALA A 1 400 ? 37.385 41.364 -5.061 1.00 43.86 400 ALA A O 1
ATOM 3017 N N . SER A 1 401 ? 36.223 42.777 -6.429 1.00 44.79 401 SER A N 1
ATOM 3018 C CA . SER A 1 401 ? 37.047 42.369 -7.613 1.00 46.11 401 SER A CA 1
ATOM 3019 C C . SER A 1 401 ? 38.508 42.792 -7.439 1.00 46.86 401 SER A C 1
ATOM 3020 O O . SER A 1 401 ? 39.429 42.262 -8.146 1.00 46.26 401 SER A O 1
ATOM 3023 N N . LYS A 1 402 ? 38.770 43.726 -6.513 1.00 46.42 402 LYS A N 1
ATOM 3024 C CA . LYS A 1 402 ? 40.192 44.066 -6.271 1.00 47.28 402 LYS A CA 1
ATOM 3025 C C . LYS A 1 402 ? 40.722 43.455 -4.997 1.00 47.08 402 LYS A C 1
ATOM 3026 O O . LYS A 1 402 ? 41.809 43.809 -4.547 1.00 46.26 402 LYS A O 1
ATOM 3032 N N . ASN A 1 403 ? 39.976 42.498 -4.458 1.00 47.24 403 ASN A N 1
ATOM 3033 C CA . ASN A 1 403 ? 40.255 41.938 -3.137 1.00 48.68 403 ASN A CA 1
ATOM 3034 C C . ASN A 1 403 ? 40.358 43.009 -2.045 1.00 47.50 403 ASN A C 1
ATOM 3035 O O . ASN A 1 403 ? 41.234 42.951 -1.170 1.00 47.44 403 ASN A O 1
ATOM 3040 N N . LEU A 1 404 ? 39.472 43.994 -2.113 1.00 47.83 404 LEU A N 1
ATOM 3041 C CA . LEU A 1 404 ? 39.414 45.051 -1.070 1.00 46.48 404 LEU A CA 1
ATOM 3042 C C . LEU A 1 404 ? 38.208 44.906 -0.182 1.00 46.86 404 LEU A C 1
ATOM 3043 O O . LEU A 1 404 ? 37.965 45.767 0.711 1.00 47.83 404 LEU A O 1
ATOM 3048 N N . LYS A 1 405 ? 37.442 43.829 -0.380 1.00 47.24 405 LYS A N 1
ATOM 3049 C CA . LYS A 1 405 ? 36.271 43.578 0.466 1.00 49.15 405 LYS A CA 1
ATOM 3050 C C . LYS A 1 405 ? 36.663 42.899 1.781 1.00 49.49 405 LYS A C 1
ATOM 3051 O O . LYS A 1 405 ? 36.195 43.302 2.859 1.00 51.64 405 LYS A O 1
ATOM 3057 N N . THR A 1 406 ? 37.572 41.944 1.702 1.00 49.34 406 THR A N 1
ATOM 3058 C CA . THR A 1 406 ? 38.010 41.162 2.849 1.00 49.38 406 THR A CA 1
ATOM 3059 C C . THR A 1 406 ? 38.628 42.098 3.895 1.00 47.65 406 THR A C 1
ATOM 3060 O O . THR A 1 406 ? 39.491 42.920 3.559 1.00 45.05 406 THR A O 1
ATOM 3064 N N . GLU A 1 407 ? 38.160 41.959 5.145 1.00 47.09 407 GLU A N 1
ATOM 3065 C CA . GLU A 1 407 ? 38.683 42.715 6.316 1.00 47.60 407 GLU A CA 1
ATOM 3066 C C . GLU A 1 407 ? 38.557 44.250 6.167 1.00 46.06 407 GLU A C 1
ATOM 3067 O O . GLU A 1 407 ? 39.295 44.994 6.800 1.00 46.26 407 GLU A O 1
ATOM 3073 N N . PHE A 1 408 ? 37.652 44.692 5.293 1.00 45.69 408 PHE A N 1
ATOM 3074 C CA . PHE A 1 408 ? 37.536 46.099 4.827 1.00 44.46 408 PHE A CA 1
ATOM 3075 C C . PHE A 1 408 ? 38.914 46.691 4.405 1.00 44.07 408 PHE A C 1
ATOM 3076 O O . PHE A 1 408 ? 39.297 47.829 4.809 1.00 44.89 408 PHE A O 1
ATOM 3084 N N . ASN A 1 409 ? 39.645 45.939 3.596 1.00 42.26 409 ASN A N 1
ATOM 3085 C CA . ASN A 1 409 ? 40.964 46.359 3.128 1.00 41.66 409 ASN A CA 1
ATOM 3086 C C . ASN A 1 409 ? 40.961 47.648 2.304 1.00 39.81 409 ASN A C 1
ATOM 3087 O O . ASN A 1 409 ? 41.965 48.387 2.227 1.00 38.12 409 ASN A O 1
ATOM 3092 N N . GLY A 1 410 ? 39.840 47.905 1.672 1.00 38.75 410 GLY A N 1
ATOM 3093 C CA . GLY A 1 410 ? 39.716 49.121 0.861 1.00 40.06 410 GLY A CA 1
ATOM 3094 C C . GLY A 1 410 ? 39.692 50.413 1.703 1.00 39.67 410 GLY A C 1
ATOM 3095 O O . GLY A 1 410 ? 39.937 51.458 1.192 1.00 38.96 410 GLY A O 1
ATOM 3096 N N . GLN A 1 411 ? 39.389 50.303 2.993 1.00 40.44 411 GLN A N 1
ATOM 3097 C CA . GLN A 1 411 ? 39.450 51.437 3.944 1.00 41.05 411 GLN A CA 1
ATOM 3098 C C . GLN A 1 411 ? 40.749 51.439 4.774 1.00 40.21 411 GLN A C 1
ATOM 3099 O O . GLN A 1 411 ? 40.995 52.324 5.578 1.00 38.95 411 GLN A O 1
ATOM 3105 N N . ASN A 1 412 ? 41.599 50.464 4.529 1.00 40.51 412 ASN A N 1
ATOM 3106 C CA . ASN A 1 412 ? 42.820 50.254 5.314 1.00 40.68 412 ASN A CA 1
ATOM 3107 C C . ASN A 1 412 ? 43.895 51.195 4.804 1.00 41.29 412 ASN A C 1
ATOM 3108 O O . ASN A 1 412 ? 44.306 51.085 3.677 1.00 40.02 412 ASN A O 1
ATOM 3113 N N . LYS A 1 413 ? 44.358 52.142 5.629 1.00 42.83 413 LYS A N 1
ATOM 3114 C CA . LYS A 1 413 ? 45.335 53.124 5.086 1.00 43.35 413 LYS A CA 1
ATOM 3115 C C . LYS A 1 413 ? 46.613 52.427 4.529 1.00 43.20 413 LYS A C 1
ATOM 3116 O O . LYS A 1 413 ? 47.239 52.978 3.606 1.00 42.73 413 LYS A O 1
ATOM 3122 N N . ALA A 1 414 ? 47.038 51.307 5.149 1.00 41.78 414 ALA A N 1
ATOM 3123 C CA . ALA A 1 414 ? 48.306 50.648 4.716 1.00 42.92 414 ALA A CA 1
ATOM 3124 C C . ALA A 1 414 ? 48.175 49.861 3.414 1.00 43.76 414 ALA A C 1
ATOM 3125 O O . ALA A 1 414 ? 49.159 49.700 2.744 1.00 47.58 414 ALA A O 1
ATOM 3127 N N . VAL A 1 415 ? 46.973 49.413 3.057 1.00 44.04 415 VAL A N 1
ATOM 3128 C CA . VAL A 1 415 ? 46.696 48.613 1.906 1.00 43.49 415 VAL A CA 1
ATOM 3129 C C . VAL A 1 415 ? 46.182 49.417 0.713 1.00 43.82 415 VAL A C 1
ATOM 3130 O O . VAL A 1 415 ? 46.541 49.121 -0.378 1.00 44.19 415 VAL A O 1
ATOM 3134 N N . ASN A 1 416 ? 45.262 50.359 0.901 1.00 43.83 416 ASN A N 1
ATOM 3135 C CA . ASN A 1 416 ? 44.618 51.023 -0.230 1.00 44.12 416 ASN A CA 1
ATOM 3136 C C . ASN A 1 416 ? 45.153 52.466 -0.392 1.00 44.16 416 ASN A C 1
ATOM 3137 O O . ASN A 1 416 ? 44.412 53.452 -0.404 1.00 44.48 416 ASN A O 1
ATOM 3142 N N . LYS A 1 417 ? 46.463 52.563 -0.440 1.00 44.81 417 LYS A N 1
ATOM 3143 C CA . LYS A 1 417 ? 47.165 53.840 -0.553 1.00 46.03 417 LYS A CA 1
ATOM 3144 C C . LYS A 1 417 ? 46.800 54.693 -1.769 1.00 44.98 417 LYS A C 1
ATOM 3145 O O . LYS A 1 417 ? 46.846 55.920 -1.732 1.00 45.40 417 LYS A O 1
ATOM 3151 N N . GLU A 1 418 ? 46.419 54.061 -2.843 1.00 45.03 418 GLU A N 1
ATOM 3152 C CA . GLU A 1 418 ? 46.091 54.808 -4.056 1.00 47.15 418 GLU A CA 1
ATOM 3153 C C . GLU A 1 418 ? 44.775 55.622 -3.873 1.00 47.01 418 GLU A C 1
ATOM 3154 O O . GLU A 1 418 ? 44.477 56.600 -4.605 1.00 47.04 418 GLU A O 1
ATOM 3160 N N . ALA A 1 419 ? 43.988 55.250 -2.858 1.00 46.37 419 ALA A N 1
ATOM 3161 C CA . ALA A 1 419 ? 42.689 55.868 -2.665 1.00 45.53 419 ALA A CA 1
ATOM 3162 C C . ALA A 1 419 ? 42.768 57.319 -2.156 1.00 45.00 419 ALA A C 1
ATOM 3163 O O . ALA A 1 419 ? 41.828 58.089 -2.319 1.00 44.82 419 ALA A O 1
ATOM 3165 N N . TYR A 1 420 ? 43.901 57.712 -1.581 1.00 44.80 420 TYR A N 1
ATOM 3166 C CA . TYR A 1 420 ? 43.957 58.957 -0.745 1.00 44.39 420 TYR A CA 1
ATOM 3167 C C . TYR A 1 420 ? 45.286 59.593 -0.779 1.00 44.64 420 TYR A C 1
ATOM 3168 O O . TYR A 1 420 ? 46.235 58.982 -1.138 1.00 44.68 420 TYR A O 1
ATOM 3177 N N . GLU A 1 421 ? 45.368 60.802 -0.264 1.00 47.34 421 GLU A N 1
ATOM 3178 C CA . GLU A 1 421 ? 46.657 61.405 0.004 1.00 47.48 421 GLU A CA 1
ATOM 3179 C C . GLU A 1 421 ? 46.674 62.070 1.386 1.00 46.54 421 GLU A C 1
ATOM 3180 O O . GLU A 1 421 ? 45.611 62.524 1.885 1.00 46.22 421 GLU A O 1
ATOM 3186 N N . GLU A 1 422 ? 47.847 62.092 2.033 1.00 45.78 422 GLU A N 1
ATOM 3187 C CA . GLU A 1 422 ? 48.035 62.687 3.350 1.00 46.71 422 GLU A CA 1
ATOM 3188 C C . GLU A 1 422 ? 47.931 64.206 3.159 1.00 46.18 422 GLU A C 1
ATOM 3189 O O . GLU A 1 422 ? 48.149 64.691 2.071 1.00 43.53 422 GLU A O 1
ATOM 3195 N N . ILE A 1 423 ? 47.517 64.922 4.212 1.00 46.47 423 ILE A N 1
ATOM 3196 C CA . ILE A 1 423 ? 47.357 66.420 4.171 1.00 47.05 423 ILE A CA 1
ATOM 3197 C C . ILE A 1 423 ? 48.629 67.081 4.751 1.00 45.80 423 ILE A C 1
ATOM 3198 O O . ILE A 1 423 ? 49.085 66.696 5.797 1.00 46.83 423 ILE A O 1
ATOM 3203 N N . SER A 1 424 ? 49.271 68.000 4.035 1.00 45.82 424 SER A N 1
ATOM 3204 C CA . SER A 1 424 ? 50.443 68.734 4.571 1.00 44.56 424 SER A CA 1
ATOM 3205 C C . SER A 1 424 ? 50.135 69.668 5.725 1.00 44.12 424 SER A C 1
ATOM 3206 O O . SER A 1 424 ? 48.985 70.105 5.946 1.00 42.74 424 SER A O 1
ATOM 3209 N N . LEU A 1 425 ? 51.213 70.035 6.401 1.00 44.37 425 LEU A N 1
ATOM 3210 C CA . LEU A 1 425 ? 51.219 71.021 7.459 1.00 44.54 425 LEU A CA 1
ATOM 3211 C C . LEU A 1 425 ? 50.900 72.432 7.040 1.00 44.06 425 LEU A C 1
ATOM 3212 O O . LEU A 1 425 ? 50.531 73.277 7.870 1.00 45.05 425 LEU A O 1
ATOM 3217 N N . GLU A 1 426 ? 51.027 72.718 5.759 1.00 44.58 426 GLU A N 1
ATOM 3218 C CA . GLU A 1 426 ? 50.423 73.955 5.199 1.00 43.89 426 GLU A CA 1
ATOM 3219 C C . GLU A 1 426 ? 48.934 74.146 5.294 1.00 41.90 426 GLU A C 1
ATOM 3220 O O . GLU A 1 426 ? 48.471 75.294 5.300 1.00 41.94 426 GLU A O 1
ATOM 3226 N N . HIS A 1 427 ? 48.230 73.021 5.379 1.00 42.35 427 HIS A N 1
ATOM 3227 C CA . HIS A 1 427 ? 46.767 72.946 5.565 1.00 41.61 427 HIS A CA 1
ATOM 3228 C C . HIS A 1 427 ? 46.300 72.645 7.015 1.00 42.36 427 HIS A C 1
ATOM 3229 O O . HIS A 1 427 ? 45.186 72.850 7.330 1.00 42.27 427 HIS A O 1
ATOM 3236 N N . LEU A 1 428 ? 47.160 72.096 7.877 1.00 44.60 428 LEU A N 1
ATOM 3237 C CA . LEU A 1 428 ? 46.672 71.364 9.040 1.00 45.28 428 LEU A CA 1
ATOM 3238 C C . LEU A 1 428 ? 47.031 72.155 10.283 1.00 44.61 428 LEU A C 1
ATOM 3239 O O . LEU A 1 428 ? 48.146 72.443 10.437 1.00 44.56 428 LEU A O 1
ATOM 3244 N N . VAL A 1 429 ? 46.031 72.686 11.022 1.00 44.33 429 VAL A N 1
ATOM 3245 C CA . VAL A 1 429 ? 46.295 73.423 12.271 1.00 44.32 429 VAL A CA 1
ATOM 3246 C C . VAL A 1 429 ? 46.091 72.449 13.442 1.00 44.01 429 VAL A C 1
ATOM 3247 O O . VAL A 1 429 ? 45.062 71.768 13.532 1.00 43.56 429 VAL A O 1
ATOM 3251 N N . ILE A 1 430 ? 47.060 72.390 14.317 1.00 45.28 430 ILE A N 1
ATOM 3252 C CA . ILE A 1 430 ? 47.095 71.375 15.390 1.00 47.17 430 ILE A CA 1
ATOM 3253 C C . ILE A 1 430 ? 46.864 72.055 16.770 1.00 46.88 430 ILE A C 1
ATOM 3254 O O . ILE A 1 430 ? 47.494 73.043 17.114 1.00 45.02 430 ILE A O 1
ATOM 3259 N N . TYR A 1 431 ? 45.996 71.468 17.562 1.00 47.80 431 TYR A N 1
ATOM 3260 C CA . TYR A 1 431 ? 45.817 71.933 18.929 1.00 49.63 431 TYR A CA 1
ATOM 3261 C C . TYR A 1 431 ? 45.922 70.831 19.961 1.00 51.35 431 TYR A C 1
ATOM 3262 O O . TYR A 1 431 ? 45.565 69.677 19.692 1.00 52.43 431 TYR A O 1
ATOM 3271 N N . ARG A 1 432 ? 46.310 71.219 21.165 1.00 53.80 432 ARG A N 1
ATOM 3272 C CA . ARG A 1 432 ? 46.230 70.319 22.315 1.00 55.55 432 ARG A CA 1
ATOM 3273 C C . ARG A 1 432 ? 45.246 70.843 23.334 1.00 54.97 432 ARG A C 1
ATOM 3274 O O . ARG A 1 432 ? 44.987 72.030 23.425 1.00 55.36 432 ARG A O 1
ATOM 3282 N N . ILE A 1 433 ? 44.581 69.904 23.976 1.00 54.78 433 ILE A N 1
ATOM 3283 C CA . ILE A 1 433 ? 43.593 70.199 24.984 1.00 54.84 433 ILE A CA 1
ATOM 3284 C C . ILE A 1 433 ? 44.361 70.748 26.248 1.00 51.49 433 ILE A C 1
ATOM 3285 O O . ILE A 1 433 ? 45.349 70.217 26.618 1.00 51.17 433 ILE A O 1
ATOM 3290 N N . ALA A 1 434 ? 43.946 71.888 26.784 1.00 48.72 434 ALA A N 1
ATOM 3291 C CA . ALA A 1 434 ? 44.582 72.506 27.940 1.00 48.05 434 ALA A CA 1
ATOM 3292 C C . ALA A 1 434 ? 43.502 72.863 29.001 1.00 47.48 434 ALA A C 1
ATOM 3293 O O . ALA A 1 434 ? 42.341 72.941 28.697 1.00 46.63 434 ALA A O 1
ATOM 3295 N N . MET A 1 435 ? 43.909 73.045 30.249 1.00 48.38 435 MET A N 1
ATOM 3296 C CA . MET A 1 435 ? 43.006 73.529 31.315 1.00 48.92 435 MET A CA 1
ATOM 3297 C C . MET A 1 435 ? 43.382 74.982 31.559 1.00 47.26 435 MET A C 1
ATOM 3298 O O . MET A 1 435 ? 44.541 75.263 31.855 1.00 46.80 435 MET A O 1
ATOM 3303 N N . CYS A 1 436 ? 42.428 75.888 31.399 1.00 45.92 436 CYS A N 1
ATOM 3304 C CA . CYS A 1 436 ? 42.705 77.323 31.448 1.00 46.29 436 CYS A CA 1
ATOM 3305 C C . CYS A 1 436 ? 41.742 78.044 32.361 1.00 45.38 436 CYS A C 1
ATOM 3306 O O . CYS A 1 436 ? 40.659 77.534 32.602 1.00 43.19 436 CYS A O 1
ATOM 3309 N N . LYS A 1 437 ? 42.128 79.209 32.866 1.00 46.08 437 LYS A N 1
ATOM 3310 C CA . LYS A 1 437 ? 41.174 80.111 33.549 1.00 47.78 437 LYS A CA 1
ATOM 3311 C C . LYS A 1 437 ? 39.977 80.367 32.658 1.00 48.81 437 LYS A C 1
ATOM 3312 O O . LYS A 1 437 ? 40.175 80.702 31.510 1.00 49.98 437 LYS A O 1
ATOM 331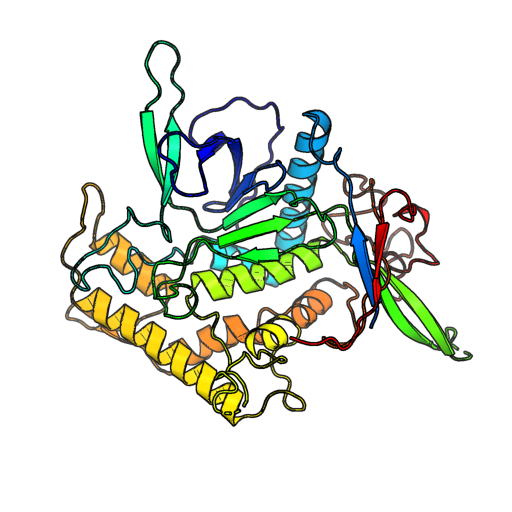8 N N . PRO A 1 438 ? 38.728 80.206 33.170 1.00 50.24 438 PRO A N 1
ATOM 3319 C CA . PRO A 1 438 ? 37.500 80.510 32.406 1.00 51.27 438 PRO A CA 1
ATOM 3320 C C . PRO A 1 438 ? 37.256 82.022 32.152 1.00 50.96 438 PRO A C 1
ATOM 3321 O O . PRO A 1 438 ? 37.965 82.858 32.761 1.00 51.07 438 PRO A O 1
#

Organism: Clostridium botulinum (NCBI:txid1491)

Foldseek 3Di:
DWAFDDDALPDDQDLPQWFWWDQADDPPDDDTFTWGRGTAQAIETEAEDAVLKDKFFFDPPQSPDSVNSRVVRVLVSLLLLLLCPDVLSVVLVVLLNLLQFFQDFPPDPLQARHQPDSQFWTWTWADDPPDDIDIDIDGGLEYEYAYYRGRLDKDKDGDADDPDGQLQQQRAGRMYIHHDLFKWWKFWDFDDPCVTDIFIFTFQSSLVVLLVSLVSSSRSRNLPHFQDWPCDVPIGGDPDTLLNQLQAANDDCVRDPPVSVVVSLVSSQNSLQSVLVSLQNHDYYPDPDDDSVVVSVSSCVSQVWDADPVRGTDDDPVSNVVVVCCSRHVNHSVNVCVVQLTDDDPHPPTDIDHIWGFPCCVPPVQQHSRNGRQDVVVVCSPVVNSRTCVRNVVGTGHDDPVGIDMDRDDDDDD

GO terms:
  GO:0005576 extracellular region (C, EXP)
  GO:0004222 metalloendopeptidase activity (F, EXP)
  GO:0008320 transmembrane protein transporter activity (F, TAS)

Solvent-accessible surface area: 19472 Å² total; per-residue (Å²): 127,26,121,20,96,116,8,64,21,126,36,108,53,73,27,82,9,6,0,46,0,5,0,15,64,90,86,41,136,24,87,44,22,31,0,0,61,2,4,92,48,0,4,0,0,0,31,31,32,108,152,81,78,61,48,33,7,78,20,103,88,19,4,112,71,93,80,55,25,33,73,5,0,69,5,0,7,18,0,0,33,0,0,22,39,62,96,15,0,41,128,0,0,55,39,0,22,90,0,17,1,0,0,0,1,52,81,8,56,64,66,64,0,0,21,103,26,31,2,0,16,3,32,34,56,26,60,86,133,93,68,164,52,85,89,120,60,34,32,0,0,0,0,0,0,0,3,3,88,26,1,29,66,37,114,16,39,18,44,80,44,152,69,36,32,0,19,24,45,0,11,0,0,9,2,10,0,49,0,1,2,13,12,2,40,2,3,31,24,87,59,96,107,183,161,124,51,164,88,25,4,0,12,3,2,0,5,20,0,0,34,18,0,0,11,0,0,0,0,0,5,0,1,44,12,76,14,131,60,67,67,110,147,150,115,88,77,38,108,43,34,0,8,58,2,0,0,14,31,4,95,38,112,106,59,7,53,95,78,34,30,108,60,0,55,81,91,0,24,78,1,2,50,54,0,3,92,25,0,38,95,6,83,42,14,84,53,111,85,38,80,35,82,98,33,37,81,48,0,52,103,6,4,50,6,51,73,65,144,117,28,96,21,56,20,51,111,117,83,4,42,169,20,5,101,37,0,0,37,36,8,2,13,52,72,2,5,60,115,11,36,6,28,24,27,189,37,61,118,33,113,92,48,48,10,0,16,1,89,78,4,72,56,98,90,6,0,29,76,102,54,0,1,9,12,56,110,76,107,16,130,78,89,68,28,0,1,6,30,53,71,3,127,95,0,24,79,106,23,58,144,168,62,19,63,87,102,179,120,54,204,104,197,173

B-factor: mean 48.57, std 11.51, range [25.29, 96.51]

Radius of gyration: 22.21 Å; Cα contacts (8 Å, |Δi|>4): 829; chains: 1; bounding box: 66×55×60 Å

InterPro domains:
  IPR000395 Botulinum/Tetanus toxin, catalytic chain [PF01742] (6-416)
  IPR000395 Botulinum/Tetanus toxin, catalytic chain [PR00760] (7-23)
  IPR000395 Botulinum/Tetanus toxin, catalytic chain [PR00760] (34-50)
  IPR000395 Botulinum/Tetanus toxin, catalytic chain [PR00760] (73-89)
  IPR000395 Botulinum/Tetanus toxin, catalytic chain [PR00760] (98-120)
  IPR000395 Botulinum/Tetanus toxin, catalytic chain [PR00760] (220-232)
  IPR000395 Botulinum/Tetanus toxin, catalytic chain [PR00760] (265-281)
  IPR011065 Kunitz inhibitor STI-like superfamily [SSF50386] (1089-1297)
  IPR012500 Clostridium neurotoxin, translocation [PF07952] (542-847)
  IPR012928 Clostridium neurotoxin, receptor binding N-terminal [PF07953] (878-1074)
  IPR013104 Clostridium neurotoxin, receptor-binding C-terminal [PF07951] (1085-1297)
  IPR013320 Concanavalin A-like lectin/glucanase domain superfamily [SSF49899] (865-1074)
  IPR036248 Clostridium neurotoxin, translocation domain [G3DSA:1.20.1120.10] (443-862)
  IPR036248 Clostridium neurotoxin, translocation domain [SSF58091] (542-866)